Protein AF-A0A948QJD8-F1 (afdb_monomer)

Structure (mmCIF, N/CA/C/O backbone):
data_AF-A0A948QJD8-F1
#
_entry.id   AF-A0A948QJD8-F1
#
loop_
_atom_site.group_PDB
_atom_site.id
_atom_site.type_symbol
_atom_site.label_atom_id
_atom_site.label_alt_id
_atom_site.label_comp_id
_atom_site.label_asym_id
_atom_site.label_entity_id
_atom_site.label_seq_id
_atom_site.pdbx_PDB_ins_code
_atom_site.Cartn_x
_atom_site.Cartn_y
_atom_site.Cartn_z
_atom_site.occupancy
_atom_site.B_iso_or_equiv
_atom_site.auth_seq_id
_atom_site.auth_comp_id
_atom_site.auth_asym_id
_atom_site.auth_atom_id
_atom_site.pdbx_PDB_model_num
ATOM 1 N N . MET A 1 1 ? -17.390 1.518 -34.191 1.00 33.16 1 MET A N 1
ATOM 2 C CA . MET A 1 1 ? -18.457 0.686 -33.586 1.00 33.16 1 MET A CA 1
ATOM 3 C C . MET A 1 1 ? -17.904 -0.294 -32.540 1.00 33.16 1 MET A C 1
ATOM 5 O O . MET A 1 1 ? -18.284 -0.177 -31.384 1.00 33.16 1 MET A O 1
ATOM 9 N N . LEU A 1 2 ? -16.917 -1.140 -32.873 1.00 26.11 2 LEU A N 1
ATOM 10 C CA . LEU A 1 2 ? -16.257 -2.085 -31.943 1.00 26.11 2 LEU A CA 1
ATOM 11 C C . LEU A 1 2 ? -15.614 -1.447 -30.686 1.00 26.11 2 LEU A C 1
ATOM 13 O O . LEU A 1 2 ? -15.800 -1.964 -29.590 1.00 26.11 2 LEU A O 1
ATOM 17 N N . LYS A 1 3 ? -14.964 -0.273 -30.791 1.00 27.61 3 LYS A N 1
ATOM 18 C CA . LYS A 1 3 ? -14.422 0.482 -29.631 1.00 27.61 3 LYS A CA 1
ATOM 19 C C . LYS A 1 3 ? -15.488 0.894 -28.597 1.00 27.61 3 LYS A C 1
ATOM 21 O O . LYS A 1 3 ? -15.214 0.876 -27.404 1.00 27.61 3 LYS A O 1
ATOM 26 N N . ARG A 1 4 ? -16.705 1.247 -29.039 1.00 29.77 4 ARG A N 1
ATOM 27 C CA . ARG A 1 4 ? -17.818 1.635 -28.144 1.00 29.77 4 ARG A CA 1
ATOM 28 C C . ARG A 1 4 ? -18.466 0.422 -27.475 1.00 29.77 4 ARG A C 1
ATOM 30 O O . ARG A 1 4 ? -18.925 0.541 -26.347 1.00 29.77 4 ARG A O 1
ATOM 37 N N . ILE A 1 5 ? -18.472 -0.727 -28.150 1.00 34.00 5 ILE A N 1
ATOM 38 C CA . ILE A 1 5 ? -19.005 -1.985 -27.613 1.00 34.00 5 ILE A CA 1
ATOM 39 C C . ILE A 1 5 ? -18.033 -2.565 -26.575 1.00 34.00 5 ILE A C 1
ATOM 41 O O . ILE A 1 5 ? -18.465 -2.902 -25.480 1.00 34.00 5 ILE A O 1
ATOM 45 N N . PHE A 1 6 ? -16.722 -2.578 -26.848 1.00 29.08 6 PHE A N 1
ATOM 46 C CA . PHE A 1 6 ? -15.716 -3.023 -25.873 1.00 29.08 6 PHE A CA 1
ATOM 47 C C . PHE A 1 6 ? -15.634 -2.116 -24.638 1.00 29.08 6 PHE A C 1
ATOM 49 O O . PHE A 1 6 ? -15.549 -2.634 -23.529 1.00 29.08 6 PHE A O 1
ATOM 56 N N . ALA A 1 7 ? -15.737 -0.790 -24.800 1.00 32.50 7 ALA A N 1
ATOM 57 C CA . ALA A 1 7 ? -15.796 0.137 -23.668 1.00 32.50 7 ALA A CA 1
ATOM 58 C C . ALA A 1 7 ? -17.053 -0.088 -22.809 1.00 32.50 7 ALA A C 1
ATOM 60 O O . ALA A 1 7 ? -16.935 -0.212 -21.598 1.00 32.50 7 ALA A O 1
ATOM 61 N N . LYS A 1 8 ? -18.236 -0.248 -23.426 1.00 30.34 8 LYS A N 1
ATOM 62 C CA . LYS A 1 8 ? -19.483 -0.535 -22.694 1.00 30.34 8 LYS A CA 1
ATOM 63 C C . LYS A 1 8 ? -19.472 -1.899 -22.006 1.00 30.34 8 LYS A C 1
ATOM 65 O O . LYS A 1 8 ? -19.928 -1.999 -20.877 1.00 30.34 8 LYS A O 1
ATOM 70 N N . VAL A 1 9 ? -18.970 -2.954 -22.649 1.00 32.91 9 VAL A N 1
ATOM 71 C CA . VAL A 1 9 ? -18.960 -4.306 -22.059 1.00 32.91 9 VAL A CA 1
ATOM 72 C C . VAL A 1 9 ? -17.917 -4.420 -20.941 1.00 32.91 9 VAL A C 1
ATOM 74 O O . VAL A 1 9 ? -18.188 -5.071 -19.931 1.00 32.91 9 VAL A O 1
ATOM 77 N N . ALA A 1 10 ? -16.763 -3.755 -21.079 1.00 32.97 10 ALA A N 1
ATOM 78 C CA . ALA A 1 10 ? -15.772 -3.653 -20.011 1.00 32.97 10 ALA A CA 1
ATOM 79 C C . ALA A 1 10 ? -16.300 -2.816 -18.836 1.00 32.97 10 ALA A C 1
ATOM 81 O O . ALA A 1 10 ? -16.203 -3.283 -17.705 1.00 32.97 10 ALA A O 1
ATOM 82 N N . ASP A 1 11 ? -16.932 -1.662 -19.086 1.00 34.62 11 ASP A N 1
ATOM 83 C CA . ASP A 1 11 ? -17.538 -0.837 -18.030 1.00 34.62 11 ASP A CA 1
ATOM 84 C C . ASP A 1 11 ? -18.679 -1.559 -17.315 1.00 34.62 11 ASP A C 1
ATOM 86 O O . ASP A 1 11 ? -18.735 -1.516 -16.096 1.00 34.62 11 ASP A O 1
ATOM 90 N N . ILE A 1 12 ? -19.555 -2.279 -18.024 1.00 34.62 12 ILE A N 1
ATOM 91 C CA . ILE A 1 12 ? -20.696 -2.975 -17.405 1.00 34.62 12 ILE A CA 1
ATOM 92 C C . ILE A 1 12 ? -20.226 -4.181 -16.574 1.00 34.62 12 ILE A C 1
ATOM 94 O O . ILE A 1 12 ? -20.737 -4.407 -15.477 1.00 34.62 12 ILE A O 1
ATOM 98 N N . LYS A 1 13 ? -19.222 -4.946 -17.033 1.00 36.12 13 LYS A N 1
ATOM 99 C CA . LYS A 1 13 ? -18.655 -6.054 -16.239 1.00 36.12 13 LYS A CA 1
ATOM 100 C C . LYS A 1 13 ? -17.791 -5.561 -15.076 1.00 36.12 13 LYS A C 1
ATOM 102 O O . LYS A 1 13 ? -17.859 -6.157 -14.004 1.00 36.12 13 LYS A O 1
ATOM 107 N N . LEU A 1 14 ? -17.037 -4.471 -15.244 1.00 36.56 14 LEU A N 1
ATOM 108 C CA . LEU A 1 14 ? -16.288 -3.839 -14.153 1.00 36.56 14 LEU A CA 1
ATOM 109 C C . LEU A 1 14 ? -17.232 -3.194 -13.141 1.00 36.56 14 LEU A C 1
ATOM 111 O O . LEU A 1 14 ? -17.053 -3.415 -11.953 1.00 36.56 14 LEU A O 1
ATOM 115 N N . GLN A 1 15 ? -18.270 -2.473 -13.567 1.00 34.31 15 GLN A N 1
ATOM 116 C CA . GLN A 1 15 ? -19.275 -1.903 -12.667 1.00 34.31 15 GLN A CA 1
ATOM 117 C C . GLN A 1 15 ? -20.061 -2.982 -11.929 1.00 34.31 15 GLN A C 1
ATOM 119 O O . GLN A 1 15 ? -20.308 -2.794 -10.748 1.00 34.31 15 GLN A O 1
ATOM 124 N N . ASN A 1 16 ? -20.384 -4.117 -12.558 1.00 35.38 16 ASN A N 1
ATOM 125 C CA . ASN A 1 16 ? -21.030 -5.242 -11.872 1.00 35.38 16 ASN A CA 1
ATOM 126 C C . ASN A 1 16 ? -20.088 -5.990 -10.913 1.00 35.38 16 ASN A C 1
ATOM 128 O O . ASN A 1 16 ? -20.518 -6.492 -9.876 1.00 35.38 16 ASN A O 1
ATOM 132 N N . PHE A 1 17 ? -18.790 -6.044 -11.216 1.00 32.34 17 PHE A N 1
ATOM 133 C CA . PHE A 1 17 ? -17.777 -6.542 -10.285 1.00 32.34 17 PHE A CA 1
ATOM 134 C C . PHE A 1 17 ? -17.582 -5.573 -9.104 1.00 32.34 17 PHE A C 1
ATOM 136 O O . PHE A 1 17 ? -17.565 -5.989 -7.948 1.00 32.34 17 PHE A O 1
ATOM 143 N N . PHE A 1 18 ? -17.528 -4.265 -9.371 1.00 32.06 18 PHE A N 1
ATOM 144 C CA . PHE A 1 18 ? -17.427 -3.217 -8.356 1.00 32.06 18 PHE A CA 1
ATOM 145 C C . PHE A 1 18 ? -18.729 -3.007 -7.570 1.00 32.06 18 PHE A C 1
ATOM 147 O O . PHE A 1 18 ? -18.659 -2.597 -6.418 1.00 32.06 18 PHE A O 1
ATOM 154 N N . SER A 1 19 ? -19.902 -3.311 -8.132 1.00 32.12 19 SER A N 1
ATOM 155 C CA . SER A 1 19 ? -21.186 -3.267 -7.421 1.00 32.12 19 SER A CA 1
ATOM 156 C C . SER A 1 19 ? -21.347 -4.466 -6.488 1.00 32.12 19 SER A C 1
ATOM 158 O O . SER A 1 19 ? -21.809 -4.294 -5.365 1.00 32.12 19 SER A O 1
ATOM 160 N N . LYS A 1 20 ? -20.841 -5.648 -6.870 1.00 32.34 20 LYS A N 1
ATOM 161 C CA . LYS A 1 20 ? -20.663 -6.781 -5.943 1.00 32.34 20 LYS A CA 1
ATOM 162 C C . LYS A 1 20 ? -19.645 -6.488 -4.832 1.00 32.34 20 LYS A C 1
ATOM 164 O O . LYS A 1 20 ? -19.797 -6.983 -3.723 1.00 32.34 20 LYS A O 1
ATOM 169 N N . LEU A 1 21 ? -18.650 -5.635 -5.088 1.00 31.38 21 LEU A N 1
ATOM 170 C CA . LEU A 1 21 ? -17.740 -5.107 -4.058 1.00 31.38 21 LEU A CA 1
ATOM 171 C C . LEU A 1 21 ? -18.354 -3.977 -3.203 1.00 31.38 21 LEU A C 1
ATOM 173 O O . LEU A 1 21 ? -17.762 -3.620 -2.187 1.00 31.38 21 LEU A O 1
ATOM 177 N N . LYS A 1 22 ? -19.503 -3.406 -3.599 1.00 34.06 22 LYS A N 1
ATOM 178 C CA . LYS A 1 22 ? -20.203 -2.318 -2.886 1.00 34.06 22 LYS A CA 1
ATOM 179 C C . LYS A 1 22 ? -21.212 -2.798 -1.844 1.00 34.06 22 LYS A C 1
ATOM 181 O O . LYS A 1 22 ? -21.699 -1.970 -1.087 1.00 34.06 22 LYS A O 1
ATOM 186 N N . GLN A 1 23 ? -21.548 -4.087 -1.799 1.00 35.62 23 GLN A N 1
ATOM 187 C CA . GLN A 1 23 ? -22.397 -4.605 -0.728 1.00 35.62 23 GLN A CA 1
ATOM 188 C C . GLN A 1 23 ? -21.540 -4.853 0.523 1.00 35.62 23 GLN A C 1
ATOM 190 O O . GLN A 1 23 ? -20.499 -5.522 0.406 1.00 35.62 23 GLN A O 1
ATOM 195 N N . PRO A 1 24 ? -21.929 -4.314 1.693 1.00 47.44 24 PRO A N 1
ATOM 196 C CA . PRO A 1 24 ? -21.263 -4.644 2.945 1.00 47.44 24 PRO A CA 1
ATOM 197 C C . PRO A 1 24 ? -21.337 -6.157 3.155 1.00 47.44 24 PRO A C 1
ATOM 199 O O . PRO A 1 24 ? -22.359 -6.780 2.860 1.00 47.44 24 PRO A O 1
ATOM 202 N N . ASP A 1 25 ? -20.243 -6.763 3.617 1.00 56.44 25 ASP A N 1
ATOM 203 C CA . ASP A 1 25 ? -20.322 -8.152 4.072 1.00 56.44 25 ASP A CA 1
ATOM 204 C C . ASP A 1 25 ? -21.022 -8.126 5.429 1.00 56.44 25 ASP A C 1
ATOM 206 O O . ASP A 1 25 ? -20.455 -7.656 6.417 1.00 56.44 25 ASP A O 1
ATOM 210 N N . PHE A 1 26 ? -22.264 -8.593 5.458 1.00 60.12 26 PHE A N 1
ATOM 211 C CA . PHE A 1 26 ? -23.034 -8.761 6.680 1.00 60.12 26 PHE A CA 1
ATOM 212 C C . PHE A 1 26 ? -23.047 -10.241 7.044 1.00 60.12 26 PHE A C 1
ATOM 214 O O . PHE A 1 26 ? -23.434 -11.078 6.228 1.00 60.12 26 PHE A O 1
ATOM 221 N N . VAL A 1 27 ? -22.645 -10.569 8.270 1.00 65.94 27 VAL A N 1
ATOM 222 C CA . VAL A 1 27 ? -22.947 -11.879 8.856 1.00 65.94 27 VAL A CA 1
ATOM 223 C C . VAL A 1 27 ? -24.076 -11.664 9.844 1.00 65.94 27 VAL A C 1
ATOM 225 O O . VAL A 1 27 ? -23.898 -10.936 10.822 1.00 65.94 27 VAL A O 1
ATOM 228 N N . VAL A 1 28 ? -25.234 -12.244 9.538 1.00 69.06 28 VAL A N 1
ATOM 229 C CA . VAL A 1 28 ? -26.422 -12.177 10.387 1.00 69.06 28 VAL A CA 1
ATOM 230 C C . VAL A 1 28 ? -26.401 -13.360 11.338 1.00 69.06 28 VAL A C 1
ATOM 232 O O . VAL A 1 28 ? -26.319 -14.500 10.895 1.00 69.06 28 VAL A O 1
ATOM 235 N N . ILE A 1 29 ? -26.481 -13.064 12.628 1.00 73.38 29 ILE A N 1
ATOM 236 C CA . ILE A 1 29 ? -26.646 -14.034 13.701 1.00 73.38 29 ILE A CA 1
ATOM 237 C C . ILE A 1 29 ? -28.094 -13.901 14.156 1.00 73.38 29 ILE A C 1
ATOM 239 O O . ILE A 1 29 ? -28.469 -12.907 14.780 1.00 73.38 29 ILE A O 1
ATOM 243 N N . ASN A 1 30 ? -28.923 -14.864 13.777 1.00 73.31 30 ASN A N 1
ATOM 244 C CA . ASN A 1 30 ? -30.355 -14.885 14.084 1.00 73.31 30 ASN A CA 1
ATOM 245 C C . ASN A 1 30 ? -30.830 -16.241 14.622 1.00 73.31 30 ASN A C 1
ATOM 247 O O . ASN A 1 30 ? -32.017 -16.398 14.886 1.00 73.31 30 ASN A O 1
ATOM 251 N N . ASP A 1 31 ? -29.917 -17.198 14.785 1.00 74.69 31 ASP A N 1
ATOM 252 C CA . ASP A 1 31 ? -30.226 -18.546 15.243 1.00 74.69 31 ASP A CA 1
ATOM 253 C C . ASP A 1 31 ? -29.507 -18.843 16.565 1.00 74.69 31 ASP A C 1
ATOM 255 O O . ASP A 1 31 ? -28.344 -18.482 16.764 1.00 74.69 31 ASP A O 1
ATOM 259 N N . LEU A 1 32 ? -30.212 -19.508 17.476 1.00 69.69 32 LEU A N 1
ATOM 260 C CA . LEU A 1 32 ? -29.692 -19.937 18.772 1.00 69.69 32 LEU A CA 1
ATOM 261 C C . LEU A 1 32 ? -28.633 -21.037 18.621 1.00 69.69 32 LEU A C 1
ATOM 263 O O . LEU A 1 32 ? -27.692 -21.089 19.421 1.00 69.69 32 LEU A O 1
ATOM 267 N N . ASP A 1 33 ? -28.741 -21.853 17.572 1.00 68.62 33 ASP A N 1
ATOM 268 C CA . ASP A 1 33 ? -27.789 -22.929 17.277 1.00 68.62 33 ASP A CA 1
ATOM 269 C C . ASP A 1 33 ? -26.425 -22.373 16.825 1.00 68.62 33 ASP A C 1
ATOM 271 O O . ASP A 1 33 ? -25.370 -22.926 17.137 1.00 68.62 33 ASP A O 1
ATOM 275 N N . GLN A 1 34 ? -26.414 -21.198 16.184 1.00 65.00 34 GLN A N 1
ATOM 276 C CA . GLN A 1 34 ? -25.174 -20.505 15.805 1.00 65.00 34 GLN A CA 1
ATOM 277 C C . GLN A 1 34 ? -24.428 -19.931 17.013 1.00 65.00 34 GLN A C 1
ATOM 279 O O . GLN A 1 34 ? -23.214 -19.746 16.964 1.00 65.00 34 GLN A O 1
ATOM 284 N N . ILE A 1 35 ? -25.144 -19.617 18.096 1.00 67.19 35 ILE A N 1
ATOM 285 C CA . ILE A 1 35 ? -24.548 -19.059 19.313 1.00 67.19 35 ILE A CA 1
ATOM 286 C C . ILE A 1 35 ? -23.921 -20.164 20.185 1.00 67.19 35 ILE A C 1
ATOM 288 O O . ILE A 1 35 ? -23.008 -19.887 20.966 1.00 67.19 35 ILE A O 1
ATOM 292 N N . THR A 1 36 ? -24.381 -21.413 20.056 1.00 66.88 36 THR A N 1
ATOM 293 C CA . THR A 1 36 ? -23.915 -22.540 20.881 1.00 66.88 36 THR A CA 1
ATOM 294 C C . THR A 1 36 ? -22.555 -23.087 20.448 1.00 66.88 36 THR A C 1
ATOM 296 O O . THR A 1 36 ? -21.819 -23.581 21.302 1.00 66.88 36 THR A O 1
ATOM 299 N N . ASP A 1 37 ? -22.177 -22.954 19.172 1.00 72.38 37 ASP A N 1
ATOM 300 C CA . ASP A 1 37 ? -20.824 -23.252 18.685 1.00 72.38 37 ASP A CA 1
ATOM 301 C C . ASP A 1 37 ? -20.049 -21.952 18.393 1.00 72.38 37 ASP A C 1
ATOM 303 O O . ASP A 1 37 ? -20.283 -21.302 17.367 1.00 72.38 37 ASP A O 1
ATOM 307 N N . PRO A 1 38 ? -19.065 -21.577 19.234 1.00 65.62 38 PRO A N 1
ATOM 308 C CA . PRO A 1 38 ? -18.265 -20.372 19.034 1.00 65.62 38 PRO A CA 1
ATOM 309 C C . PRO A 1 38 ? -17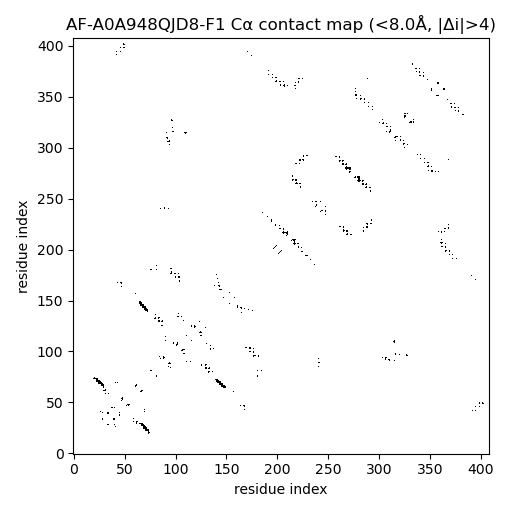.588 -20.313 17.661 1.00 65.62 38 PRO A C 1
ATOM 311 O O . PRO A 1 38 ? -17.349 -19.222 17.151 1.00 65.62 38 PRO A O 1
ATOM 314 N N . ASN A 1 39 ? -17.287 -21.456 17.034 1.00 68.56 39 ASN A N 1
ATOM 315 C CA . ASN A 1 39 ? -16.602 -21.490 15.741 1.00 68.56 39 ASN A CA 1
ATOM 316 C C . ASN A 1 39 ? -17.476 -21.008 14.576 1.00 68.56 39 ASN A C 1
ATOM 318 O O . ASN A 1 39 ? -16.934 -20.645 13.530 1.00 68.56 39 ASN A O 1
ATOM 322 N N . GLN A 1 40 ? -18.798 -20.983 14.752 1.00 70.56 40 GLN A N 1
ATOM 323 C CA . GLN A 1 40 ? -19.755 -20.538 13.737 1.00 70.56 40 GLN A CA 1
ATOM 324 C C . GLN A 1 40 ? -19.984 -19.022 13.772 1.00 70.56 40 GLN A C 1
ATOM 326 O O . GLN A 1 40 ? -20.462 -18.438 12.799 1.00 70.56 40 GLN A O 1
ATOM 331 N N . LEU A 1 41 ? -19.585 -18.361 14.862 1.00 74.94 41 LEU A N 1
ATOM 332 C CA . LEU A 1 41 ? -19.732 -16.921 15.028 1.00 74.94 41 LEU A CA 1
ATOM 333 C C . LEU A 1 41 ? -18.627 -16.141 14.294 1.00 74.94 41 LEU A C 1
ATOM 335 O O . LEU A 1 41 ? -17.492 -16.614 14.187 1.00 74.94 41 LEU A O 1
ATOM 339 N N . PRO A 1 42 ? -18.896 -14.901 13.843 1.00 76.19 42 PRO A N 1
ATOM 340 C CA . PRO A 1 42 ? -17.854 -13.975 13.413 1.00 76.19 42 PRO A CA 1
ATOM 341 C C . PRO A 1 42 ? -16.774 -13.815 14.484 1.00 76.19 42 PRO A C 1
ATOM 343 O O . PRO A 1 42 ? -17.073 -13.766 15.676 1.00 76.19 42 PRO A O 1
ATOM 346 N N . VAL A 1 43 ? -15.519 -13.662 14.060 1.00 73.94 43 VAL A N 1
ATOM 347 C CA . VAL A 1 43 ? -14.355 -13.505 14.957 1.00 73.94 43 VAL A CA 1
ATOM 348 C C . VAL A 1 43 ? -14.552 -12.347 15.943 1.00 73.94 43 VAL A C 1
ATOM 350 O O . VAL A 1 43 ? -14.150 -12.428 17.100 1.00 73.94 43 VAL A O 1
ATOM 353 N N . GLU A 1 44 ? -15.215 -11.286 15.492 1.00 77.38 44 GLU A N 1
ATOM 354 C CA . GLU A 1 44 ? -15.612 -10.141 16.303 1.00 77.38 44 GLU A CA 1
ATOM 355 C C . GLU A 1 44 ? -16.546 -10.528 17.465 1.00 77.38 44 GLU A C 1
ATOM 357 O O . GLU A 1 44 ? -16.351 -10.106 18.602 1.00 77.38 44 GLU A O 1
ATOM 362 N N . MET A 1 45 ? -17.529 -11.386 17.196 1.00 79.69 45 MET A N 1
ATOM 363 C CA . MET A 1 45 ? -18.492 -11.868 18.185 1.00 79.69 45 MET A CA 1
ATOM 364 C C . MET A 1 45 ? -17.873 -12.888 19.141 1.00 79.69 45 MET A C 1
ATOM 366 O O . MET A 1 45 ? -18.110 -12.823 20.347 1.00 79.69 45 MET A O 1
ATOM 370 N N . GLN A 1 46 ? -17.020 -13.777 18.619 1.00 79.12 46 GLN A N 1
ATOM 371 C CA . GLN A 1 46 ? -16.219 -14.690 19.439 1.00 79.12 46 GLN A CA 1
ATOM 372 C C . GLN A 1 46 ? -15.408 -13.913 20.478 1.00 79.12 46 GLN A C 1
ATOM 374 O O . GLN A 1 46 ? -15.401 -14.268 21.654 1.00 79.12 46 GLN A O 1
ATOM 379 N N . TYR A 1 47 ? -14.765 -12.821 20.053 1.00 76.69 47 TYR A N 1
ATOM 380 C CA . TYR A 1 47 ? -13.996 -11.970 20.949 1.00 76.69 47 TYR A CA 1
ATOM 381 C C . TYR A 1 47 ? -14.850 -11.384 22.073 1.00 76.69 47 TYR A C 1
ATOM 383 O O . TYR A 1 47 ? -14.521 -11.537 23.247 1.00 76.69 47 TYR A O 1
ATOM 391 N N . VAL A 1 48 ? -15.971 -10.753 21.729 1.00 81.69 48 VAL A N 1
ATOM 392 C CA . VAL A 1 48 ? -16.791 -10.041 22.714 1.00 81.69 48 VAL A CA 1
ATOM 393 C C . VAL A 1 48 ? -17.424 -10.972 23.744 1.00 81.69 48 VAL A C 1
ATOM 395 O O . VAL A 1 48 ? -17.491 -10.617 24.925 1.00 81.69 48 VAL A O 1
ATOM 398 N N . LEU A 1 49 ? -17.843 -12.163 23.312 1.00 80.56 49 LEU A N 1
ATOM 399 C CA . LEU A 1 49 ? -18.361 -13.202 24.198 1.00 80.56 49 LEU A CA 1
ATOM 400 C C . LEU A 1 49 ? -17.279 -13.776 25.114 1.00 80.56 49 LEU A C 1
ATOM 402 O O . LEU A 1 49 ? -17.570 -14.080 26.263 1.00 80.56 49 LEU A O 1
ATOM 406 N N . MET A 1 50 ? -16.035 -13.899 24.654 1.00 73.50 50 MET A N 1
ATOM 407 C CA . MET A 1 50 ? -14.952 -14.393 25.509 1.00 73.50 50 MET A CA 1
ATOM 408 C C . MET A 1 50 ? -14.472 -13.353 26.524 1.00 73.50 50 MET A C 1
ATOM 410 O O . MET A 1 50 ? -14.183 -13.718 27.658 1.00 73.50 50 MET A O 1
ATOM 414 N N . VAL A 1 51 ? -14.405 -12.067 26.156 1.00 74.06 51 VAL A N 1
ATOM 415 C CA . VAL A 1 51 ? -13.996 -11.011 27.103 1.00 74.06 51 VAL A CA 1
ATOM 416 C C . VAL A 1 51 ? -15.024 -10.837 28.217 1.00 74.06 51 VAL A C 1
ATOM 418 O O . VAL A 1 51 ? -14.659 -10.631 29.373 1.00 74.06 51 VAL A O 1
ATOM 421 N N . ARG A 1 52 ? -16.318 -10.938 27.888 1.00 81.88 52 ARG A N 1
ATOM 422 C CA . ARG A 1 52 ? -17.401 -10.916 28.879 1.00 81.88 52 ARG A CA 1
ATOM 423 C C . ARG A 1 52 ? -18.433 -12.006 28.571 1.00 81.88 52 ARG A C 1
ATOM 425 O O . ARG A 1 52 ? -19.429 -11.715 27.904 1.00 81.88 52 ARG A O 1
ATOM 432 N N . PRO A 1 53 ? -18.261 -13.227 29.117 1.00 80.25 53 PRO A N 1
ATOM 433 C CA . PRO A 1 53 ? -19.194 -14.342 28.909 1.00 80.25 53 PRO A CA 1
ATOM 434 C C . PRO A 1 53 ? -20.623 -14.041 29.360 1.00 80.25 53 PRO A C 1
ATOM 436 O O . PRO A 1 53 ? -21.581 -14.551 28.784 1.00 80.25 53 PRO A O 1
ATOM 439 N N . SER A 1 54 ? -20.791 -13.139 30.332 1.00 80.81 54 SER A N 1
ATOM 440 C CA . SER A 1 54 ? -22.101 -12.655 30.782 1.00 80.81 54 SER A CA 1
ATOM 441 C C . SER A 1 54 ? -22.934 -12.005 29.670 1.00 80.81 54 SER A C 1
ATOM 443 O O . SER A 1 54 ? -24.155 -11.969 29.775 1.00 80.81 54 SER A O 1
ATOM 445 N N . ARG A 1 55 ? -22.316 -11.543 28.574 1.00 84.94 55 ARG A N 1
ATOM 446 C CA . ARG A 1 55 ? -23.025 -10.990 27.408 1.00 84.94 55 ARG A CA 1
ATOM 447 C C . ARG A 1 55 ? -23.817 -12.048 26.638 1.00 84.94 55 ARG A C 1
ATOM 449 O O . ARG A 1 55 ? -24.766 -11.694 25.942 1.00 84.94 55 ARG A O 1
ATOM 456 N N . TYR A 1 56 ? -23.475 -13.329 26.789 1.00 83.06 56 TYR A N 1
ATOM 457 C CA . TYR A 1 56 ? -24.151 -14.446 26.127 1.00 83.06 56 TYR A CA 1
ATOM 458 C C . TYR A 1 56 ? -25.649 -14.480 26.429 1.00 83.06 56 TYR A C 1
ATOM 460 O O . TYR A 1 56 ? -26.463 -14.606 25.518 1.00 83.06 56 TYR A O 1
ATOM 468 N N . SER A 1 57 ? -26.028 -14.335 27.703 1.00 83.06 57 SER A N 1
ATOM 469 C CA . SER A 1 57 ? -27.436 -14.355 28.113 1.00 83.06 57 SER A CA 1
ATOM 470 C C . SER A 1 57 ? -28.220 -13.214 27.469 1.00 83.06 57 SER A C 1
ATOM 472 O O . SER A 1 57 ? -29.351 -13.413 27.037 1.00 83.06 57 SER A O 1
ATOM 474 N N . ARG A 1 58 ? -27.587 -12.048 27.338 1.00 84.88 58 ARG A N 1
ATOM 475 C CA . ARG A 1 58 ? -28.190 -10.853 26.755 1.00 84.88 58 ARG A CA 1
ATOM 476 C C . ARG A 1 58 ? -28.346 -10.948 25.242 1.00 84.88 58 ARG A C 1
ATOM 478 O O . ARG A 1 58 ? -29.400 -10.627 24.710 1.00 84.88 58 ARG A O 1
ATOM 485 N N . ILE A 1 59 ? -27.333 -11.471 24.554 1.00 84.88 59 ILE A N 1
ATOM 486 C CA . ILE A 1 59 ? -27.409 -11.781 23.120 1.00 84.88 59 ILE A CA 1
ATOM 487 C C . ILE A 1 59 ? -28.489 -12.833 22.863 1.00 84.88 59 ILE A C 1
ATOM 489 O O . ILE A 1 59 ? -29.299 -12.670 21.958 1.00 84.88 59 ILE A O 1
ATOM 493 N N . ARG A 1 60 ? -28.556 -13.881 23.690 1.00 84.56 60 ARG A N 1
ATOM 494 C CA . ARG A 1 60 ? -29.603 -14.903 23.600 1.00 84.56 60 ARG A CA 1
ATOM 495 C C . ARG A 1 60 ? -31.000 -14.300 23.751 1.00 84.56 60 ARG A C 1
ATOM 497 O O . ARG A 1 60 ? -31.880 -14.648 22.973 1.00 84.56 60 ARG A O 1
ATOM 504 N N . GLN A 1 61 ? -31.191 -13.403 24.717 1.00 85.25 61 GLN A N 1
ATOM 505 C CA . GLN A 1 61 ? -32.457 -12.691 24.914 1.00 85.25 61 GLN A CA 1
ATOM 506 C C . GLN A 1 61 ? -32.833 -11.842 23.695 1.00 85.25 61 GLN A C 1
ATOM 508 O O . GLN A 1 61 ? -33.982 -11.894 23.271 1.00 85.25 61 GLN A O 1
ATOM 513 N N . LEU A 1 62 ? -31.872 -11.131 23.092 1.00 82.38 62 LEU A N 1
ATOM 514 C CA . LEU A 1 62 ? -32.099 -10.371 21.858 1.00 82.38 62 LEU A CA 1
ATOM 515 C C . LEU A 1 62 ? -32.574 -11.276 20.713 1.00 82.38 62 LEU A C 1
ATOM 517 O O . LEU A 1 62 ? -33.575 -10.972 20.070 1.00 82.38 62 LEU A O 1
ATOM 521 N N . ILE A 1 63 ? -31.908 -12.414 20.494 1.00 82.94 63 ILE A N 1
ATOM 522 C CA . ILE A 1 63 ? -32.306 -13.349 19.432 1.00 82.94 63 ILE A CA 1
ATOM 523 C C . ILE A 1 63 ? -33.677 -13.972 19.713 1.00 82.94 63 ILE A C 1
ATOM 525 O O . ILE A 1 63 ? -34.510 -14.057 18.814 1.00 82.94 63 ILE A O 1
ATOM 529 N N . GLN A 1 64 ? -33.956 -14.348 20.965 1.00 82.88 64 GLN A N 1
ATOM 530 C CA . GLN A 1 64 ? -35.266 -14.874 21.373 1.00 82.88 64 GLN A CA 1
ATOM 531 C C . GLN A 1 64 ? -36.397 -13.854 21.208 1.00 82.88 64 GLN A C 1
ATOM 533 O O . GLN A 1 64 ? -37.517 -14.246 20.895 1.00 82.88 64 GLN A O 1
ATOM 538 N N . ALA A 1 65 ? -36.102 -12.566 21.381 1.00 79.25 65 ALA A N 1
ATOM 539 C CA . ALA A 1 65 ? -37.034 -11.470 21.138 1.00 79.25 65 ALA A CA 1
ATOM 540 C C . ALA A 1 65 ? -37.217 -11.142 19.640 1.00 79.25 65 ALA A C 1
ATOM 542 O O . ALA A 1 65 ? -37.909 -10.190 19.304 1.00 79.25 65 ALA A O 1
ATOM 543 N N . GLY A 1 66 ? -36.608 -11.905 18.723 1.00 72.44 66 GLY A N 1
ATOM 544 C CA . GLY A 1 66 ? -36.761 -11.694 17.280 1.00 72.44 66 GLY A CA 1
ATOM 545 C C . GLY A 1 66 ? -35.805 -10.652 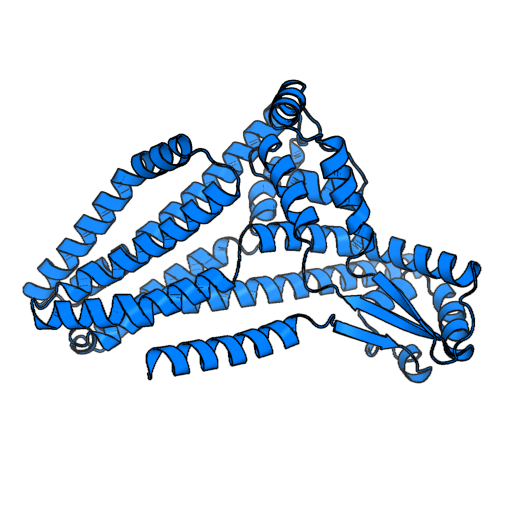16.688 1.00 72.44 66 GLY A C 1
ATOM 546 O O . GLY A 1 66 ? -36.009 -10.185 15.562 1.00 72.44 66 GLY A O 1
ATOM 547 N N . TYR A 1 67 ? -34.735 -10.289 17.398 1.00 79.62 67 TYR A N 1
ATOM 548 C CA . TYR A 1 67 ? -33.669 -9.455 16.848 1.00 79.62 67 TYR A CA 1
ATOM 549 C C . TYR A 1 67 ? -32.565 -10.309 16.218 1.00 79.62 67 TYR A C 1
ATOM 551 O O . TYR A 1 67 ? -32.045 -11.239 16.824 1.00 79.62 67 TYR A O 1
ATOM 559 N N . GLY A 1 68 ? -32.149 -9.959 15.005 1.00 79.00 68 GLY A N 1
ATOM 560 C CA . GLY A 1 68 ? -30.899 -10.435 14.422 1.00 79.00 68 GLY A CA 1
ATOM 561 C C . GLY A 1 68 ? -29.755 -9.501 14.799 1.00 79.00 68 GLY A C 1
ATOM 562 O O . GLY A 1 68 ? -29.895 -8.282 14.713 1.00 79.00 68 GLY A O 1
ATOM 563 N N . LEU A 1 69 ? -28.604 -10.047 15.179 1.00 80.75 69 LEU A N 1
ATOM 564 C CA . LEU A 1 69 ? -27.390 -9.262 15.392 1.00 80.75 69 LEU A CA 1
ATOM 565 C C . LEU A 1 69 ? -26.489 -9.376 14.166 1.00 80.75 69 LEU A C 1
ATOM 567 O O . LEU A 1 69 ? -26.235 -10.472 13.670 1.00 80.75 69 LEU A O 1
ATOM 571 N N . VAL A 1 70 ? -25.990 -8.250 13.671 1.00 81.62 70 VAL A N 1
ATOM 572 C CA . VAL A 1 70 ? -25.200 -8.208 12.442 1.00 81.62 70 VAL A CA 1
ATOM 573 C C . VAL A 1 70 ? -23.889 -7.499 12.676 1.00 81.62 70 VAL A C 1
ATOM 575 O O . VAL A 1 70 ? -23.871 -6.400 13.214 1.00 81.62 70 VAL A O 1
ATOM 578 N N . VAL A 1 71 ? -22.795 -8.098 12.210 1.00 78.62 71 VAL A N 1
ATOM 579 C CA . VAL A 1 71 ? -21.509 -7.399 12.092 1.00 78.62 71 VAL A CA 1
ATOM 580 C C . VAL A 1 71 ? -21.462 -6.714 10.732 1.00 78.62 71 VAL A C 1
ATOM 582 O O . VAL A 1 71 ? -21.356 -7.380 9.701 1.00 78.62 71 VAL A O 1
ATOM 585 N N . VAL A 1 72 ? -21.543 -5.387 10.726 1.00 75.44 72 VAL A N 1
ATOM 586 C CA . VAL A 1 72 ? -21.494 -4.556 9.523 1.00 75.44 72 VAL A CA 1
ATOM 587 C C . VAL A 1 72 ? -20.045 -4.279 9.155 1.00 75.44 72 VAL A C 1
ATOM 589 O O . VAL A 1 72 ? -19.370 -3.499 9.825 1.00 75.44 72 VAL A O 1
ATOM 592 N N . LYS A 1 73 ? -19.553 -4.892 8.073 1.00 72.50 73 LYS A N 1
ATOM 593 C CA . LYS A 1 73 ? -18.200 -4.638 7.558 1.00 72.50 73 LYS A CA 1
ATOM 594 C C . LYS A 1 73 ? -18.255 -3.679 6.381 1.00 72.50 73 LYS A C 1
ATOM 596 O O . LYS A 1 73 ? -18.430 -4.088 5.232 1.00 72.50 73 LYS A O 1
ATOM 601 N N . GLU A 1 74 ? -18.085 -2.395 6.675 1.00 70.38 74 GLU A N 1
ATOM 602 C CA . GLU A 1 74 ? -18.074 -1.349 5.656 1.00 70.38 74 GLU A CA 1
ATOM 603 C C . GLU A 1 74 ? -16.868 -1.537 4.725 1.00 70.38 74 GLU A C 1
ATOM 605 O O . GLU A 1 74 ? -15.719 -1.553 5.179 1.00 70.38 74 GLU A O 1
ATOM 610 N N . LYS A 1 75 ? -17.100 -1.707 3.416 1.00 65.25 75 LYS A N 1
ATOM 611 C CA . LYS A 1 75 ? -16.048 -2.014 2.422 1.00 65.25 75 LYS A CA 1
ATOM 612 C C . LYS A 1 75 ? -15.431 -0.773 1.784 1.00 65.25 75 LYS A C 1
ATOM 614 O O . LYS A 1 75 ? -14.298 -0.857 1.298 1.00 65.25 75 LYS A O 1
ATOM 619 N N . GLN A 1 76 ? -16.096 0.376 1.835 1.00 67.38 76 GLN A N 1
ATOM 620 C CA . GLN A 1 76 ? -15.575 1.614 1.260 1.00 67.38 76 GLN A CA 1
ATOM 621 C C . GLN A 1 76 ? -15.313 2.652 2.346 1.00 67.38 76 GLN A C 1
ATOM 623 O O . GLN A 1 76 ? -16.105 2.838 3.256 1.00 67.38 76 GLN A O 1
ATOM 628 N N . LEU A 1 77 ? -14.163 3.319 2.260 1.00 73.75 77 LEU A N 1
ATOM 629 C CA . LEU A 1 77 ? -13.878 4.458 3.125 1.00 73.75 77 LEU A CA 1
ATOM 630 C C . LEU A 1 77 ? -14.538 5.700 2.507 1.00 73.75 77 LEU A C 1
ATOM 632 O O . LEU A 1 77 ? -14.304 5.954 1.319 1.00 73.75 77 LEU A O 1
ATOM 636 N N . PRO A 1 78 ? -15.329 6.478 3.264 1.00 78.19 78 PRO A N 1
ATOM 637 C CA . PRO A 1 78 ? -15.936 7.704 2.763 1.00 78.19 78 PRO A CA 1
ATOM 638 C C . PRO A 1 78 ? -14.884 8.690 2.253 1.00 78.19 78 PRO A C 1
ATOM 640 O O . PRO A 1 78 ? -13.804 8.846 2.830 1.00 78.19 78 PRO A O 1
ATOM 643 N N . ALA A 1 79 ? -15.197 9.385 1.158 1.00 76.88 79 ALA A N 1
ATOM 644 C CA . ALA A 1 79 ? -14.274 10.343 0.549 1.00 76.88 79 ALA A CA 1
ATOM 645 C C . ALA A 1 79 ? -13.947 11.522 1.483 1.00 76.88 79 ALA A C 1
ATOM 647 O O . ALA A 1 79 ? -12.898 12.146 1.349 1.00 76.88 79 ALA A O 1
ATOM 648 N N . GLU A 1 80 ? -14.844 11.850 2.411 1.00 82.69 80 GLU A N 1
ATOM 649 C CA . GLU A 1 80 ? -14.633 12.867 3.447 1.00 82.69 80 GLU A CA 1
ATOM 650 C C . GLU A 1 80 ? -13.575 12.430 4.455 1.00 82.69 80 GLU A C 1
ATOM 652 O O . GLU A 1 80 ? -12.605 13.154 4.654 1.00 82.69 80 GLU A O 1
ATOM 657 N N . LEU A 1 81 ? -13.674 11.202 4.974 1.00 84.44 81 LEU A N 1
ATOM 658 C CA . LEU A 1 81 ? -12.652 10.616 5.840 1.00 84.44 81 LEU A CA 1
ATOM 659 C C . LEU A 1 81 ? -11.269 10.621 5.175 1.00 84.44 81 LEU A C 1
ATOM 661 O O . LEU A 1 81 ? -10.281 11.016 5.792 1.00 84.44 81 LEU A O 1
ATOM 665 N N . LEU A 1 82 ? -11.182 10.193 3.911 1.00 79.19 82 LEU A N 1
ATOM 666 C CA . LEU A 1 82 ? -9.905 10.160 3.191 1.00 79.19 82 LEU A CA 1
ATOM 667 C C . LEU A 1 82 ? -9.310 11.563 3.015 1.00 79.19 82 LEU A C 1
ATOM 669 O O . LEU A 1 82 ? -8.104 11.734 3.204 1.00 79.19 82 LEU A O 1
ATOM 673 N N . ARG A 1 83 ? -10.148 12.564 2.708 1.00 82.56 83 ARG A N 1
ATOM 674 C CA . ARG A 1 83 ? -9.740 13.975 2.613 1.00 82.56 83 ARG A CA 1
ATOM 675 C C . ARG A 1 83 ? -9.241 14.512 3.954 1.00 82.56 83 ARG A C 1
ATOM 677 O O . ARG A 1 83 ? -8.187 15.144 3.979 1.00 82.56 83 ARG A O 1
ATOM 684 N N . ALA A 1 84 ? -9.934 14.208 5.046 1.00 87.00 84 ALA A N 1
ATOM 685 C CA . ALA A 1 84 ? -9.550 14.646 6.383 1.00 87.00 84 ALA A CA 1
ATOM 686 C C . ALA A 1 84 ? -8.200 14.072 6.812 1.00 87.00 84 ALA A C 1
ATOM 688 O O . ALA A 1 84 ? -7.273 14.800 7.176 1.00 87.00 84 ALA A O 1
ATOM 689 N N . VAL A 1 85 ? -8.038 12.757 6.651 1.00 85.75 85 VAL A N 1
ATOM 690 C CA . VAL A 1 85 ? -6.773 12.067 6.922 1.00 85.75 85 VAL A CA 1
ATOM 691 C C . VAL A 1 85 ? -5.642 12.662 6.087 1.00 85.75 85 VAL A C 1
ATOM 693 O O . VAL A 1 85 ? -4.537 12.868 6.588 1.00 85.75 85 VAL A O 1
ATOM 696 N N . GLN A 1 86 ? -5.906 12.958 4.816 1.00 81.62 86 GLN A N 1
ATOM 697 C CA . GLN A 1 86 ? -4.924 13.539 3.917 1.00 81.62 86 GLN A CA 1
ATOM 698 C C . GLN A 1 86 ? -4.503 14.950 4.345 1.00 81.62 86 GLN A C 1
ATOM 700 O O . GLN A 1 86 ? -3.303 15.218 4.392 1.00 81.62 86 GLN A O 1
ATOM 705 N N . ARG A 1 87 ? -5.449 15.826 4.698 1.00 84.69 87 ARG A N 1
ATOM 706 C CA . ARG A 1 87 ? -5.170 17.194 5.168 1.00 84.69 87 ARG A CA 1
ATOM 707 C C . ARG A 1 87 ? -4.319 17.197 6.435 1.00 84.69 87 ARG A C 1
ATOM 709 O O . ARG A 1 87 ? -3.297 17.879 6.466 1.00 84.69 87 ARG A O 1
ATOM 716 N N . ILE A 1 88 ? -4.655 16.360 7.418 1.00 87.75 88 ILE A N 1
ATOM 717 C CA . ILE A 1 88 ? -3.840 16.205 8.634 1.00 87.75 88 ILE A CA 1
ATOM 718 C C . ILE A 1 88 ? -2.472 15.602 8.302 1.00 87.75 88 ILE A C 1
ATOM 720 O O . ILE A 1 88 ? -1.455 16.040 8.826 1.00 87.75 88 ILE A O 1
ATOM 724 N N . SER A 1 89 ? -2.397 14.634 7.385 1.00 83.69 89 SER A N 1
ATOM 725 C CA . SER A 1 89 ? -1.112 14.023 7.031 1.00 83.69 89 SER A CA 1
ATOM 726 C C . SER A 1 89 ? -0.097 15.035 6.494 1.00 83.69 89 SER A C 1
ATOM 728 O O . SER A 1 89 ? 1.099 14.853 6.711 1.00 83.69 89 SER A O 1
ATOM 730 N N . MET A 1 90 ? -0.541 16.116 5.841 1.00 80.50 90 MET A N 1
ATOM 731 C CA . MET A 1 90 ? 0.359 17.155 5.329 1.00 80.50 90 MET A CA 1
ATOM 732 C C . MET A 1 90 ? 1.113 17.870 6.456 1.00 80.50 90 MET A C 1
ATOM 734 O O . MET A 1 90 ? 2.304 18.129 6.298 1.00 80.50 90 MET A O 1
ATOM 738 N N . THR A 1 91 ? 0.470 18.099 7.605 1.00 84.06 91 THR A N 1
ATOM 739 C CA . THR A 1 91 ? 1.106 18.694 8.798 1.00 84.06 91 THR A CA 1
ATOM 740 C C . THR A 1 91 ? 1.974 17.686 9.557 1.00 84.06 91 THR A C 1
ATOM 742 O O . THR A 1 91 ? 2.802 18.045 10.391 1.00 84.06 91 THR A O 1
ATOM 745 N N . GLN A 1 92 ? 1.833 16.401 9.234 1.00 84.75 92 GLN A N 1
ATOM 746 C CA . GLN A 1 92 ? 2.561 15.286 9.837 1.00 84.75 92 GLN A CA 1
ATOM 747 C C . GLN A 1 92 ? 3.606 14.704 8.872 1.00 84.75 92 GLN A C 1
ATOM 749 O O . GLN A 1 92 ? 3.815 13.490 8.821 1.00 84.75 92 GLN A O 1
ATOM 754 N N . GLU A 1 93 ? 4.256 15.554 8.066 1.00 83.44 93 GLU A N 1
ATOM 755 C CA . GLU A 1 93 ? 5.301 15.161 7.103 1.00 83.44 93 GLU A CA 1
ATOM 756 C C . GLU A 1 93 ? 4.843 14.039 6.142 1.00 83.44 93 GLU A C 1
ATOM 758 O O . GLU A 1 93 ? 5.610 13.150 5.761 1.00 83.44 93 GLU A O 1
ATOM 763 N N . CYS A 1 94 ? 3.564 14.044 5.752 1.00 74.94 94 CYS A N 1
ATOM 764 C CA . CYS A 1 94 ? 2.911 13.001 4.949 1.00 74.94 94 CYS A CA 1
ATOM 765 C C . CYS A 1 94 ? 2.997 11.591 5.568 1.00 74.94 94 CYS A C 1
ATOM 767 O O . CYS A 1 94 ? 3.005 10.591 4.844 1.00 74.94 94 CYS A O 1
ATOM 769 N N . THR A 1 95 ? 3.104 11.492 6.894 1.00 77.81 95 THR A N 1
ATOM 770 C CA . THR A 1 95 ? 3.054 10.223 7.632 1.00 77.81 95 THR A CA 1
ATOM 771 C C . THR A 1 95 ? 1.675 10.036 8.263 1.00 77.81 95 THR A C 1
ATOM 773 O O . THR A 1 95 ? 1.014 11.008 8.621 1.00 77.81 95 THR A O 1
ATOM 776 N N . LEU A 1 96 ? 1.208 8.786 8.352 1.00 76.06 96 LEU A N 1
ATOM 777 C CA . LEU A 1 96 ? -0.141 8.453 8.837 1.00 76.06 96 LEU A CA 1
ATOM 778 C C . LEU A 1 96 ? -0.107 7.681 10.153 1.00 76.06 96 LEU A C 1
ATOM 780 O O . LEU A 1 96 ? -0.752 8.057 11.122 1.00 76.06 96 LEU A O 1
ATOM 784 N N . PHE A 1 97 ? 0.671 6.604 10.190 1.00 72.19 97 PHE A N 1
ATOM 785 C CA . PHE A 1 97 ? 0.622 5.623 11.269 1.00 72.19 97 PHE A CA 1
ATOM 786 C C . PHE A 1 97 ? 0.876 6.149 12.684 1.00 72.19 97 PHE A C 1
ATOM 788 O O . PHE A 1 97 ? 0.104 5.777 13.564 1.00 72.19 97 PHE A O 1
ATOM 795 N N . PRO A 1 98 ? 1.878 7.011 12.939 1.00 74.25 98 PRO A N 1
ATOM 796 C CA . PRO A 1 98 ? 2.216 7.371 14.314 1.00 74.25 98 PRO A CA 1
ATOM 797 C C . PRO A 1 98 ? 1.095 8.092 15.050 1.00 74.25 98 PRO A C 1
ATOM 799 O O . PRO A 1 98 ? 0.927 7.899 16.243 1.00 74.25 98 PRO A O 1
ATOM 802 N N . TRP A 1 99 ? 0.322 8.919 14.350 1.00 83.88 99 TRP A N 1
ATOM 803 C CA . TRP A 1 99 ? -0.732 9.712 14.971 1.00 83.88 99 TRP A CA 1
ATOM 804 C C . TRP A 1 99 ? -2.116 9.104 14.744 1.00 83.88 99 TRP A C 1
ATOM 806 O O . TRP A 1 99 ? -2.942 9.158 15.648 1.00 83.88 99 TRP A O 1
ATOM 816 N N . LEU A 1 100 ? -2.385 8.502 13.577 1.00 85.75 100 LEU A N 1
ATOM 817 C CA . LEU A 1 100 ? -3.724 8.018 13.229 1.00 85.75 100 LEU A CA 1
ATOM 818 C C . LEU A 1 100 ? -4.145 6.846 14.116 1.00 85.75 100 LEU A C 1
ATOM 820 O O . LEU A 1 100 ? -5.287 6.794 14.564 1.00 85.75 100 LEU A O 1
ATOM 824 N N . GLU A 1 101 ? -3.223 5.926 14.404 1.00 79.81 101 GLU A N 1
ATOM 825 C CA . GLU A 1 101 ? -3.496 4.803 15.300 1.00 79.81 101 GLU A CA 1
ATOM 826 C C . GLU A 1 101 ? -3.782 5.293 16.727 1.00 79.81 101 GLU A C 1
ATOM 828 O O . GLU A 1 101 ? -4.778 4.890 17.329 1.00 79.81 101 GLU A O 1
ATOM 833 N N . HIS A 1 102 ? -2.968 6.215 17.254 1.00 81.00 102 HIS A N 1
ATOM 834 C CA . HIS A 1 102 ? -3.175 6.793 18.584 1.00 81.00 102 HIS A CA 1
ATOM 835 C C . HIS A 1 102 ? -4.454 7.633 18.676 1.00 81.00 102 HIS A C 1
ATOM 837 O O . HIS A 1 102 ? -5.177 7.524 19.669 1.00 81.00 102 HIS A O 1
ATOM 843 N N . ALA A 1 103 ? -4.777 8.402 17.637 1.00 85.94 103 ALA A N 1
ATOM 844 C CA . ALA A 1 103 ? -6.018 9.159 17.553 1.00 85.94 103 ALA A CA 1
ATOM 845 C C . ALA A 1 103 ? -7.236 8.229 17.552 1.00 85.94 103 ALA A C 1
ATOM 847 O O . ALA A 1 103 ? -8.164 8.426 18.334 1.00 85.94 103 ALA A O 1
ATOM 848 N N . LEU A 1 104 ? -7.212 7.167 16.742 1.00 83.94 104 LEU A N 1
ATOM 849 C CA . LEU A 1 104 ? -8.310 6.209 16.676 1.00 83.94 104 LEU A CA 1
ATOM 850 C C . LEU A 1 104 ? -8.462 5.426 17.988 1.00 83.94 104 LEU A C 1
ATOM 852 O O . LEU A 1 104 ? -9.567 5.388 18.533 1.00 83.94 104 LEU A O 1
ATOM 856 N N . LEU A 1 105 ? -7.381 4.847 18.525 1.00 77.56 105 LEU A N 1
ATOM 857 C CA . LEU A 1 105 ? -7.404 4.027 19.745 1.00 77.56 105 LEU A CA 1
ATOM 858 C C . LEU A 1 105 ? -7.710 4.836 21.005 1.00 77.56 105 LEU A C 1
ATOM 860 O O . LEU A 1 105 ? -8.608 4.484 21.763 1.00 77.56 105 LEU A O 1
ATOM 864 N N . ARG A 1 106 ? -6.930 5.892 21.248 1.00 79.00 106 ARG A N 1
ATOM 865 C CA . ARG A 1 106 ? -6.879 6.591 22.540 1.00 79.00 106 ARG A CA 1
ATOM 866 C C . ARG A 1 106 ? -7.629 7.918 22.531 1.00 79.00 106 ARG A C 1
ATOM 868 O O . ARG A 1 106 ? -7.671 8.582 23.559 1.00 79.00 106 ARG A O 1
ATOM 875 N N . GLY A 1 107 ? -8.157 8.343 21.380 1.00 76.88 107 GLY A N 1
ATOM 876 C CA . GLY A 1 107 ? -8.690 9.698 21.219 1.00 76.88 107 GLY A CA 1
ATOM 877 C C . GLY A 1 107 ? -7.619 10.778 21.399 1.00 76.88 107 GLY A C 1
ATOM 878 O O . GLY A 1 107 ? -7.951 11.937 21.634 1.00 76.88 107 GLY A O 1
ATOM 879 N N . GLN A 1 108 ? -6.334 10.405 21.337 1.00 82.19 108 GLN A N 1
ATOM 880 C CA . GLN A 1 108 ? -5.229 11.336 21.528 1.00 82.19 108 GLN A CA 1
ATOM 881 C C . GLN A 1 108 ? -5.136 12.262 20.322 1.00 82.19 108 GLN A C 1
ATOM 883 O O . GLN A 1 108 ? -5.008 11.810 19.184 1.00 82.19 108 GLN A O 1
ATOM 888 N N . ARG A 1 109 ? -5.194 13.568 20.578 1.00 85.25 109 ARG A N 1
ATOM 889 C CA . ARG A 1 109 ? -5.026 14.567 19.525 1.00 85.25 109 ARG A CA 1
ATOM 890 C C . ARG A 1 109 ? -3.570 14.561 19.049 1.00 85.25 109 ARG A C 1
ATOM 892 O O . ARG A 1 109 ? -2.673 14.525 19.896 1.00 85.25 109 ARG A O 1
ATOM 899 N N . PRO A 1 110 ? -3.313 14.600 17.730 1.00 86.12 110 PRO A N 1
ATOM 900 C CA . PRO A 1 110 ? -1.969 14.850 17.231 1.00 86.12 110 PRO A CA 1
ATOM 901 C C . PRO A 1 110 ? -1.481 16.199 17.759 1.00 86.12 110 PRO A C 1
ATOM 903 O O . PRO A 1 110 ? -2.265 17.139 17.871 1.00 86.12 110 PRO A O 1
ATOM 906 N N . HIS A 1 111 ? -0.191 16.306 18.062 1.00 87.81 111 HIS A N 1
ATOM 907 C CA . HIS A 1 111 ? 0.384 17.597 18.411 1.00 87.81 111 HIS A CA 1
ATOM 908 C C . HIS A 1 111 ? 0.523 18.453 17.145 1.00 87.81 111 HIS A C 1
ATOM 910 O O . HIS A 1 111 ? 1.076 18.000 16.133 1.00 87.81 111 HIS A O 1
ATOM 916 N N . TRP A 1 112 ? -0.004 19.674 17.195 1.00 89.75 112 TRP A N 1
ATOM 917 C CA . TRP A 1 112 ? 0.075 20.652 16.113 1.00 89.75 112 TRP A CA 1
ATOM 918 C C . TRP A 1 112 ? 0.963 21.803 16.545 1.00 89.75 112 TRP A C 1
ATOM 920 O O . TRP A 1 112 ? 0.884 22.259 17.683 1.00 89.75 112 TRP A O 1
ATOM 93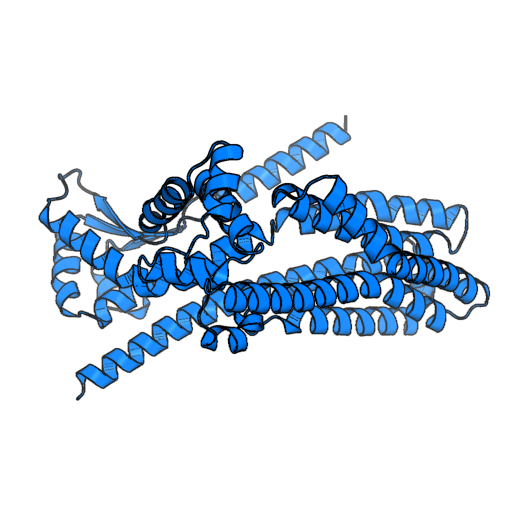0 N N . LEU A 1 113 ? 1.793 22.269 15.623 1.00 90.69 113 LEU A N 1
ATOM 931 C CA . LEU A 1 113 ? 2.518 23.518 15.788 1.00 90.69 113 LEU A CA 1
ATOM 932 C C . LEU A 1 113 ? 1.598 24.676 15.395 1.00 90.69 113 LEU A C 1
ATOM 934 O O . LEU A 1 113 ? 0.687 24.504 14.584 1.00 90.69 113 LEU A O 1
ATOM 938 N N . GLU A 1 114 ? 1.878 25.871 15.909 1.00 89.62 114 GLU A N 1
ATOM 939 C CA . GLU A 1 114 ? 1.160 27.092 15.512 1.00 89.62 114 GLU A CA 1
ATOM 940 C C . GLU A 1 114 ? 1.219 27.300 13.992 1.00 89.62 114 GLU A C 1
ATOM 942 O O . GLU A 1 114 ? 0.203 27.560 13.351 1.00 89.62 114 GLU A O 1
ATOM 947 N N . SER A 1 115 ? 2.379 27.035 13.384 1.00 90.50 115 SER A N 1
ATOM 948 C CA . SER A 1 115 ? 2.564 27.106 11.933 1.00 90.50 115 SER A CA 1
ATOM 949 C C . SER A 1 115 ? 1.695 26.119 11.143 1.00 90.50 115 SER A C 1
ATOM 951 O O . SER A 1 115 ? 1.313 26.417 10.012 1.00 90.50 115 SER A O 1
ATOM 953 N N . ASP A 1 116 ? 1.353 24.958 11.716 1.00 91.00 116 ASP A N 1
ATOM 954 C CA . ASP A 1 116 ? 0.451 24.000 11.067 1.00 91.00 116 ASP A CA 1
ATOM 955 C C . ASP A 1 116 ? -0.988 24.529 11.053 1.00 91.00 116 ASP A C 1
ATOM 957 O O . ASP A 1 116 ? -1.702 24.360 10.062 1.00 91.00 116 ASP A O 1
ATOM 961 N N . GLN A 1 117 ? -1.417 25.154 12.156 1.00 91.19 117 GLN A N 1
ATOM 962 C CA . GLN A 1 117 ? -2.742 25.764 12.265 1.00 91.19 117 GLN A CA 1
ATOM 963 C C . GLN A 1 117 ? -2.869 26.973 11.338 1.00 91.19 117 GLN A C 1
ATOM 965 O O . GLN A 1 117 ? -3.876 27.101 10.646 1.00 91.19 117 GLN A O 1
ATOM 970 N N . GLU A 1 118 ? -1.844 27.822 11.264 1.00 90.12 118 GLU A N 1
ATOM 971 C CA . GLU A 1 118 ? -1.815 28.952 10.333 1.00 90.12 118 GLU A CA 1
ATOM 972 C C . GLU A 1 118 ? -1.892 28.494 8.870 1.00 90.12 118 GLU A C 1
ATOM 974 O O . GLU A 1 118 ? -2.705 29.016 8.107 1.00 90.12 118 GLU A O 1
ATOM 979 N N . ASP A 1 119 ? -1.106 27.489 8.463 1.00 87.69 119 ASP A N 1
ATOM 980 C CA . ASP A 1 119 ? -1.151 26.950 7.094 1.00 87.69 119 ASP A CA 1
ATOM 981 C C . ASP A 1 119 ? -2.514 26.314 6.765 1.00 87.69 119 ASP A C 1
ATOM 983 O O . ASP A 1 119 ? -3.041 26.503 5.665 1.00 87.69 119 ASP A O 1
ATOM 987 N N . ALA A 1 120 ? -3.124 25.602 7.717 1.00 89.06 120 ALA A N 1
ATOM 988 C CA . ALA A 1 120 ? -4.466 25.042 7.561 1.00 89.06 120 ALA A CA 1
ATOM 989 C C . ALA A 1 120 ? -5.535 26.138 7.397 1.00 89.06 120 ALA A C 1
ATOM 991 O O . ALA A 1 120 ? -6.322 26.100 6.445 1.00 89.06 120 ALA A O 1
ATOM 992 N N . ASN A 1 121 ? -5.498 27.161 8.254 1.00 90.19 121 ASN A N 1
ATOM 993 C CA . ASN A 1 121 ? -6.414 28.300 8.206 1.00 90.19 121 ASN A CA 1
ATOM 994 C C . ASN A 1 121 ? -6.278 29.076 6.889 1.00 90.19 121 ASN A C 1
ATOM 996 O O . ASN A 1 121 ? -7.283 29.392 6.252 1.00 90.19 121 ASN A O 1
ATOM 1000 N N . ASN A 1 122 ? -5.047 29.295 6.415 1.00 89.00 122 ASN A N 1
ATOM 1001 C CA . ASN A 1 122 ? -4.774 29.930 5.122 1.00 89.00 122 ASN A CA 1
ATOM 1002 C C . ASN A 1 122 ? -5.334 29.129 3.934 1.00 89.00 122 ASN A C 1
ATOM 1004 O O . ASN A 1 122 ? -5.677 29.700 2.898 1.00 89.00 122 ASN A O 1
ATOM 1008 N N . LYS A 1 123 ? -5.448 27.805 4.075 1.00 85.31 123 LYS A N 1
ATOM 1009 C CA . LYS A 1 123 ? -6.058 26.904 3.085 1.00 85.31 123 LYS A CA 1
ATOM 1010 C C . LYS A 1 123 ? -7.564 26.698 3.291 1.00 85.31 123 LYS A C 1
ATOM 1012 O O . LYS A 1 123 ? -8.175 25.954 2.521 1.00 85.31 123 LYS A O 1
ATOM 1017 N N . GLY A 1 124 ? -8.164 27.352 4.287 1.00 88.81 124 GLY A N 1
ATOM 1018 C CA . GLY A 1 124 ? -9.605 27.354 4.536 1.00 88.81 124 GLY A CA 1
ATOM 1019 C C . GLY A 1 124 ? -10.143 26.097 5.222 1.00 88.81 124 GLY A C 1
ATOM 1020 O O . GLY A 1 124 ? -11.286 25.721 4.964 1.00 88.81 124 GLY A O 1
ATOM 1021 N N . TYR A 1 125 ? -9.346 25.418 6.053 1.00 88.75 125 TYR A N 1
ATOM 1022 C CA . TYR A 1 125 ? -9.820 24.296 6.871 1.00 88.75 125 TYR A CA 1
ATOM 1023 C C . TYR A 1 125 ? -9.224 24.316 8.284 1.00 88.75 125 TYR A C 1
ATOM 1025 O O . TYR A 1 125 ? -8.136 24.840 8.501 1.00 88.75 125 TYR A O 1
ATOM 1033 N N . SER A 1 126 ? -9.928 23.705 9.239 1.00 93.19 126 SER A N 1
ATOM 1034 C CA . SER A 1 126 ? -9.496 23.572 10.636 1.00 93.19 126 SER A CA 1
ATOM 1035 C C . SER 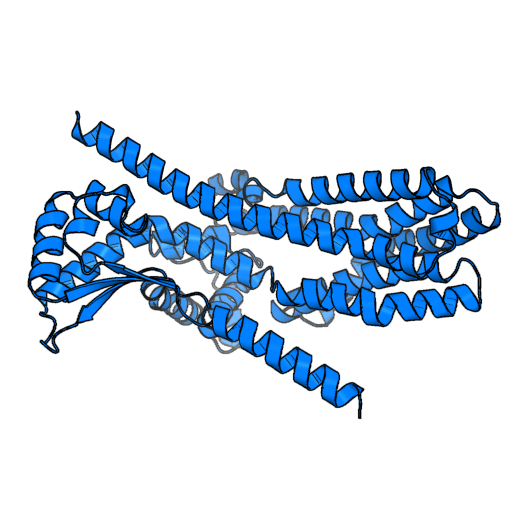A 1 126 ? -9.005 22.155 10.916 1.00 93.19 126 SER A C 1
ATOM 1037 O O . SER A 1 126 ? -9.692 21.182 10.607 1.00 93.19 126 SER A O 1
ATOM 1039 N N . LEU A 1 127 ? -7.827 22.019 11.531 1.00 92.12 127 LEU A N 1
ATOM 1040 C CA . LEU A 1 127 ? -7.271 20.709 11.895 1.00 92.12 127 LEU A CA 1
ATOM 1041 C C . LEU A 1 127 ? -8.130 19.973 12.938 1.00 92.12 127 LEU A C 1
ATOM 1043 O O . LEU A 1 127 ? -8.214 18.745 12.884 1.00 92.12 127 LEU A O 1
ATOM 1047 N N . ASP A 1 128 ? -8.792 20.705 13.842 1.00 92.38 128 ASP A N 1
ATOM 1048 C CA . ASP A 1 128 ? -9.746 20.137 14.806 1.00 92.38 128 ASP A CA 1
ATOM 1049 C C . ASP A 1 128 ? -10.958 19.536 14.096 1.00 92.38 128 ASP A C 1
ATOM 1051 O O . ASP A 1 128 ? -11.360 18.414 14.410 1.00 92.38 128 ASP A O 1
ATOM 1055 N N . ASP A 1 129 ? -11.507 20.239 13.108 1.00 92.62 129 ASP A N 1
ATOM 1056 C CA . ASP A 1 129 ? -12.686 19.773 12.378 1.00 92.62 129 ASP A CA 1
ATOM 1057 C C . ASP A 1 129 ? -12.363 18.532 11.544 1.00 92.62 129 ASP A C 1
ATOM 1059 O O . ASP A 1 129 ? -13.109 17.553 11.576 1.00 92.62 129 ASP A O 1
ATOM 1063 N N . GLU A 1 130 ? -11.206 18.511 10.874 1.00 92.00 130 GLU A N 1
ATOM 1064 C CA . GLU A 1 130 ? -10.742 17.320 10.154 1.00 92.00 130 GLU A CA 1
ATOM 1065 C C . GLU A 1 130 ? -10.542 16.128 11.103 1.00 92.00 130 GLU A C 1
ATOM 1067 O O . GLU A 1 130 ? -10.916 14.997 10.783 1.00 92.00 130 GLU A O 1
ATOM 1072 N N . LEU A 1 131 ? -9.988 16.357 12.299 1.00 91.88 131 LEU A N 1
ATOM 1073 C CA . LEU A 1 131 ? -9.828 15.294 13.290 1.00 91.88 131 LEU A CA 1
ATOM 1074 C C . LEU A 1 131 ? -11.190 14.783 13.772 1.00 91.88 131 LEU A C 1
ATOM 1076 O O . LEU A 1 131 ? -11.379 13.573 13.908 1.00 91.88 131 LEU A O 1
ATOM 1080 N N . ASN A 1 132 ? -12.151 15.680 13.983 1.00 90.88 132 ASN A N 1
ATOM 1081 C CA . ASN A 1 132 ? -13.508 15.319 14.377 1.00 90.88 132 ASN A CA 1
ATOM 1082 C C . ASN A 1 132 ? -14.202 14.472 13.307 1.00 90.88 132 ASN A C 1
ATOM 1084 O O . ASN A 1 132 ? -14.818 13.468 13.658 1.00 90.88 132 ASN A O 1
ATOM 1088 N N . ILE A 1 133 ? -14.033 14.791 12.019 1.00 89.56 133 ILE A N 1
ATOM 1089 C CA . ILE A 1 133 ? -14.540 13.961 10.913 1.00 89.56 133 ILE A CA 1
ATOM 1090 C C . ILE A 1 133 ? -13.986 12.533 11.017 1.00 89.56 133 ILE A C 1
ATOM 1092 O O . ILE A 1 133 ? -14.745 11.566 10.905 1.00 89.56 133 ILE A O 1
ATOM 1096 N N . ILE A 1 134 ? -12.683 12.377 11.284 1.00 88.25 134 ILE A N 1
ATOM 1097 C CA . ILE A 1 134 ? -12.046 11.058 11.452 1.00 88.25 134 ILE A CA 1
ATOM 1098 C C . ILE A 1 134 ? -12.634 10.310 12.656 1.00 88.25 134 ILE A C 1
ATOM 1100 O O . ILE A 1 134 ? -12.960 9.125 12.561 1.00 88.25 134 ILE A O 1
ATOM 1104 N N . LEU A 1 135 ? -12.779 10.997 13.791 1.00 87.25 135 LEU A N 1
ATOM 1105 C CA . LEU A 1 135 ? -13.285 10.415 15.034 1.00 87.25 135 LEU A CA 1
ATOM 1106 C C . LEU A 1 135 ? -14.787 10.101 14.995 1.00 87.25 135 LEU A C 1
ATOM 1108 O O . LEU A 1 135 ? -15.226 9.209 15.716 1.00 87.25 135 LEU A O 1
ATOM 1112 N N . GLN A 1 136 ? -15.575 10.791 14.172 1.00 85.69 136 GLN A N 1
ATOM 1113 C CA . GLN A 1 136 ? -16.993 10.485 13.962 1.00 85.69 136 GLN A CA 1
ATOM 1114 C C . GLN A 1 136 ? -17.154 9.201 13.147 1.00 85.69 136 GLN A C 1
ATOM 1116 O O . GLN A 1 136 ? -17.783 8.247 13.611 1.00 85.69 136 GLN A O 1
ATOM 1121 N N . HIS A 1 137 ? -16.471 9.128 12.001 1.00 79.50 137 HIS A N 1
ATOM 1122 C CA . HIS A 1 137 ? -16.491 7.957 11.122 1.00 79.50 137 HIS A CA 1
ATOM 1123 C C . HIS A 1 137 ? -15.903 6.705 11.787 1.00 79.50 137 HIS A C 1
ATOM 1125 O O . HIS A 1 137 ? -16.208 5.584 11.389 1.00 79.50 137 HIS A O 1
ATOM 1131 N N . LYS A 1 138 ? -15.108 6.867 12.852 1.00 75.81 138 LYS A N 1
ATOM 1132 C CA . LYS A 1 138 ? -14.642 5.785 13.731 1.00 75.81 138 LYS A CA 1
ATOM 1133 C C . LYS A 1 138 ? -15.744 4.775 14.087 1.00 75.81 138 LYS A C 1
ATOM 1135 O O . LYS A 1 138 ? -15.460 3.583 14.146 1.00 75.81 138 LYS A O 1
ATOM 1140 N N . LYS A 1 139 ? -16.968 5.251 14.352 1.00 73.12 139 LYS A N 1
ATOM 1141 C CA . LYS A 1 139 ? -18.102 4.424 14.808 1.00 73.12 139 LYS A CA 1
ATOM 1142 C C . LYS A 1 139 ? -18.789 3.653 13.680 1.00 73.12 139 LYS A C 1
ATOM 1144 O O . LYS A 1 139 ? -19.544 2.729 13.952 1.00 73.12 139 LYS A O 1
ATOM 1149 N N . GLU A 1 140 ? -18.529 4.024 12.433 1.00 73.44 140 GLU A N 1
ATOM 1150 C CA . GLU A 1 140 ? -19.200 3.462 11.260 1.00 73.44 140 GLU A CA 1
ATOM 1151 C C . GLU A 1 140 ? -18.485 2.203 10.744 1.00 73.44 140 GLU A C 1
ATOM 1153 O O . GLU A 1 140 ? -19.085 1.366 10.072 1.00 73.44 140 GLU A O 1
ATOM 1158 N N . PHE A 1 141 ? -17.214 2.005 11.107 1.00 72.44 141 PHE A N 1
ATOM 1159 C CA . PHE A 1 141 ? -16.419 0.868 10.645 1.00 72.44 141 PHE A CA 1
ATOM 1160 C C . PHE A 1 141 ? -16.522 -0.343 11.565 1.00 72.44 141 PHE A C 1
ATOM 1162 O O . PHE A 1 141 ? -16.152 -0.260 12.732 1.00 72.44 141 PHE A O 1
ATOM 1169 N N . ASN A 1 142 ? -16.899 -1.493 10.993 1.00 73.44 142 ASN A N 1
ATOM 1170 C CA . ASN A 1 142 ? -16.932 -2.791 11.673 1.00 73.44 142 ASN A CA 1
ATOM 1171 C C . ASN A 1 142 ? -17.651 -2.726 13.028 1.00 73.44 142 ASN A C 1
ATOM 1173 O O . ASN A 1 142 ? -17.036 -2.884 14.083 1.00 73.44 142 ASN A O 1
ATOM 1177 N N . HIS A 1 143 ? -18.956 -2.480 12.979 1.00 79.94 143 HIS A N 1
ATOM 1178 C CA . HIS A 1 143 ? -19.805 -2.351 14.156 1.00 79.94 143 HIS A CA 1
ATOM 1179 C C . HIS A 1 143 ? -20.908 -3.412 14.148 1.00 79.94 143 HIS A C 1
ATOM 1181 O O . HIS A 1 143 ? -21.315 -3.914 13.100 1.00 79.94 143 HIS A O 1
ATOM 1187 N N . PHE A 1 144 ? -21.401 -3.753 15.328 1.00 82.94 144 PHE A N 1
ATOM 1188 C CA . PHE A 1 144 ? -22.650 -4.458 15.502 1.00 82.94 144 PHE A CA 1
ATOM 1189 C C . PHE A 1 144 ? -23.834 -3.531 15.275 1.00 82.94 144 PHE A C 1
ATOM 1191 O O . PHE A 1 144 ? -23.897 -2.427 15.824 1.00 82.94 144 PHE A O 1
ATOM 1198 N N . ALA A 1 145 ? -24.798 -4.041 14.524 1.00 82.50 145 ALA A N 1
ATOM 1199 C CA . ALA A 1 145 ? -26.123 -3.478 14.370 1.00 82.50 145 ALA A CA 1
ATOM 1200 C C . ALA A 1 145 ? -27.167 -4.538 14.735 1.00 82.50 145 ALA A C 1
ATOM 1202 O O . ALA A 1 145 ? -26.959 -5.733 14.513 1.00 82.50 145 ALA A O 1
ATOM 1203 N N . ILE A 1 146 ? -28.297 -4.095 15.277 1.00 81.19 146 ILE A N 1
ATOM 1204 C CA . ILE A 1 146 ? -29.481 -4.937 15.434 1.00 81.19 146 ILE A CA 1
ATOM 1205 C C . ILE A 1 146 ? -30.341 -4.765 14.183 1.00 81.19 146 ILE A C 1
ATOM 1207 O O . ILE A 1 146 ? -30.693 -3.647 13.809 1.00 81.19 146 ILE A O 1
ATOM 1211 N N . ILE A 1 147 ? -30.690 -5.880 13.547 1.00 76.56 147 ILE A N 1
ATOM 1212 C CA . ILE A 1 147 ? -31.741 -5.940 12.540 1.00 76.56 147 ILE A CA 1
ATOM 1213 C C . ILE A 1 147 ? -32.971 -6.515 13.208 1.00 76.56 147 ILE A C 1
ATOM 1215 O O . ILE A 1 147 ? -32.989 -7.640 13.698 1.00 76.56 147 ILE A O 1
ATOM 1219 N N . ASN A 1 148 ? -34.025 -5.727 13.201 1.00 68.69 148 ASN A N 1
ATOM 1220 C CA . ASN A 1 148 ? -35.311 -6.171 13.670 1.00 68.69 148 ASN A CA 1
ATOM 1221 C C . ASN A 1 148 ? -35.985 -7.043 12.604 1.00 68.69 148 ASN A C 1
ATOM 1223 O O . ASN A 1 148 ? -36.241 -6.571 11.496 1.00 68.69 148 ASN A O 1
ATOM 1227 N N . THR A 1 149 ? -36.269 -8.304 12.934 1.00 61.03 149 THR A N 1
ATOM 1228 C CA . THR A 1 149 ? -36.964 -9.213 12.009 1.00 61.03 149 THR A CA 1
ATOM 1229 C C . THR A 1 149 ? -38.487 -9.195 12.171 1.00 61.03 149 THR A C 1
ATOM 1231 O O . THR A 1 149 ? -39.179 -9.730 11.309 1.00 61.03 149 THR A O 1
ATOM 1234 N N . GLN A 1 150 ? -39.020 -8.536 13.211 1.00 58.94 150 GLN A N 1
ATOM 1235 C CA . GLN A 1 150 ? -40.443 -8.577 13.590 1.00 58.94 150 GLN A CA 1
ATOM 1236 C C . GLN A 1 150 ? -41.122 -7.194 13.743 1.00 58.94 150 GLN A C 1
ATOM 1238 O O . GLN A 1 150 ? -42.257 -7.119 14.192 1.00 58.94 150 GLN A O 1
ATOM 1243 N N . GLN A 1 151 ? -40.481 -6.099 13.312 1.00 52.97 151 GLN A N 1
ATOM 1244 C CA . GLN A 1 151 ? -41.012 -4.717 13.342 1.00 52.97 151 GLN A CA 1
ATOM 1245 C C . GLN A 1 151 ? -41.293 -4.101 14.740 1.00 52.97 151 GLN A C 1
ATOM 1247 O O . GLN A 1 151 ? -41.938 -3.060 14.826 1.00 52.97 151 GLN A O 1
ATOM 1252 N N . GLU A 1 152 ? -40.736 -4.637 15.834 1.00 58.03 152 GLU A N 1
ATOM 1253 C CA . GLU A 1 152 ? -40.750 -3.987 17.164 1.00 58.03 152 GLU A CA 1
ATOM 1254 C C . GLU A 1 152 ? -39.710 -2.853 17.351 1.00 58.03 152 GLU A C 1
ATOM 1256 O O . GLU A 1 152 ? -38.607 -2.886 16.811 1.00 58.03 152 GLU A O 1
ATOM 1261 N N . PHE A 1 153 ? -40.015 -1.816 18.134 1.00 63.12 153 PHE A N 1
ATOM 1262 C CA . PHE A 1 153 ? -39.028 -0.763 18.421 1.00 63.12 153 PHE A CA 1
ATOM 1263 C C . PHE A 1 153 ? -37.878 -1.302 19.288 1.00 63.12 153 PHE A C 1
ATOM 1265 O O . PHE A 1 153 ? -38.113 -1.819 20.377 1.00 63.12 153 PHE A O 1
ATOM 1272 N N . VAL A 1 154 ? -36.631 -1.116 18.831 1.00 71.31 154 VAL A N 1
ATOM 1273 C CA . VAL A 1 154 ? -35.424 -1.447 19.609 1.00 71.31 154 VAL A CA 1
ATOM 1274 C C . VAL A 1 154 ? -35.413 -0.603 20.885 1.00 71.31 154 VAL A C 1
ATOM 1276 O O . VAL A 1 154 ? -35.511 0.624 20.812 1.00 71.31 154 VAL A O 1
ATOM 1279 N N . SER A 1 155 ? -35.299 -1.242 22.051 1.00 81.38 155 SER A N 1
ATOM 1280 C CA . SER A 1 155 ? -35.315 -0.522 23.325 1.00 81.38 155 SER A CA 1
ATOM 1281 C C . SER A 1 155 ? -34.028 0.290 23.534 1.00 81.38 155 SER A C 1
ATOM 1283 O O . SER A 1 155 ? -32.960 -0.063 23.028 1.00 81.38 155 SER A O 1
ATOM 1285 N N . ASN A 1 156 ? -34.091 1.355 24.343 1.00 83.12 156 ASN A N 1
ATOM 1286 C CA . ASN A 1 156 ? -32.891 2.121 24.719 1.00 83.12 156 ASN A CA 1
ATOM 1287 C C . ASN A 1 156 ? -31.834 1.236 25.393 1.00 83.12 156 ASN A C 1
ATOM 1289 O O . ASN A 1 156 ? -30.641 1.427 25.174 1.00 83.12 156 ASN A O 1
ATOM 1293 N N . HIS A 1 157 ? -32.267 0.228 26.152 1.00 83.88 157 HIS A N 1
ATOM 1294 C CA . HIS A 1 157 ? -31.354 -0.695 26.811 1.00 83.88 157 HIS A CA 1
ATOM 1295 C C . HIS A 1 157 ? -30.592 -1.572 25.797 1.00 83.88 157 HIS A C 1
ATOM 1297 O O . HIS A 1 157 ? -29.412 -1.874 25.995 1.00 83.88 157 HIS A O 1
ATOM 1303 N N . ASP A 1 158 ? -31.230 -1.957 24.692 1.00 82.19 158 ASP A N 1
ATOM 1304 C CA . ASP A 1 158 ? -30.583 -2.739 23.634 1.00 82.19 158 ASP A CA 1
ATOM 1305 C C . ASP A 1 158 ? -29.608 -1.882 22.817 1.00 82.19 158 ASP A C 1
ATOM 1307 O O . ASP A 1 158 ? -28.550 -2.362 22.403 1.00 82.19 158 ASP A O 1
ATOM 1311 N N . LEU A 1 159 ? -29.913 -0.590 22.647 1.00 82.88 159 LEU A N 1
ATOM 1312 C CA . LEU A 1 159 ? -28.995 0.385 22.054 1.00 82.88 159 LEU A CA 1
ATOM 1313 C C . LEU A 1 159 ? -27.765 0.633 22.938 1.00 82.88 159 LEU A C 1
ATOM 1315 O O . LEU A 1 159 ? -26.651 0.694 22.418 1.00 82.88 159 LEU A O 1
ATOM 1319 N N . GLU A 1 160 ? -27.937 0.740 24.257 1.00 86.06 160 GLU A N 1
ATOM 1320 C CA . GLU A 1 160 ? -26.822 0.833 25.211 1.00 86.06 160 GLU A CA 1
ATOM 1321 C C . GLU A 1 160 ? -25.941 -0.417 25.151 1.00 86.06 160 GLU A C 1
ATOM 1323 O O . GLU A 1 160 ? -24.721 -0.317 25.014 1.00 86.06 160 GLU A O 1
ATOM 1328 N N . PHE A 1 161 ? -26.556 -1.602 25.137 1.00 86.69 161 PHE A N 1
ATOM 1329 C CA . PHE A 1 161 ? -25.829 -2.858 24.991 1.00 86.69 161 PHE A CA 1
ATOM 1330 C C . PHE A 1 161 ? -25.044 -2.917 23.671 1.00 86.69 161 PHE A C 1
ATOM 1332 O O . PHE A 1 161 ? -23.862 -3.256 23.671 1.00 86.69 161 PHE A O 1
ATOM 1339 N N . LEU A 1 162 ? -25.649 -2.514 22.549 1.00 84.62 162 LEU A N 1
ATOM 1340 C CA . LEU A 1 162 ? -24.950 -2.390 21.266 1.00 84.62 162 LEU A CA 1
ATOM 1341 C C . LEU A 1 162 ? -23.749 -1.441 21.338 1.00 84.62 162 LEU A C 1
ATOM 1343 O O . LEU A 1 162 ? -22.693 -1.743 20.780 1.00 84.62 162 LEU A O 1
ATOM 1347 N N . GLN A 1 163 ? -23.887 -0.296 22.009 1.00 84.75 163 GLN A N 1
ATOM 1348 C CA . GLN A 1 163 ? -22.781 0.643 22.183 1.00 84.75 163 GLN A CA 1
ATOM 1349 C C . GLN A 1 163 ? -21.632 0.019 22.977 1.00 84.75 163 GLN A C 1
ATOM 1351 O O . GLN A 1 163 ? -20.477 0.187 22.584 1.00 84.75 163 GLN A O 1
ATOM 1356 N N . GLU A 1 164 ? -21.924 -0.740 24.035 1.00 85.75 164 GLU A N 1
ATOM 1357 C CA . GLU A 1 164 ? -20.903 -1.469 24.791 1.00 85.75 164 GLU A CA 1
ATOM 1358 C C . GLU A 1 164 ? -20.172 -2.502 23.927 1.00 85.75 164 GLU A C 1
ATOM 1360 O O . GLU A 1 164 ? -18.941 -2.566 23.953 1.00 85.75 164 GLU A O 1
ATOM 1365 N N . LEU A 1 165 ? -20.912 -3.296 23.143 1.00 85.62 165 LEU A N 1
ATOM 1366 C CA . LEU A 1 165 ? -20.322 -4.281 22.233 1.00 85.62 165 LEU A CA 1
ATOM 1367 C C . LEU A 1 165 ? -19.396 -3.599 21.211 1.00 85.62 165 LEU A C 1
ATOM 1369 O O . LEU A 1 165 ? -18.283 -4.063 20.958 1.00 85.62 165 LEU A O 1
ATOM 1373 N N . ASN A 1 166 ? -19.843 -2.472 20.652 1.00 84.81 166 ASN A N 1
ATOM 1374 C CA . ASN A 1 166 ? -19.096 -1.703 19.659 1.00 84.81 166 ASN A CA 1
ATOM 1375 C C . ASN A 1 166 ? -17.832 -1.063 20.233 1.00 84.81 166 ASN A C 1
ATOM 1377 O O . ASN A 1 166 ? -16.789 -1.075 19.579 1.00 84.81 166 ASN A O 1
ATOM 1381 N N . GLN A 1 167 ? -17.891 -0.538 21.458 1.00 82.81 167 GLN A N 1
ATOM 1382 C CA . GLN A 1 167 ? -16.712 -0.007 22.143 1.00 82.81 167 GLN A CA 1
ATOM 1383 C C . GLN A 1 167 ? -15.665 -1.095 22.402 1.00 82.81 167 GLN A C 1
ATOM 1385 O O . GLN A 1 167 ? -14.475 -0.843 22.215 1.00 82.81 167 GLN A O 1
ATOM 1390 N N . GLU A 1 168 ? -16.099 -2.302 22.778 1.00 82.81 168 GLU A N 1
ATOM 1391 C CA . GLU A 1 168 ? -15.204 -3.430 23.053 1.00 82.81 168 GLU A CA 1
ATOM 1392 C C . GLU A 1 168 ? -14.422 -3.856 21.804 1.00 82.81 168 GLU A C 1
ATOM 1394 O O . GLU A 1 168 ? -13.195 -3.949 21.824 1.00 82.81 168 GLU A O 1
ATOM 1399 N N . ILE A 1 169 ? -15.117 -4.069 20.684 1.00 79.69 169 ILE A N 1
ATOM 1400 C CA . ILE A 1 169 ? -14.458 -4.479 19.438 1.00 79.69 169 ILE A CA 1
ATOM 1401 C C . ILE A 1 169 ? -13.549 -3.376 18.914 1.00 79.69 169 ILE A C 1
ATOM 1403 O O . ILE A 1 169 ? -12.487 -3.658 18.345 1.00 79.69 169 ILE A O 1
ATOM 1407 N N . PHE A 1 170 ? -13.942 -2.115 19.094 1.00 77.12 170 PHE A N 1
ATOM 1408 C CA . PHE A 1 170 ? -13.196 -1.001 18.541 1.00 77.12 170 PHE A CA 1
ATOM 1409 C C . PHE A 1 170 ? -11.715 -1.020 18.963 1.00 77.12 170 PHE A C 1
ATOM 1411 O O . PHE A 1 170 ? -10.848 -0.722 18.139 1.00 77.12 170 PHE A O 1
ATOM 1418 N N . GLY A 1 171 ? -11.405 -1.448 20.193 1.00 72.88 171 GLY A N 1
ATOM 1419 C CA . GLY A 1 171 ? -10.025 -1.597 20.672 1.00 72.88 171 GLY A CA 1
ATOM 1420 C C . GLY A 1 171 ? -9.151 -2.495 19.785 1.00 72.88 171 GLY A C 1
ATOM 1421 O O . GLY A 1 171 ? -7.959 -2.235 19.632 1.00 72.88 171 GLY A O 1
ATOM 1422 N N . ILE A 1 172 ? -9.742 -3.496 19.131 1.00 72.06 172 ILE A N 1
ATOM 1423 C CA . ILE A 1 172 ? -9.043 -4.387 18.200 1.00 72.06 172 ILE A CA 1
ATOM 1424 C C . ILE A 1 172 ? -9.129 -3.885 16.758 1.00 72.06 172 ILE A C 1
ATOM 1426 O O . ILE A 1 172 ? -8.192 -4.062 15.981 1.00 72.06 172 ILE A O 1
ATOM 1430 N N . HIS A 1 173 ? -10.243 -3.273 16.353 1.00 75.44 173 HIS A N 1
ATOM 1431 C CA . HIS A 1 173 ? -10.393 -2.801 14.975 1.00 75.44 173 HIS A CA 1
ATOM 1432 C C . HIS A 1 173 ? -9.616 -1.523 14.675 1.00 75.44 173 HIS A C 1
ATOM 1434 O O . HIS A 1 173 ? -9.275 -1.308 13.515 1.00 75.44 173 HIS A O 1
ATOM 1440 N N . ALA A 1 174 ? -9.305 -0.685 15.664 1.00 76.31 174 ALA A N 1
ATOM 1441 C CA . ALA A 1 174 ? -8.661 0.603 15.414 1.00 76.31 174 ALA A CA 1
ATOM 1442 C C . ALA A 1 174 ? -7.299 0.503 14.698 1.00 76.31 174 ALA A C 1
ATOM 1444 O O . ALA A 1 174 ? -7.114 1.236 13.722 1.00 76.31 174 ALA A O 1
ATOM 1445 N N . PRO A 1 175 ? -6.368 -0.404 15.076 1.00 71.75 175 PRO A N 1
ATOM 1446 C CA . PRO A 1 175 ? -5.125 -0.592 14.330 1.00 71.75 175 PRO A CA 1
ATOM 1447 C C . PRO A 1 175 ? -5.405 -1.055 12.898 1.00 71.75 175 PRO A C 1
ATOM 1449 O O . PRO A 1 175 ? -4.850 -0.512 11.944 1.00 71.75 175 PRO A O 1
ATOM 1452 N N . PHE A 1 176 ? -6.333 -2.000 12.717 1.00 74.12 176 PHE A N 1
ATOM 1453 C CA . PHE A 1 176 ? -6.733 -2.475 11.392 1.00 74.12 176 PHE A CA 1
ATOM 1454 C C . PHE A 1 176 ? -7.329 -1.350 10.528 1.00 74.12 176 PHE A C 1
ATOM 1456 O O . PHE A 1 176 ? -7.003 -1.240 9.346 1.00 74.12 176 PHE A O 1
ATOM 1463 N N . LEU A 1 177 ? -8.152 -0.478 11.114 1.00 76.69 177 LEU A N 1
ATOM 1464 C CA . LEU A 1 177 ? -8.740 0.680 10.448 1.00 76.69 177 LEU A CA 1
ATOM 1465 C C . LEU A 1 177 ? -7.671 1.711 10.067 1.00 76.69 177 LEU A C 1
ATOM 1467 O O . LEU A 1 177 ? -7.646 2.143 8.917 1.00 76.69 177 LEU A O 1
ATOM 1471 N N . ALA A 1 178 ? -6.756 2.055 10.980 1.00 76.56 178 ALA A N 1
ATOM 1472 C CA . ALA A 1 178 ? -5.622 2.937 10.693 1.00 76.56 178 ALA A CA 1
ATOM 1473 C C . ALA A 1 178 ? -4.786 2.392 9.524 1.00 76.56 178 ALA A C 1
ATOM 1475 O O . ALA A 1 178 ? -4.479 3.116 8.572 1.00 76.56 178 ALA A O 1
ATOM 1476 N N . HIS A 1 179 ? -4.498 1.086 9.551 1.00 70.25 179 HIS A N 1
ATOM 1477 C CA . HIS A 1 179 ? -3.798 0.389 8.478 1.00 70.25 179 HIS A CA 1
ATOM 1478 C C . HIS A 1 179 ? -4.551 0.453 7.151 1.00 70.25 179 HIS A C 1
ATOM 1480 O O . HIS A 1 179 ? -3.956 0.744 6.113 1.00 70.25 179 HIS A O 1
ATOM 1486 N N . ARG A 1 180 ? -5.859 0.200 7.172 1.00 73.19 180 ARG A N 1
ATOM 1487 C CA . ARG A 1 180 ? -6.703 0.216 5.981 1.00 73.19 180 ARG A CA 1
ATOM 1488 C C . ARG A 1 180 ? -6.816 1.610 5.377 1.00 73.19 180 ARG A C 1
ATOM 1490 O O . ARG A 1 180 ? -6.696 1.740 4.164 1.00 73.19 180 ARG A O 1
ATOM 1497 N N . ILE A 1 181 ? -6.985 2.643 6.198 1.00 74.81 181 ILE A N 1
ATOM 1498 C CA . ILE A 1 181 ? -6.978 4.043 5.764 1.00 74.81 181 ILE A CA 1
ATOM 1499 C C . ILE A 1 181 ? -5.641 4.379 5.099 1.00 74.81 181 ILE A C 1
ATOM 1501 O O . ILE A 1 181 ? -5.622 4.904 3.985 1.00 74.81 181 ILE A O 1
ATOM 1505 N N . ALA A 1 182 ? -4.520 4.020 5.732 1.00 67.75 182 ALA A N 1
ATOM 1506 C CA . ALA A 1 182 ? -3.198 4.248 5.162 1.00 67.75 182 ALA A CA 1
ATOM 1507 C C . ALA A 1 182 ? -2.990 3.496 3.841 1.00 67.75 182 ALA A C 1
ATOM 1509 O O . ALA A 1 182 ? -2.390 4.026 2.908 1.00 67.75 182 ALA A O 1
ATOM 1510 N N . PHE A 1 183 ? -3.523 2.280 3.736 1.00 61.47 183 PHE A N 1
ATOM 1511 C CA . PHE A 1 183 ? -3.380 1.447 2.554 1.00 61.47 183 PHE A CA 1
ATOM 1512 C C . PHE A 1 183 ? -4.265 1.890 1.389 1.00 61.47 183 PHE A C 1
ATOM 1514 O O . PHE A 1 183 ? -3.776 1.965 0.268 1.00 61.47 183 PHE A O 1
ATOM 1521 N N . VAL A 1 184 ? -5.528 2.247 1.635 1.00 61.50 184 VAL A N 1
ATOM 1522 C CA . VAL A 1 184 ? -6.430 2.789 0.605 1.00 61.50 184 VAL A CA 1
ATOM 1523 C C . VAL A 1 184 ? -5.900 4.126 0.078 1.00 61.50 184 VAL A C 1
ATOM 1525 O O . VAL A 1 184 ? -5.925 4.353 -1.130 1.00 61.50 184 VAL A O 1
ATOM 1528 N N . ASN A 1 185 ? -5.324 4.963 0.950 1.00 53.00 185 ASN A N 1
ATOM 1529 C CA . ASN A 1 185 ? -4.630 6.185 0.530 1.00 53.00 185 ASN A CA 1
ATOM 1530 C C . ASN A 1 185 ? -3.336 5.905 -0.258 1.00 53.00 185 ASN A C 1
ATOM 1532 O O . ASN A 1 185 ? -2.999 6.660 -1.167 1.00 53.00 185 ASN A O 1
ATOM 1536 N N . ALA A 1 186 ? -2.601 4.833 0.053 1.00 49.28 186 ALA A N 1
ATOM 1537 C CA . ALA A 1 186 ? -1.348 4.497 -0.630 1.00 49.28 186 ALA A CA 1
ATOM 1538 C C . ALA A 1 186 ? -1.544 3.709 -1.944 1.00 49.28 186 ALA A C 1
ATOM 1540 O O . ALA A 1 186 ? -0.742 3.828 -2.878 1.00 49.28 186 ALA A O 1
ATOM 1541 N N . PHE A 1 187 ? -2.604 2.904 -2.038 1.00 51.72 187 PHE A N 1
ATOM 1542 C CA . PHE A 1 187 ? -2.847 1.947 -3.110 1.00 51.72 187 PHE A CA 1
ATOM 1543 C C . PHE A 1 187 ? -4.306 1.964 -3.554 1.00 51.72 187 PHE A C 1
ATOM 1545 O O . PHE A 1 187 ? -5.139 1.172 -3.123 1.00 51.72 187 PHE A O 1
ATOM 1552 N N . ASN A 1 188 ? -4.591 2.762 -4.575 1.00 52.84 188 ASN A N 1
ATOM 1553 C CA . ASN A 1 188 ? -5.723 2.462 -5.435 1.00 52.84 188 ASN A CA 1
ATOM 1554 C C . ASN A 1 188 ? -5.325 1.268 -6.322 1.00 52.84 188 ASN A C 1
ATOM 1556 O O . ASN A 1 188 ? -4.692 1.430 -7.364 1.00 52.84 188 ASN A O 1
ATOM 1560 N N . PHE A 1 189 ? -5.671 0.053 -5.891 1.00 54.34 189 PHE A N 1
ATOM 1561 C CA . PHE A 1 189 ? -5.507 -1.221 -6.613 1.00 54.34 189 PHE A CA 1
ATOM 1562 C C . PHE A 1 189 ? -5.954 -1.147 -8.085 1.00 54.34 189 PHE A C 1
ATOM 1564 O O . PHE A 1 189 ? -5.355 -1.746 -8.979 1.00 54.34 189 PHE A O 1
ATOM 1571 N N . GLN A 1 190 ? -6.957 -0.311 -8.354 1.00 61.03 190 GLN A N 1
ATOM 1572 C CA . GLN A 1 190 ? -7.422 0.027 -9.695 1.00 61.03 190 GLN A CA 1
ATOM 1573 C C . GLN A 1 190 ? -6.327 0.628 -10.594 1.00 61.03 190 GLN A C 1
ATOM 1575 O O . GLN A 1 190 ? -6.359 0.403 -11.799 1.00 61.03 190 GLN A O 1
ATOM 1580 N N . TYR A 1 191 ? -5.349 1.367 -10.058 1.00 66.44 191 TYR A N 1
ATOM 1581 C CA . TYR A 1 191 ? -4.257 1.924 -10.863 1.00 66.44 191 TYR A CA 1
ATOM 1582 C C . TYR A 1 191 ? -3.269 0.866 -11.327 1.00 66.44 191 TYR A C 1
ATOM 1584 O O . TYR A 1 191 ? -2.828 0.959 -12.461 1.00 66.44 191 TYR A O 1
ATOM 1592 N N . LEU A 1 192 ? -2.934 -0.145 -10.518 1.00 63.88 192 LEU A N 1
ATOM 1593 C CA . LEU A 1 192 ? -2.036 -1.215 -10.976 1.00 63.88 192 LEU A CA 1
ATOM 1594 C C . LEU A 1 192 ? -2.667 -2.017 -12.114 1.00 63.88 192 LEU A C 1
ATOM 1596 O O . LEU A 1 192 ? -1.995 -2.293 -13.102 1.00 63.88 192 LEU A O 1
ATOM 1600 N N . TRP A 1 193 ? -3.972 -2.285 -12.031 1.00 65.19 193 TRP A N 1
ATOM 1601 C CA . TRP A 1 193 ? -4.721 -2.860 -13.147 1.00 65.19 193 TRP A CA 1
ATOM 1602 C C . TRP A 1 193 ? -4.744 -1.952 -14.371 1.00 65.19 193 TRP A C 1
ATOM 1604 O O . TRP A 1 193 ? -4.494 -2.426 -15.473 1.00 65.19 193 TRP A O 1
ATOM 1614 N N . LYS A 1 194 ? -5.003 -0.650 -14.200 1.00 72.56 194 LYS A N 1
ATOM 1615 C CA . LYS A 1 194 ? -4.967 0.318 -15.307 1.00 72.56 194 LYS A CA 1
ATOM 1616 C C . LYS A 1 194 ? -3.577 0.410 -15.941 1.00 72.56 194 LYS A C 1
ATOM 1618 O O . LYS A 1 194 ? -3.496 0.524 -17.155 1.00 72.56 194 LYS A O 1
ATOM 1623 N N . LEU A 1 195 ? -2.508 0.327 -15.148 1.00 70.88 195 LEU A N 1
ATOM 1624 C CA . LEU A 1 195 ? -1.122 0.327 -15.621 1.00 70.88 195 LEU A CA 1
ATOM 1625 C C . LEU A 1 195 ? -0.804 -0.954 -16.387 1.00 70.88 195 LEU A C 1
ATOM 1627 O O . LEU A 1 195 ? -0.368 -0.863 -17.525 1.00 70.88 195 LEU A O 1
ATOM 1631 N N . LEU A 1 196 ? -1.107 -2.127 -15.822 1.00 72.00 196 LEU A N 1
ATOM 1632 C CA . LEU A 1 196 ? -0.961 -3.415 -16.506 1.00 72.00 196 LEU A CA 1
ATOM 1633 C C . LEU A 1 196 ? -1.728 -3.419 -17.835 1.00 72.00 196 LEU A C 1
ATOM 1635 O O . LEU A 1 196 ? -1.193 -3.808 -18.869 1.00 72.00 196 LEU A O 1
ATOM 1639 N N . LEU A 1 197 ? -2.971 -2.946 -17.819 1.00 73.88 197 LEU A N 1
ATOM 1640 C CA . LEU A 1 197 ? -3.835 -2.895 -18.991 1.00 73.88 197 LEU A CA 1
ATOM 1641 C C . LEU A 1 197 ? -3.332 -1.865 -20.015 1.00 73.88 197 LEU A C 1
ATOM 1643 O O . LEU A 1 197 ? -3.366 -2.142 -21.209 1.00 73.88 197 LEU A O 1
ATOM 1647 N N . ALA A 1 198 ? -2.777 -0.731 -19.580 1.00 75.81 198 ALA A N 1
ATOM 1648 C CA . ALA A 1 198 ? -2.091 0.215 -20.459 1.00 75.81 198 ALA A CA 1
ATOM 1649 C C . ALA A 1 198 ? -0.819 -0.394 -21.074 1.00 75.81 198 ALA A C 1
ATOM 1651 O O . ALA A 1 198 ? -0.584 -0.247 -22.273 1.00 75.81 198 ALA A O 1
ATOM 1652 N N . THR A 1 199 ? -0.021 -1.131 -20.301 1.00 74.00 199 THR A N 1
ATOM 1653 C CA . THR A 1 199 ? 1.166 -1.829 -20.810 1.00 74.00 199 THR A CA 1
ATOM 1654 C C . THR A 1 199 ? 0.781 -2.887 -21.844 1.00 74.00 199 THR A C 1
ATOM 1656 O O . THR A 1 199 ? 1.367 -2.924 -22.921 1.00 74.00 199 THR A O 1
ATOM 1659 N N . LEU A 1 200 ? -0.243 -3.697 -21.574 1.00 76.62 200 LEU A N 1
ATOM 1660 C CA . LEU A 1 200 ? -0.679 -4.765 -22.477 1.00 76.62 200 LEU A CA 1
ATOM 1661 C C . LEU A 1 200 ? -1.425 -4.257 -23.720 1.00 76.62 200 LEU A C 1
ATOM 1663 O O . LEU A 1 200 ? -1.273 -4.838 -24.789 1.00 76.62 200 LEU A O 1
ATOM 1667 N N . LEU A 1 201 ? -2.233 -3.196 -23.613 1.00 79.94 201 LEU A N 1
ATOM 1668 C CA . LEU A 1 201 ? -3.056 -2.713 -24.732 1.00 79.94 201 LEU A CA 1
ATOM 1669 C C . LEU A 1 201 ? -2.415 -1.588 -25.545 1.00 79.94 201 LEU A C 1
ATOM 1671 O O . LEU A 1 201 ? -2.839 -1.355 -26.674 1.00 79.94 201 LEU A O 1
ATOM 1675 N N . ILE A 1 202 ? -1.439 -0.869 -24.986 1.00 78.50 202 ILE A N 1
ATOM 1676 C CA . ILE A 1 202 ? -0.815 0.289 -25.642 1.00 78.50 202 ILE A CA 1
ATOM 1677 C C . ILE A 1 202 ? 0.674 0.036 -25.849 1.00 78.50 202 ILE A C 1
ATOM 1679 O O . ILE A 1 202 ? 1.144 0.071 -26.985 1.00 78.50 202 ILE A O 1
ATOM 1683 N N . ALA A 1 203 ? 1.414 -0.257 -24.777 1.00 78.31 203 ALA A N 1
ATOM 1684 C CA . ALA A 1 203 ? 2.868 -0.392 -24.868 1.00 78.31 203 ALA A CA 1
ATOM 1685 C C . ALA A 1 203 ? 3.281 -1.625 -25.685 1.00 78.31 203 ALA A C 1
ATOM 1687 O O . ALA A 1 203 ? 4.188 -1.537 -26.505 1.00 78.31 203 ALA A O 1
ATOM 1688 N N . ALA A 1 204 ? 2.591 -2.752 -25.508 1.00 78.19 204 ALA A N 1
ATOM 1689 C CA . ALA A 1 204 ? 2.894 -3.999 -26.200 1.00 78.19 204 ALA A CA 1
ATOM 1690 C C . ALA A 1 204 ? 2.655 -3.939 -27.724 1.00 78.19 204 ALA A C 1
ATOM 1692 O O . ALA A 1 204 ? 3.582 -4.276 -28.462 1.00 78.19 204 ALA A O 1
ATOM 1693 N N . PRO A 1 205 ? 1.501 -3.459 -28.239 1.00 81.81 205 PRO A N 1
ATOM 1694 C CA . PRO A 1 205 ? 1.327 -3.264 -29.680 1.00 81.81 205 PRO A CA 1
ATOM 1695 C C . PRO A 1 205 ? 2.306 -2.246 -30.262 1.00 81.81 205 PRO A C 1
ATOM 1697 O O . PRO A 1 205 ? 2.817 -2.452 -31.360 1.00 81.81 205 PRO A O 1
ATOM 1700 N N . LEU A 1 206 ? 2.599 -1.171 -29.520 1.00 81.81 206 LEU A N 1
ATOM 1701 C CA . LEU A 1 206 ? 3.570 -0.167 -29.943 1.00 81.81 206 LEU A CA 1
ATOM 1702 C C . LEU A 1 206 ? 4.973 -0.772 -30.057 1.00 81.81 206 LEU A C 1
ATOM 1704 O O . LEU A 1 206 ? 5.624 -0.605 -31.080 1.00 81.81 206 LEU A O 1
ATOM 1708 N N . ALA A 1 207 ? 5.426 -1.513 -29.046 1.00 80.31 207 ALA A N 1
ATOM 1709 C CA . ALA A 1 207 ? 6.723 -2.177 -29.081 1.00 80.31 207 ALA A CA 1
ATOM 1710 C C . ALA A 1 207 ? 6.795 -3.233 -30.185 1.00 80.31 207 ALA A C 1
ATOM 1712 O O . ALA A 1 207 ? 7.816 -3.320 -30.851 1.00 80.31 207 ALA A O 1
ATOM 1713 N N . TYR A 1 208 ? 5.719 -3.990 -30.425 1.00 81.12 208 TYR A N 1
ATOM 1714 C CA . TYR A 1 208 ? 5.650 -4.934 -31.541 1.00 81.12 208 TYR A CA 1
ATOM 1715 C C . TYR A 1 208 ? 5.790 -4.229 -32.898 1.00 81.12 208 TYR A C 1
ATOM 1717 O O . TYR A 1 208 ? 6.578 -4.656 -33.737 1.00 81.12 208 TYR A O 1
ATOM 1725 N N . PHE A 1 209 ? 5.073 -3.121 -33.099 1.00 82.88 209 PHE A N 1
ATOM 1726 C CA . PHE A 1 209 ? 5.183 -2.315 -34.315 1.00 82.88 209 PHE A CA 1
ATOM 1727 C C . PHE A 1 209 ? 6.591 -1.730 -34.492 1.00 82.88 209 PHE A C 1
ATOM 1729 O O . PHE A 1 209 ? 7.150 -1.764 -35.583 1.00 82.88 209 PHE A O 1
ATOM 1736 N N . LEU A 1 210 ? 7.196 -1.240 -33.411 1.00 82.12 210 LEU A N 1
ATOM 1737 C CA . LEU A 1 210 ? 8.557 -0.709 -33.430 1.00 82.12 210 LEU A CA 1
ATOM 1738 C C . LEU A 1 210 ? 9.604 -1.791 -33.695 1.00 82.12 210 LEU A C 1
ATOM 1740 O O . LEU A 1 210 ? 10.565 -1.529 -34.407 1.00 82.12 210 LEU A O 1
ATOM 1744 N N . GLU A 1 211 ? 9.393 -3.002 -33.184 1.00 81.56 211 GLU A N 1
ATOM 1745 C CA . GLU A 1 211 ? 10.239 -4.163 -33.454 1.00 81.56 211 GLU A CA 1
ATOM 1746 C C . GLU A 1 211 ? 10.171 -4.596 -34.926 1.00 81.56 211 GLU A C 1
ATOM 1748 O O . GLU A 1 211 ? 11.173 -5.046 -35.475 1.00 81.56 211 GLU A O 1
ATOM 1753 N N . PHE A 1 212 ? 9.011 -4.427 -35.574 1.00 81.75 212 PHE A N 1
ATOM 1754 C CA . PHE A 1 212 ? 8.843 -4.678 -37.007 1.00 81.75 212 PHE A CA 1
ATOM 1755 C C . PHE A 1 212 ? 9.623 -3.676 -37.871 1.00 81.75 212 PHE A C 1
ATOM 1757 O O . PHE A 1 212 ? 10.217 -4.071 -38.870 1.00 81.75 212 PHE A O 1
ATOM 1764 N N . ILE A 1 213 ? 9.638 -2.392 -37.495 1.00 84.25 213 ILE A N 1
ATOM 1765 C CA . ILE A 1 213 ? 10.349 -1.351 -38.258 1.00 84.25 213 ILE A CA 1
ATOM 1766 C C . ILE A 1 213 ? 11.857 -1.402 -37.981 1.00 84.25 213 ILE A C 1
ATOM 1768 O O . ILE A 1 213 ? 12.661 -1.358 -38.909 1.00 84.25 213 ILE A O 1
ATOM 1772 N N . PHE A 1 214 ? 12.240 -1.487 -36.706 1.00 82.81 214 PHE A N 1
ATOM 1773 C CA . PHE A 1 214 ? 13.627 -1.491 -36.252 1.00 82.81 214 PHE A CA 1
ATOM 1774 C C . PHE A 1 214 ? 13.838 -2.615 -35.228 1.00 82.81 214 PHE A C 1
ATOM 1776 O O . PHE A 1 214 ? 13.565 -2.423 -34.035 1.00 82.81 214 PHE A O 1
ATOM 1783 N N . PRO A 1 215 ? 14.355 -3.783 -35.658 1.00 78.50 215 PRO A N 1
ATOM 1784 C CA . PRO A 1 215 ? 14.632 -4.895 -34.758 1.00 78.50 215 PRO A CA 1
ATOM 1785 C C . PRO A 1 215 ? 15.503 -4.460 -33.572 1.00 78.50 215 PRO A C 1
ATOM 1787 O O . PRO A 1 215 ? 16.567 -3.863 -33.738 1.00 78.50 215 PRO A O 1
ATOM 1790 N N . GLY A 1 216 ? 15.045 -4.756 -32.358 1.00 74.19 216 GLY A N 1
ATOM 1791 C CA . GLY A 1 216 ? 15.685 -4.387 -31.098 1.00 74.19 216 GLY A CA 1
ATOM 1792 C C . GLY A 1 216 ? 15.113 -3.144 -30.412 1.00 74.19 216 GLY A C 1
ATOM 1793 O O . GLY A 1 216 ? 15.259 -3.008 -29.197 1.00 74.19 216 GLY A O 1
ATOM 1794 N N . LEU A 1 217 ? 14.426 -2.258 -31.136 1.00 81.06 217 LEU A N 1
ATOM 1795 C CA . LEU A 1 217 ? 13.930 -0.995 -30.584 1.00 81.06 217 LEU A CA 1
ATOM 1796 C C . LEU A 1 217 ? 12.719 -1.208 -29.658 1.00 81.06 217 LEU A C 1
ATOM 1798 O O . LEU A 1 217 ? 12.606 -0.555 -28.616 1.00 81.06 217 LEU A O 1
ATOM 1802 N N . GLY A 1 218 ? 11.858 -2.185 -29.966 1.00 79.38 218 GLY A N 1
ATOM 1803 C CA . GLY A 1 218 ? 10.742 -2.571 -29.100 1.00 79.38 218 GLY A CA 1
ATOM 1804 C C . GLY A 1 218 ? 11.214 -3.084 -27.736 1.00 79.38 218 GLY A C 1
ATOM 1805 O O . GLY A 1 218 ? 10.622 -2.755 -26.707 1.00 79.38 218 GLY A O 1
ATOM 1806 N N . LYS A 1 219 ? 12.338 -3.812 -27.710 1.00 82.44 219 LYS A N 1
ATOM 1807 C CA . LYS A 1 219 ? 12.971 -4.338 -26.485 1.00 82.44 219 LYS A CA 1
ATOM 1808 C C . LYS A 1 219 ? 13.488 -3.249 -25.551 1.00 82.44 219 LYS A C 1
ATOM 1810 O O . LYS A 1 219 ? 13.435 -3.418 -24.336 1.00 82.44 219 LYS A O 1
ATOM 1815 N N . ALA A 1 220 ? 13.995 -2.155 -26.114 1.00 82.94 220 ALA A N 1
ATOM 1816 C CA . ALA A 1 220 ? 14.513 -1.021 -25.358 1.00 82.94 220 ALA A CA 1
ATOM 1817 C C . ALA A 1 220 ? 13.383 -0.139 -24.809 1.00 82.94 220 ALA A C 1
ATOM 1819 O O . ALA A 1 220 ? 13.416 0.298 -23.659 1.00 82.94 220 ALA A O 1
ATOM 1820 N N . ILE A 1 221 ? 12.351 0.099 -25.620 1.00 82.56 221 ILE A N 1
ATOM 1821 C CA . ILE A 1 221 ? 11.274 1.032 -25.281 1.00 82.56 221 ILE A CA 1
ATOM 1822 C C . ILE A 1 221 ? 10.278 0.448 -24.285 1.00 82.56 221 ILE A C 1
ATOM 1824 O O . ILE A 1 221 ? 9.749 1.181 -23.450 1.00 82.56 221 ILE A O 1
ATOM 1828 N N . LEU A 1 222 ? 10.019 -0.856 -24.324 1.00 82.00 222 LEU A N 1
ATOM 1829 C CA . LEU A 1 222 ? 8.992 -1.438 -23.470 1.00 82.00 222 LEU A CA 1
ATOM 1830 C C . LEU A 1 222 ? 9.307 -1.326 -21.955 1.00 82.00 222 LEU A C 1
ATOM 1832 O O . LEU A 1 222 ? 8.434 -0.869 -21.208 1.00 82.00 222 LEU A O 1
ATOM 1836 N N . PRO A 1 223 ? 10.537 -1.615 -21.481 1.00 79.00 223 PRO A N 1
ATOM 1837 C CA . PRO A 1 223 ? 10.941 -1.339 -20.101 1.00 79.00 223 PRO A CA 1
ATOM 1838 C C . PRO A 1 223 ? 10.927 0.157 -19.744 1.00 79.00 223 PRO A C 1
ATOM 1840 O O . PRO A 1 223 ? 10.629 0.511 -18.603 1.00 79.00 223 PRO A O 1
ATOM 1843 N N . LEU A 1 224 ? 11.208 1.045 -20.708 1.00 81.62 224 LEU A N 1
ATOM 1844 C CA . LEU A 1 224 ? 11.144 2.496 -20.498 1.00 81.62 224 LEU A CA 1
ATOM 1845 C C . LEU A 1 224 ? 9.709 2.964 -20.261 1.00 81.62 224 LEU A C 1
ATOM 1847 O O . LEU A 1 224 ? 9.453 3.660 -19.280 1.00 81.62 224 LEU A O 1
ATOM 1851 N N . ILE A 1 225 ? 8.766 2.530 -21.103 1.00 81.94 225 ILE A N 1
ATOM 1852 C CA . ILE A 1 225 ? 7.342 2.839 -20.928 1.00 81.94 225 ILE A CA 1
ATOM 1853 C C . ILE A 1 225 ? 6.858 2.322 -19.570 1.00 81.94 225 ILE A C 1
ATOM 1855 O O . ILE A 1 225 ? 6.164 3.044 -18.856 1.00 81.94 225 ILE A O 1
ATOM 1859 N N . TYR A 1 226 ? 7.259 1.107 -19.184 1.00 77.94 226 TYR A N 1
ATOM 1860 C CA . TYR A 1 226 ? 6.967 0.552 -17.861 1.00 77.94 226 TYR A CA 1
ATOM 1861 C C . TYR A 1 226 ? 7.457 1.474 -16.729 1.00 77.94 226 TYR A C 1
ATOM 1863 O O . TYR A 1 226 ? 6.679 1.847 -15.844 1.00 77.94 226 TYR A O 1
ATOM 1871 N N . GLY A 1 227 ? 8.727 1.888 -16.779 1.00 76.19 227 GLY A N 1
ATOM 1872 C CA . GLY A 1 227 ? 9.318 2.779 -15.781 1.00 76.19 227 GLY A CA 1
ATOM 1873 C C . GLY A 1 227 ? 8.591 4.124 -15.694 1.00 76.19 227 GLY A C 1
ATOM 1874 O O . GLY A 1 227 ? 8.235 4.568 -14.600 1.00 76.19 227 GLY A O 1
ATOM 1875 N N . SER A 1 228 ? 8.295 4.738 -16.842 1.00 76.88 228 SER A N 1
ATOM 1876 C CA . SER A 1 228 ? 7.563 6.007 -16.916 1.00 76.88 228 SER A CA 1
ATOM 1877 C C . SER A 1 228 ? 6.145 5.898 -16.357 1.00 76.88 228 SER A C 1
ATOM 1879 O O . SER A 1 228 ? 5.708 6.776 -15.617 1.00 76.88 228 SER A O 1
ATOM 1881 N N . LEU A 1 229 ? 5.427 4.815 -16.660 1.00 77.44 229 LEU A N 1
ATOM 1882 C CA . LEU A 1 229 ? 4.072 4.576 -16.162 1.00 77.44 229 LEU A CA 1
ATOM 1883 C C . LEU A 1 229 ? 4.036 4.428 -14.632 1.00 77.44 229 LEU A C 1
ATOM 1885 O O . LEU A 1 229 ? 3.162 4.998 -13.970 1.00 77.44 229 LEU A O 1
ATOM 1889 N N . LEU A 1 230 ? 5.003 3.708 -14.053 1.00 74.12 230 LEU A N 1
ATOM 1890 C CA . LEU A 1 230 ? 5.125 3.575 -12.599 1.00 74.12 230 LEU A CA 1
ATOM 1891 C C . LEU A 1 230 ? 5.394 4.928 -11.928 1.00 74.12 230 LEU A C 1
ATOM 1893 O O . LEU A 1 230 ? 4.868 5.224 -10.854 1.00 74.12 230 LEU A O 1
ATOM 1897 N N . GLU A 1 231 ? 6.193 5.773 -12.565 1.00 75.19 231 GLU A N 1
ATOM 1898 C CA . GLU A 1 231 ? 6.445 7.105 -12.047 1.00 75.19 231 GLU A CA 1
ATOM 1899 C C . GLU A 1 231 ? 5.273 8.054 -12.185 1.00 75.19 231 GLU A C 1
ATOM 1901 O O . GLU A 1 231 ? 4.977 8.768 -11.230 1.00 75.19 231 GLU A O 1
ATOM 1906 N N . ILE A 1 232 ? 4.576 8.040 -13.319 1.00 75.88 232 ILE A N 1
ATOM 1907 C CA . ILE A 1 232 ? 3.345 8.807 -13.503 1.00 75.88 232 ILE A CA 1
ATOM 1908 C C . ILE A 1 232 ? 2.368 8.484 -12.368 1.00 75.88 232 ILE A C 1
ATOM 1910 O O . ILE A 1 232 ? 1.818 9.401 -11.764 1.00 75.88 232 ILE A O 1
ATOM 1914 N N . LYS A 1 233 ? 2.230 7.206 -11.985 1.00 75.81 233 LYS A N 1
ATOM 1915 C CA . LYS A 1 233 ? 1.457 6.813 -10.796 1.00 75.81 233 LYS A CA 1
ATOM 1916 C C . LYS A 1 233 ? 1.977 7.490 -9.524 1.00 75.81 233 LYS A C 1
ATOM 1918 O O . LYS A 1 233 ? 1.187 8.055 -8.774 1.00 75.81 233 LYS A O 1
ATOM 1923 N N . ASN A 1 234 ? 3.283 7.454 -9.266 1.00 72.06 234 ASN A N 1
ATOM 1924 C CA . ASN A 1 234 ? 3.858 8.093 -8.079 1.00 72.06 234 ASN A CA 1
ATOM 1925 C C . ASN A 1 234 ? 3.660 9.619 -8.076 1.00 72.06 234 ASN A C 1
ATOM 1927 O O . ASN A 1 234 ? 3.449 10.199 -7.011 1.00 72.06 234 ASN A O 1
ATOM 1931 N N . TYR A 1 235 ? 3.696 10.272 -9.239 1.00 73.56 235 TYR A N 1
ATOM 1932 C CA . TYR A 1 235 ? 3.409 11.700 -9.377 1.00 73.56 235 TYR A CA 1
ATOM 1933 C C . TYR A 1 235 ? 1.936 12.016 -9.166 1.00 73.56 235 TYR A C 1
ATOM 1935 O O . TYR A 1 235 ? 1.642 12.960 -8.441 1.00 73.56 235 TYR A O 1
ATOM 1943 N N . ILE A 1 236 ? 1.022 11.213 -9.719 1.00 69.19 236 ILE A N 1
ATOM 1944 C CA . ILE A 1 236 ? -0.416 11.350 -9.465 1.00 69.19 236 ILE A CA 1
ATOM 1945 C C . ILE A 1 236 ? -0.695 11.192 -7.972 1.00 69.19 236 ILE A C 1
ATOM 1947 O O . ILE A 1 236 ? -1.381 12.032 -7.402 1.00 69.19 236 ILE A O 1
ATOM 1951 N N . ASN A 1 237 ? -0.105 10.190 -7.316 1.00 68.44 237 ASN A N 1
ATOM 1952 C CA . ASN A 1 237 ? -0.257 10.002 -5.875 1.00 68.44 237 ASN A CA 1
ATOM 1953 C C . ASN A 1 237 ? 0.274 11.212 -5.090 1.00 68.44 237 ASN A C 1
ATOM 1955 O O . ASN A 1 237 ? -0.402 11.702 -4.194 1.00 68.44 237 ASN A O 1
ATOM 1959 N N . LYS A 1 238 ? 1.455 11.744 -5.431 1.00 67.69 238 LYS A N 1
ATOM 1960 C CA . LYS A 1 238 ? 2.006 12.947 -4.775 1.00 67.69 238 LYS A CA 1
ATOM 1961 C C . LYS A 1 238 ? 1.153 14.191 -5.025 1.00 67.69 238 LYS A C 1
ATOM 1963 O O . LYS A 1 238 ? 0.941 14.969 -4.104 1.00 67.69 238 LYS A O 1
ATOM 1968 N N . TYR A 1 239 ? 0.651 14.369 -6.242 1.00 66.06 239 TYR A N 1
ATOM 1969 C CA . TYR A 1 239 ? -0.252 15.465 -6.580 1.00 66.06 239 TYR A CA 1
ATOM 1970 C C . TYR A 1 239 ? -1.565 15.360 -5.800 1.00 66.06 239 TYR A C 1
ATOM 1972 O O . TYR A 1 239 ? -2.009 16.342 -5.217 1.00 66.06 239 TYR A O 1
ATOM 1980 N N . GLN A 1 240 ? -2.137 14.154 -5.706 1.00 61.66 240 GLN A N 1
ATOM 1981 C CA . GLN A 1 240 ? -3.297 13.890 -4.858 1.00 61.66 240 GLN A CA 1
ATOM 1982 C C . GLN A 1 240 ? -2.992 14.230 -3.401 1.00 61.66 240 GLN A C 1
ATOM 1984 O O . GLN A 1 240 ? -3.808 14.890 -2.777 1.00 61.66 240 GLN A O 1
ATOM 1989 N N . LEU A 1 241 ? -1.806 13.874 -2.893 1.00 59.12 241 LEU A N 1
ATOM 1990 C CA . LEU A 1 241 ? -1.291 14.247 -1.565 1.00 59.12 241 LEU A CA 1
ATOM 1991 C C . LEU A 1 241 ? -0.966 15.747 -1.406 1.00 59.12 241 LEU A C 1
ATOM 1993 O O . LEU A 1 241 ? -0.346 16.118 -0.414 1.00 59.12 241 LEU A O 1
ATOM 1997 N N . GLY A 1 242 ? -1.362 16.609 -2.346 1.00 58.81 242 GLY A N 1
ATOM 1998 C CA . GLY A 1 242 ? -1.257 18.065 -2.223 1.00 58.81 242 GLY A CA 1
ATOM 1999 C C . GLY A 1 242 ? 0.105 18.656 -2.586 1.00 58.81 242 GLY A C 1
ATOM 2000 O O . GLY A 1 242 ? 0.361 19.819 -2.281 1.00 58.81 242 GLY A O 1
ATOM 2001 N N . TYR A 1 243 ? 0.994 17.895 -3.232 1.00 63.97 243 TYR A N 1
ATOM 2002 C CA . TYR A 1 243 ? 2.288 18.429 -3.666 1.00 63.97 243 TYR A CA 1
ATOM 2003 C C . TYR A 1 243 ? 2.094 19.484 -4.761 1.00 63.97 243 TYR A C 1
ATOM 2005 O O . TYR A 1 243 ? 1.391 19.252 -5.748 1.00 63.97 243 TYR A O 1
ATOM 2013 N N . SER A 1 244 ? 2.786 20.619 -4.639 1.00 72.94 244 SER A N 1
ATOM 2014 C CA . SER A 1 244 ? 2.736 21.672 -5.657 1.00 72.94 244 SER A CA 1
ATOM 2015 C C . SER A 1 244 ? 3.431 21.240 -6.954 1.00 72.94 244 SER A C 1
ATOM 2017 O O . SER A 1 244 ? 4.358 20.423 -6.949 1.00 72.94 244 SER A O 1
ATOM 2019 N N . ALA A 1 245 ? 3.039 21.829 -8.089 1.00 74.31 245 ALA A N 1
ATOM 2020 C CA . ALA A 1 245 ? 3.665 21.548 -9.386 1.00 74.31 245 ALA A CA 1
ATOM 2021 C C . ALA A 1 245 ? 5.193 21.757 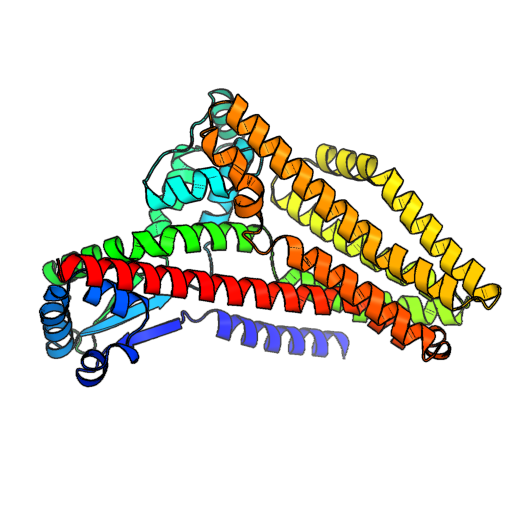-9.359 1.00 74.31 245 ALA A C 1
ATOM 2023 O O . ALA A 1 245 ? 5.949 20.996 -9.967 1.00 74.31 245 ALA A O 1
ATOM 2024 N N . TRP A 1 246 ? 5.662 22.744 -8.590 1.00 75.00 246 TRP A N 1
ATOM 2025 C CA . TRP A 1 246 ? 7.087 23.003 -8.398 1.00 75.00 246 TRP A CA 1
ATOM 2026 C C . TRP A 1 246 ? 7.782 21.895 -7.593 1.00 75.00 246 TRP A C 1
ATOM 2028 O O . TRP A 1 246 ? 8.855 21.432 -7.981 1.00 75.00 246 TRP A O 1
ATOM 2038 N N . GLN A 1 247 ? 7.156 21.393 -6.522 1.00 75.12 247 GLN A N 1
ATOM 2039 C CA . GLN A 1 247 ? 7.677 20.254 -5.755 1.00 75.12 247 GLN A CA 1
ATOM 2040 C C . GLN A 1 247 ? 7.740 18.974 -6.603 1.00 75.12 247 GLN A C 1
ATOM 2042 O O . GLN A 1 247 ? 8.702 18.208 -6.492 1.00 75.12 247 GLN A O 1
ATOM 2047 N N . LEU A 1 248 ? 6.756 18.754 -7.482 1.00 76.88 248 LEU A N 1
ATOM 2048 C CA . LEU A 1 248 ? 6.747 17.628 -8.421 1.00 76.88 248 LEU A CA 1
ATOM 2049 C C . LEU A 1 248 ? 7.878 17.751 -9.449 1.00 76.88 248 LEU A C 1
ATOM 2051 O O . LEU A 1 248 ? 8.637 16.798 -9.629 1.00 76.88 248 LEU A O 1
ATOM 2055 N N . ARG A 1 249 ? 8.067 18.934 -10.051 1.00 82.50 249 ARG A N 1
ATOM 2056 C CA . ARG A 1 249 ? 9.178 19.203 -10.981 1.00 82.50 249 ARG A CA 1
ATOM 2057 C C . ARG A 1 249 ? 10.538 18.976 -10.324 1.00 82.50 249 ARG A C 1
ATOM 2059 O O . ARG A 1 249 ? 11.385 18.284 -10.884 1.00 82.50 249 ARG A O 1
ATOM 2066 N N . SER A 1 250 ? 10.736 19.502 -9.120 1.00 81.12 250 SER A N 1
ATOM 2067 C CA . SER A 1 250 ? 11.969 19.303 -8.351 1.00 81.12 250 SER A CA 1
ATOM 2068 C C . SER A 1 250 ? 12.220 17.825 -8.030 1.00 81.12 250 SER A C 1
ATOM 2070 O O . SER A 1 250 ? 13.368 17.380 -8.010 1.00 81.12 250 SER A O 1
ATOM 2072 N N . ALA A 1 251 ? 11.162 17.032 -7.830 1.00 74.81 251 ALA A N 1
ATOM 2073 C CA . ALA A 1 251 ? 11.285 15.588 -7.663 1.00 74.81 251 ALA A CA 1
ATOM 2074 C C . ALA A 1 251 ? 11.703 14.871 -8.963 1.00 74.81 251 ALA A C 1
ATOM 2076 O O . ALA A 1 251 ? 12.541 13.976 -8.885 1.00 74.81 251 ALA A O 1
ATOM 2077 N N . ILE A 1 252 ? 11.185 15.276 -10.134 1.00 79.06 252 ILE A N 1
ATOM 2078 C CA . ILE A 1 252 ? 11.631 14.769 -11.454 1.00 79.06 252 ILE A CA 1
ATOM 2079 C C . ILE A 1 252 ? 13.124 15.047 -11.649 1.00 79.06 252 ILE A C 1
ATOM 2081 O O . ILE A 1 252 ? 13.901 14.138 -11.931 1.00 79.06 252 ILE A O 1
ATOM 2085 N N . ILE A 1 253 ? 13.557 16.287 -11.417 1.00 84.38 253 ILE A N 1
ATOM 2086 C CA . ILE A 1 253 ? 14.964 16.682 -11.585 1.00 84.38 253 ILE A CA 1
ATOM 2087 C C . ILE A 1 253 ? 15.877 15.911 -10.618 1.00 84.38 253 ILE A C 1
ATOM 2089 O O . ILE A 1 253 ? 16.977 15.514 -10.978 1.00 84.38 253 ILE A O 1
ATOM 2093 N N . ARG A 1 254 ? 15.425 15.607 -9.400 1.00 82.50 254 ARG A N 1
ATOM 2094 C CA . ARG A 1 254 ? 16.203 14.784 -8.456 1.00 82.50 254 ARG A CA 1
ATOM 2095 C C . ARG A 1 254 ? 16.321 13.315 -8.885 1.00 82.50 254 ARG A C 1
ATOM 2097 O O . ARG A 1 254 ? 17.215 12.600 -8.427 1.00 82.50 254 ARG A O 1
ATOM 2104 N N . ASN A 1 255 ? 15.408 12.842 -9.729 1.00 81.00 255 ASN A N 1
ATOM 2105 C CA . ASN A 1 255 ? 15.409 11.485 -10.265 1.00 81.00 255 ASN A CA 1
ATOM 2106 C C . ASN A 1 255 ? 16.125 11.366 -11.623 1.00 81.00 255 ASN A C 1
ATOM 2108 O O . ASN A 1 255 ? 16.410 10.242 -12.029 1.00 81.00 255 ASN A O 1
ATOM 2112 N N . MET A 1 256 ? 16.516 12.484 -12.253 1.00 83.31 256 MET A N 1
ATOM 2113 C CA . MET A 1 256 ? 17.218 12.531 -13.550 1.00 83.31 256 MET A CA 1
ATOM 2114 C C . MET A 1 256 ? 18.379 11.540 -13.703 1.00 83.31 256 MET A C 1
ATOM 2116 O O . MET A 1 256 ? 18.391 10.818 -14.700 1.00 83.31 256 MET A O 1
ATOM 2120 N N . PRO A 1 257 ? 19.307 11.415 -12.729 1.00 87.50 257 PRO A N 1
ATOM 2121 C CA . PRO A 1 257 ? 20.416 10.468 -12.849 1.00 87.50 257 PRO A CA 1
ATOM 2122 C C . PRO A 1 257 ? 19.944 9.024 -13.050 1.00 87.50 257 PRO A C 1
ATOM 2124 O O . PRO A 1 257 ? 20.547 8.259 -13.795 1.00 87.50 257 PRO A O 1
ATOM 2127 N N . TRP A 1 258 ? 18.822 8.657 -12.432 1.00 84.06 258 TRP A N 1
ATOM 2128 C CA . TRP A 1 258 ? 18.260 7.317 -12.548 1.00 84.06 258 TRP A CA 1
ATOM 2129 C C . TRP A 1 258 ? 17.573 7.108 -13.893 1.00 84.06 258 TRP A C 1
ATOM 2131 O O . TRP A 1 258 ? 17.749 6.045 -14.477 1.00 84.06 258 TRP A O 1
ATOM 2141 N N . TYR A 1 259 ? 16.876 8.113 -14.439 1.00 82.88 259 TYR A N 1
ATOM 2142 C CA . TYR A 1 259 ? 16.372 8.010 -15.815 1.00 82.88 259 TYR A CA 1
ATOM 2143 C C . TYR A 1 259 ? 17.507 7.860 -16.811 1.00 82.88 259 TYR A C 1
ATOM 2145 O O . TYR A 1 259 ? 17.392 7.056 -17.726 1.00 82.88 259 TYR A O 1
ATOM 2153 N N . PHE A 1 260 ? 18.609 8.588 -16.620 1.00 86.81 260 PHE A N 1
ATOM 2154 C CA . PHE A 1 260 ? 19.767 8.464 -17.492 1.00 86.81 260 PHE A CA 1
ATOM 2155 C C . PHE A 1 260 ? 20.338 7.041 -17.472 1.00 86.81 260 PHE A C 1
ATOM 2157 O O . PHE A 1 260 ? 20.609 6.481 -18.532 1.00 86.81 260 PHE A O 1
ATOM 2164 N N . ILE A 1 261 ? 20.448 6.419 -16.291 1.00 87.25 261 ILE A N 1
ATOM 2165 C CA . ILE A 1 261 ? 20.893 5.022 -16.169 1.00 87.25 261 ILE A CA 1
ATOM 2166 C C . ILE A 1 261 ? 19.905 4.067 -16.851 1.00 87.25 261 ILE A C 1
ATOM 2168 O O . ILE A 1 261 ? 20.332 3.162 -17.566 1.00 87.25 261 ILE A O 1
ATOM 2172 N N . VAL A 1 262 ? 18.596 4.264 -16.674 1.00 86.38 262 VAL A N 1
ATOM 2173 C CA . VAL A 1 262 ? 17.559 3.418 -17.292 1.00 86.38 262 VAL A CA 1
ATOM 2174 C C . VAL A 1 262 ? 17.576 3.564 -18.819 1.00 86.38 262 VAL A C 1
ATOM 2176 O O . VAL A 1 262 ? 17.589 2.561 -19.523 1.00 86.38 262 VAL A O 1
ATOM 2179 N N . ILE A 1 263 ? 17.659 4.786 -19.349 1.00 86.50 263 ILE A N 1
ATOM 2180 C CA . ILE A 1 263 ? 17.767 5.054 -20.793 1.00 86.50 263 ILE A CA 1
ATOM 2181 C C . ILE A 1 263 ? 19.058 4.458 -21.361 1.00 86.50 263 ILE A C 1
ATOM 2183 O O . ILE A 1 263 ? 19.019 3.785 -22.388 1.00 86.50 263 ILE A O 1
ATOM 2187 N N . SER A 1 264 ? 20.190 4.634 -20.677 1.00 87.38 264 SER A N 1
ATOM 2188 C CA . SER A 1 264 ? 21.466 4.040 -21.094 1.00 87.38 264 SER A CA 1
ATOM 2189 C C . SER A 1 264 ? 21.388 2.513 -21.105 1.00 87.38 264 SER A C 1
ATOM 2191 O O . SER A 1 264 ? 21.843 1.875 -22.050 1.00 87.38 264 SER A O 1
ATOM 2193 N N . SER A 1 265 ? 20.749 1.922 -20.092 1.00 87.75 265 SER A N 1
ATOM 2194 C CA . SER A 1 265 ? 20.522 0.476 -20.021 1.00 87.75 265 SER A CA 1
ATOM 2195 C C . SER A 1 265 ? 19.639 -0.002 -21.172 1.00 87.75 265 SER A C 1
ATOM 2197 O O . SER A 1 265 ? 19.948 -1.019 -21.785 1.00 87.75 265 SER A O 1
ATOM 2199 N N . ALA A 1 266 ? 18.608 0.765 -21.538 1.00 87.44 266 ALA A N 1
ATOM 2200 C CA . ALA A 1 266 ? 17.748 0.464 -22.675 1.00 87.44 266 ALA A CA 1
ATOM 2201 C C . ALA A 1 266 ? 18.514 0.465 -24.009 1.00 87.44 266 ALA A C 1
ATOM 2203 O O . ALA A 1 266 ? 18.328 -0.436 -24.824 1.00 87.44 266 ALA A O 1
ATOM 2204 N N . VAL A 1 267 ? 19.426 1.420 -24.212 1.00 88.69 267 VAL A N 1
ATOM 2205 C CA . VAL A 1 267 ? 20.312 1.447 -25.390 1.00 88.69 267 VAL A CA 1
ATOM 2206 C C . VAL A 1 267 ? 21.221 0.212 -25.421 1.00 88.69 267 VAL A C 1
ATOM 2208 O O . VAL A 1 267 ? 21.383 -0.413 -26.470 1.00 88.69 267 VAL A O 1
ATOM 2211 N N . MET A 1 268 ? 21.754 -0.204 -24.268 1.00 91.69 268 MET A N 1
ATOM 2212 C CA . MET A 1 268 ? 22.600 -1.401 -24.168 1.00 91.69 268 MET A CA 1
ATOM 2213 C C . MET A 1 268 ? 21.859 -2.686 -24.558 1.00 91.69 268 MET A C 1
ATOM 2215 O O . MET A 1 268 ? 22.470 -3.569 -25.159 1.00 91.69 268 MET A O 1
ATOM 2219 N N . ILE A 1 269 ? 20.546 -2.788 -24.302 1.00 89.31 269 ILE A N 1
ATOM 2220 C CA . ILE A 1 269 ? 19.725 -3.930 -24.751 1.00 89.31 269 ILE A CA 1
ATOM 2221 C C . ILE A 1 269 ? 19.865 -4.118 -26.261 1.00 89.31 269 ILE A C 1
ATOM 2223 O O . ILE A 1 269 ? 20.121 -5.236 -26.714 1.00 89.31 269 ILE A O 1
ATOM 2227 N N . GLN A 1 270 ? 19.719 -3.031 -27.024 1.00 86.25 270 GLN A N 1
ATOM 2228 C CA . GLN A 1 270 ? 19.790 -3.055 -28.481 1.00 86.25 270 GLN A CA 1
ATOM 2229 C C . GLN A 1 270 ? 21.203 -3.389 -28.968 1.00 86.25 270 GLN A C 1
ATOM 2231 O O . GLN A 1 270 ? 21.349 -4.227 -29.855 1.00 86.25 270 GLN A O 1
ATOM 2236 N N . ILE A 1 271 ? 22.233 -2.796 -28.356 1.00 89.00 271 ILE A N 1
ATOM 2237 C CA . ILE A 1 271 ? 23.639 -3.065 -28.689 1.00 89.00 271 ILE A CA 1
ATOM 2238 C C . ILE A 1 271 ? 23.951 -4.555 -28.513 1.00 89.00 271 ILE A C 1
ATOM 2240 O O . ILE A 1 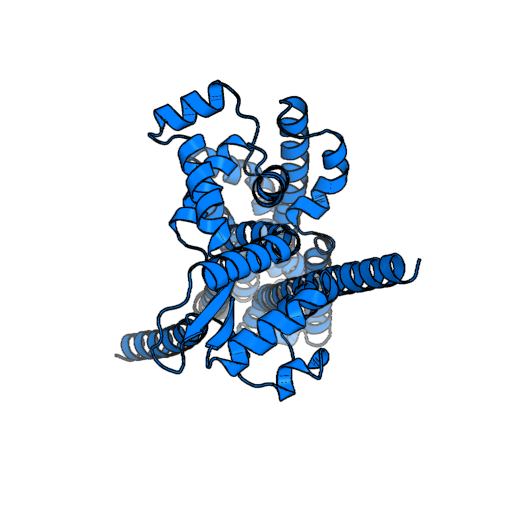271 ? 24.374 -5.217 -29.459 1.00 89.00 271 ILE A O 1
ATOM 2244 N N . PHE A 1 272 ? 23.697 -5.119 -27.330 1.00 90.75 272 PHE A N 1
ATOM 2245 C CA . PHE A 1 272 ? 24.011 -6.525 -27.063 1.00 90.75 272 PHE A CA 1
ATOM 2246 C C . PHE A 1 272 ? 23.152 -7.491 -27.874 1.00 90.75 272 PHE A C 1
ATOM 2248 O O . PHE A 1 272 ? 23.642 -8.547 -28.266 1.00 90.75 272 PHE A O 1
ATOM 2255 N N . TYR A 1 273 ? 21.903 -7.124 -28.168 1.00 86.38 273 TYR A N 1
ATOM 2256 C CA . TYR A 1 273 ? 21.053 -7.904 -29.061 1.00 86.38 273 TYR A CA 1
ATOM 2257 C C . TYR A 1 273 ? 21.620 -7.945 -30.486 1.00 86.38 273 TYR A C 1
ATOM 2259 O O . TYR A 1 273 ? 21.714 -9.022 -31.068 1.00 86.38 273 TYR A O 1
ATOM 2267 N N . TYR A 1 274 ? 22.048 -6.799 -31.024 1.00 87.25 274 TYR A N 1
ATOM 2268 C CA . TYR A 1 274 ? 22.638 -6.707 -32.361 1.00 87.25 274 TYR A CA 1
ATOM 2269 C C . TYR A 1 274 ? 23.917 -7.547 -32.488 1.00 87.25 274 TYR A C 1
ATOM 2271 O O . TYR A 1 274 ? 24.107 -8.239 -33.483 1.00 87.25 274 TYR A O 1
ATOM 2279 N N . TYR A 1 275 ? 24.753 -7.566 -31.445 1.00 90.69 275 TYR A N 1
ATOM 2280 C CA . TYR A 1 275 ? 25.955 -8.408 -31.381 1.00 90.69 275 TYR A CA 1
ATOM 2281 C C . TYR A 1 275 ? 25.680 -9.883 -31.022 1.00 90.69 275 TYR A C 1
ATOM 2283 O O . TYR A 1 275 ? 26.617 -10.641 -30.783 1.00 90.69 275 TYR A O 1
ATOM 2291 N N . GLY A 1 276 ? 24.415 -10.313 -30.955 1.00 86.62 276 GLY A N 1
ATOM 2292 C CA . GLY A 1 276 ? 24.037 -11.706 -30.685 1.00 86.62 276 GLY A CA 1
ATOM 2293 C C . GLY A 1 276 ? 24.215 -12.160 -29.231 1.00 86.62 276 GLY A C 1
ATOM 2294 O O . GLY A 1 276 ? 24.031 -13.337 -28.925 1.00 86.62 276 GLY A O 1
ATOM 2295 N N . SER A 1 277 ? 24.532 -11.250 -28.307 1.00 90.25 277 SER A N 1
ATOM 2296 C CA . SER A 1 277 ? 24.660 -11.552 -26.879 1.00 90.25 277 SER A CA 1
ATOM 2297 C C . SER A 1 277 ? 23.309 -11.438 -26.168 1.00 90.25 277 SER A C 1
ATOM 2299 O O . SER A 1 277 ? 23.017 -10.483 -25.440 1.00 90.25 277 SER A O 1
ATOM 2301 N N . TYR A 1 278 ? 22.457 -12.443 -26.378 1.00 86.25 278 TYR A N 1
ATOM 2302 C CA . TYR A 1 278 ? 21.100 -12.475 -25.822 1.00 86.25 278 TYR A CA 1
ATOM 2303 C C . TYR A 1 278 ? 21.076 -12.447 -24.287 1.00 86.25 278 TYR A C 1
ATOM 2305 O O . TYR A 1 278 ? 20.200 -11.808 -23.712 1.00 86.25 278 TYR A O 1
ATOM 2313 N N . HIS A 1 279 ? 22.048 -13.070 -23.611 1.00 86.31 279 HIS A N 1
ATOM 2314 C CA . HIS A 1 279 ? 22.117 -13.069 -22.144 1.00 86.31 279 HIS A CA 1
ATOM 2315 C C . HIS A 1 279 ? 22.433 -11.681 -21.573 1.00 86.31 279 HIS A C 1
ATOM 2317 O O . HIS A 1 279 ? 21.798 -11.258 -20.608 1.00 86.31 279 HIS A O 1
ATOM 2323 N N . LEU A 1 280 ? 23.369 -10.942 -22.182 1.00 90.00 280 LEU A N 1
ATOM 2324 C CA . LEU A 1 280 ? 23.655 -9.567 -21.765 1.00 90.00 280 LEU A CA 1
ATOM 2325 C C . LEU A 1 280 ? 22.470 -8.654 -22.080 1.00 90.00 280 LEU A C 1
ATOM 2327 O O . LEU A 1 280 ? 22.065 -7.862 -21.234 1.00 90.00 280 LEU A O 1
ATOM 2331 N N . SER A 1 281 ? 21.849 -8.820 -23.249 1.00 88.12 281 SER A N 1
ATOM 2332 C CA . SER A 1 281 ? 20.632 -8.087 -23.606 1.00 88.12 281 SER A CA 1
ATOM 2333 C C . SER A 1 281 ? 19.494 -8.338 -22.600 1.00 88.12 281 SER A C 1
ATOM 2335 O O . SER A 1 281 ? 18.859 -7.393 -22.132 1.00 88.12 281 SER A O 1
ATOM 2337 N N . ALA A 1 282 ? 19.301 -9.590 -22.170 1.00 87.19 282 ALA A N 1
ATOM 2338 C CA . ALA A 1 282 ? 18.342 -9.977 -21.133 1.00 87.19 282 ALA A CA 1
ATOM 2339 C C . ALA A 1 282 ? 18.657 -9.360 -19.762 1.00 87.19 282 ALA A C 1
ATOM 2341 O O . ALA A 1 282 ? 17.750 -8.924 -19.048 1.00 87.19 282 ALA A O 1
ATOM 2342 N N . LEU A 1 283 ? 19.938 -9.300 -19.396 1.00 90.50 283 LEU A N 1
ATOM 2343 C CA . LEU A 1 283 ? 20.400 -8.670 -18.163 1.00 90.50 283 LEU A CA 1
ATOM 2344 C C . LEU A 1 283 ? 20.099 -7.173 -18.159 1.00 90.50 283 LEU A C 1
ATOM 2346 O O . LEU A 1 283 ? 19.474 -6.683 -17.218 1.00 90.50 283 LEU A O 1
ATOM 2350 N N . PHE A 1 284 ? 20.445 -6.460 -19.230 1.00 90.50 284 PHE A N 1
ATOM 2351 C CA . PHE A 1 284 ? 20.130 -5.037 -19.353 1.00 90.50 284 PHE A CA 1
ATOM 2352 C C . PHE A 1 284 ? 18.624 -4.780 -19.441 1.00 90.50 284 PHE A C 1
ATOM 2354 O O . PHE A 1 284 ? 18.144 -3.807 -18.863 1.00 90.50 284 PHE A O 1
ATOM 2361 N N . PHE A 1 285 ? 17.851 -5.670 -20.066 1.00 88.62 285 PHE A N 1
ATOM 2362 C CA . PHE A 1 285 ? 16.389 -5.597 -20.079 1.00 88.62 285 PHE A CA 1
ATOM 2363 C C . PHE A 1 285 ? 15.806 -5.696 -18.672 1.00 88.62 285 PHE A C 1
ATOM 2365 O O . PHE A 1 285 ? 15.019 -4.845 -18.256 1.00 88.62 285 PHE A O 1
ATOM 2372 N N . THR A 1 286 ? 16.256 -6.690 -17.912 1.00 87.81 286 THR A N 1
ATOM 2373 C CA . THR A 1 286 ? 15.825 -6.925 -16.532 1.00 87.81 286 THR A CA 1
ATOM 2374 C C . THR A 1 286 ? 16.209 -5.758 -15.620 1.00 87.81 286 THR A C 1
ATOM 2376 O O . THR A 1 286 ? 15.382 -5.281 -14.843 1.00 87.81 286 THR A O 1
ATOM 2379 N N . LEU A 1 287 ? 17.435 -5.241 -15.755 1.00 88.19 287 LEU A N 1
ATOM 2380 C CA . LEU A 1 287 ? 17.890 -4.055 -15.027 1.00 88.19 287 LEU A CA 1
ATOM 2381 C C . LEU A 1 287 ? 17.042 -2.830 -15.368 1.00 88.19 287 LEU A C 1
ATOM 2383 O O . LEU A 1 287 ? 16.562 -2.158 -14.462 1.00 88.19 287 LEU A O 1
ATOM 2387 N N . THR A 1 288 ? 16.799 -2.565 -16.651 1.00 87.19 288 THR A N 1
ATOM 2388 C CA . THR A 1 288 ? 15.984 -1.420 -17.092 1.00 87.19 288 THR A CA 1
ATOM 2389 C C . THR A 1 288 ? 14.573 -1.486 -16.501 1.00 87.19 288 THR A C 1
ATOM 2391 O O . THR A 1 288 ? 14.037 -0.475 -16.050 1.00 87.19 288 THR A O 1
ATOM 2394 N N . LEU A 1 289 ? 13.995 -2.688 -16.444 1.00 84.75 289 LEU A N 1
ATOM 2395 C CA . LEU A 1 289 ? 12.658 -2.935 -15.913 1.00 84.75 289 LEU A CA 1
ATOM 2396 C C . LEU A 1 289 ? 12.570 -2.714 -14.393 1.00 84.75 289 LEU A C 1
ATOM 2398 O O . LEU A 1 289 ? 11.581 -2.174 -13.902 1.00 84.75 289 LEU A O 1
ATOM 2402 N N . LEU A 1 290 ? 13.584 -3.138 -13.634 1.00 86.50 290 LEU A N 1
ATOM 2403 C CA . LEU A 1 290 ? 13.488 -3.256 -12.173 1.00 86.50 290 LEU A CA 1
ATOM 2404 C C . LEU A 1 290 ? 14.261 -2.184 -11.400 1.00 86.50 290 LEU A C 1
ATOM 2406 O O . LEU A 1 290 ? 13.907 -1.890 -10.257 1.00 86.50 290 LEU A O 1
ATOM 2410 N N . LEU A 1 291 ? 15.253 -1.538 -12.018 1.00 85.44 291 LEU A N 1
ATOM 2411 C CA . LEU A 1 291 ? 16.096 -0.540 -11.360 1.00 85.44 291 LEU A CA 1
ATOM 2412 C C . LEU A 1 291 ? 15.278 0.644 -10.836 1.00 85.44 291 LEU A C 1
ATOM 2414 O O . LEU A 1 291 ? 15.397 1.007 -9.667 1.00 85.44 291 LEU A O 1
ATOM 2418 N N . LEU A 1 292 ? 14.419 1.231 -11.672 1.00 80.44 292 LEU A N 1
ATOM 2419 C CA . LEU A 1 292 ? 13.613 2.387 -11.278 1.00 80.44 292 LEU A CA 1
ATOM 2420 C C . LEU A 1 292 ? 12.617 2.055 -10.144 1.00 80.44 292 LEU A C 1
ATOM 2422 O O . LEU A 1 292 ? 12.625 2.781 -9.148 1.00 80.44 292 LEU A O 1
ATOM 2426 N N . PRO A 1 293 ? 11.824 0.961 -10.202 1.00 79.31 293 PRO A N 1
ATOM 2427 C CA . PRO A 1 293 ? 10.999 0.527 -9.071 1.00 79.31 293 PRO A CA 1
ATOM 2428 C C . PRO A 1 293 ? 11.778 0.356 -7.761 1.00 79.31 293 PRO A C 1
ATOM 2430 O O . PRO A 1 293 ? 11.344 0.856 -6.720 1.00 79.31 293 PRO A O 1
ATOM 2433 N N . ILE A 1 294 ? 12.936 -0.312 -7.810 1.00 84.25 294 ILE A N 1
ATOM 2434 C CA . ILE A 1 294 ? 13.788 -0.562 -6.639 1.00 84.25 294 ILE A CA 1
ATOM 2435 C C . ILE A 1 294 ? 14.291 0.761 -6.056 1.00 84.25 294 ILE A C 1
ATOM 2437 O O . ILE A 1 294 ? 14.163 0.998 -4.855 1.00 84.25 294 ILE A O 1
ATOM 2441 N N . VAL A 1 295 ? 14.817 1.655 -6.897 1.00 85.06 295 VAL A N 1
ATOM 2442 C CA . VAL A 1 295 ? 15.331 2.966 -6.475 1.00 85.06 295 VAL A CA 1
ATOM 2443 C C . VAL A 1 295 ? 14.231 3.814 -5.849 1.00 85.06 295 VAL A C 1
ATOM 2445 O O . VAL A 1 295 ? 14.446 4.418 -4.796 1.00 85.06 295 VAL A O 1
ATOM 2448 N N . LEU A 1 296 ? 13.052 3.863 -6.473 1.00 78.75 296 LEU A N 1
ATOM 2449 C CA . LEU A 1 296 ? 11.916 4.627 -5.965 1.00 78.75 296 LEU A CA 1
ATOM 2450 C C . LEU A 1 296 ? 11.459 4.092 -4.607 1.00 78.75 296 LEU A C 1
ATOM 2452 O O . LEU A 1 296 ? 11.287 4.883 -3.681 1.00 78.75 296 LEU A O 1
ATOM 2456 N N . LYS A 1 297 ? 11.360 2.766 -4.446 1.00 80.19 297 LYS A N 1
ATOM 2457 C CA . LYS A 1 297 ? 11.006 2.145 -3.163 1.00 80.19 297 LYS A CA 1
ATOM 2458 C C . LYS A 1 297 ? 12.031 2.461 -2.073 1.00 80.19 297 LYS A C 1
ATOM 2460 O O . LYS A 1 297 ? 11.652 2.857 -0.970 1.00 80.19 297 LYS A O 1
ATOM 2465 N N . THR A 1 298 ? 13.320 2.351 -2.386 1.00 83.12 298 THR A N 1
ATOM 2466 C CA . THR A 1 298 ? 14.405 2.640 -1.439 1.00 83.12 298 THR A CA 1
ATOM 2467 C C . THR A 1 298 ? 14.400 4.109 -1.024 1.00 83.12 298 THR A C 1
ATOM 2469 O O . THR A 1 298 ? 14.473 4.416 0.166 1.00 83.12 298 THR A O 1
ATOM 2472 N N . LYS A 1 299 ? 14.239 5.033 -1.980 1.00 83.44 299 LYS A N 1
ATOM 2473 C CA . LYS A 1 299 ? 14.098 6.469 -1.695 1.00 83.44 299 LYS A CA 1
ATOM 2474 C C . LYS A 1 299 ? 12.888 6.756 -0.817 1.00 83.44 299 LYS A C 1
ATOM 2476 O O . LYS A 1 299 ? 12.990 7.547 0.116 1.00 83.44 299 LYS A O 1
ATOM 2481 N N . ASP A 1 300 ? 11.767 6.103 -1.087 1.00 78.31 300 ASP A N 1
ATOM 2482 C CA . ASP A 1 300 ? 10.555 6.250 -0.296 1.00 78.31 300 ASP A CA 1
ATOM 2483 C C . ASP A 1 300 ? 10.755 5.741 1.140 1.00 78.31 300 ASP A C 1
ATOM 2485 O O . ASP A 1 300 ? 10.270 6.377 2.075 1.00 78.31 300 ASP A O 1
ATOM 2489 N N . LEU A 1 301 ? 11.467 4.628 1.350 1.00 80.31 301 LEU A N 1
ATOM 2490 C CA . LEU A 1 301 ? 11.815 4.135 2.691 1.00 80.31 301 LEU A CA 1
ATOM 2491 C C . LEU A 1 301 ? 12.732 5.111 3.439 1.00 80.31 301 LEU A C 1
ATOM 2493 O O . LEU A 1 301 ? 12.433 5.482 4.574 1.00 80.31 301 LEU A O 1
ATOM 2497 N N . ILE A 1 302 ? 13.797 5.589 2.789 1.00 84.88 302 ILE A N 1
ATOM 2498 C CA . ILE A 1 302 ? 14.719 6.580 3.368 1.00 84.88 302 ILE A CA 1
ATOM 2499 C C . ILE A 1 302 ? 13.968 7.865 3.730 1.00 84.88 302 ILE A C 1
ATOM 2501 O O . ILE A 1 302 ? 14.152 8.405 4.822 1.00 84.88 302 ILE A O 1
ATOM 2505 N N . LYS A 1 303 ? 13.087 8.340 2.842 1.00 83.50 303 LYS A N 1
ATOM 2506 C CA . LYS A 1 303 ? 12.265 9.525 3.089 1.00 83.50 303 LYS A CA 1
ATOM 2507 C C . LYS A 1 303 ? 11.347 9.319 4.288 1.00 83.50 303 LYS A C 1
ATOM 2509 O O . LYS A 1 303 ? 11.288 10.190 5.143 1.00 83.50 303 LYS A O 1
ATOM 2514 N N . THR A 1 304 ? 10.684 8.168 4.401 1.00 80.69 304 THR A N 1
ATOM 2515 C CA . THR A 1 304 ? 9.851 7.875 5.574 1.00 80.69 304 THR A CA 1
ATOM 2516 C C . THR A 1 304 ? 10.670 7.893 6.858 1.00 80.69 304 THR A C 1
ATOM 2518 O O . THR A 1 304 ? 10.264 8.558 7.804 1.00 80.69 304 THR A O 1
ATOM 2521 N N . LYS A 1 305 ? 11.855 7.273 6.883 1.00 85.56 305 LYS A N 1
ATOM 2522 C CA . LYS A 1 305 ? 12.752 7.353 8.044 1.00 85.56 305 LYS A CA 1
ATOM 2523 C C . LYS A 1 305 ? 13.110 8.805 8.389 1.00 85.56 305 LYS A C 1
ATOM 2525 O O . LYS A 1 305 ? 13.027 9.196 9.548 1.00 85.56 305 LYS A O 1
ATOM 2530 N N . SER A 1 306 ? 13.468 9.613 7.391 1.00 88.19 306 SER A N 1
ATOM 2531 C CA . SER A 1 306 ? 13.769 11.038 7.585 1.00 88.19 306 SER A CA 1
ATOM 2532 C C . SER A 1 306 ? 12.573 11.822 8.129 1.00 88.19 306 SER A C 1
ATOM 2534 O O . SER A 1 306 ? 12.760 12.686 8.980 1.00 88.19 306 SER A O 1
ATOM 2536 N N . ASN A 1 307 ? 11.361 11.540 7.651 1.00 86.31 307 ASN A N 1
ATOM 2537 C CA . ASN A 1 307 ? 10.142 12.197 8.116 1.00 86.31 307 ASN A CA 1
ATOM 2538 C C . ASN A 1 307 ? 9.851 11.835 9.579 1.00 86.31 307 ASN A C 1
ATOM 2540 O O . ASN A 1 307 ? 9.535 12.716 10.366 1.00 86.31 307 ASN A O 1
ATOM 2544 N N . PHE A 1 308 ? 10.057 10.574 9.975 1.00 86.56 308 PHE A N 1
ATOM 2545 C CA . PHE A 1 308 ? 9.963 10.157 11.380 1.00 86.56 308 PHE A CA 1
ATOM 2546 C C . PHE A 1 308 ? 10.959 10.901 12.273 1.00 86.56 308 PHE A C 1
ATOM 2548 O O . PHE A 1 308 ? 10.570 11.410 13.319 1.00 86.56 308 PHE A O 1
ATOM 2555 N N . ILE A 1 309 ? 12.224 11.013 11.851 1.00 88.88 309 ILE A N 1
ATOM 2556 C CA . ILE A 1 309 ? 13.245 11.764 12.602 1.00 88.88 309 ILE A CA 1
ATOM 2557 C C . ILE A 1 309 ? 12.811 13.225 12.790 1.00 88.88 309 ILE A C 1
ATOM 2559 O O . ILE A 1 309 ? 12.925 13.759 13.890 1.00 88.88 309 ILE A O 1
ATOM 2563 N N . ARG A 1 310 ? 12.271 13.858 11.740 1.00 89.38 310 ARG A N 1
ATOM 2564 C CA . ARG A 1 310 ? 11.767 15.238 11.809 1.00 89.38 310 ARG A CA 1
ATOM 2565 C C . ARG A 1 310 ? 10.606 15.382 12.782 1.00 89.38 310 ARG A C 1
ATOM 2567 O O . ARG A 1 310 ? 10.639 16.268 13.627 1.00 89.38 310 ARG A O 1
ATOM 2574 N N . LEU A 1 311 ? 9.624 14.492 12.715 1.00 89.00 311 LEU A N 1
ATOM 2575 C CA . LEU A 1 311 ? 8.466 14.531 13.607 1.00 89.00 311 LEU A CA 1
ATOM 2576 C C . LEU A 1 311 ? 8.855 14.334 15.076 1.00 89.00 311 LEU A C 1
ATOM 2578 O O . LEU A 1 311 ? 8.316 15.021 15.939 1.00 89.00 311 LEU A O 1
ATOM 2582 N N . VAL A 1 312 ? 9.829 13.461 15.353 1.00 89.62 312 VAL A N 1
ATOM 2583 C CA . VAL A 1 312 ? 10.409 13.313 16.697 1.00 89.62 312 VAL A CA 1
ATOM 2584 C C . VAL A 1 312 ? 11.122 14.599 17.122 1.00 89.62 312 VAL A C 1
ATOM 2586 O O . VAL A 1 312 ? 10.901 15.075 18.230 1.00 89.62 312 VAL A O 1
ATOM 2589 N N . SER A 1 313 ? 11.918 15.215 16.240 1.00 89.75 313 SER A N 1
ATOM 2590 C CA . SER A 1 313 ? 12.600 16.483 16.554 1.00 89.75 313 SER A CA 1
ATOM 2591 C C . SER A 1 313 ? 11.642 17.657 16.788 1.00 89.75 313 SER A C 1
ATOM 2593 O O . SER A 1 313 ? 11.965 18.561 17.547 1.00 89.75 313 SER A O 1
ATOM 2595 N N . MET A 1 314 ? 10.456 17.623 16.174 1.00 89.12 314 MET A N 1
ATOM 2596 C CA . MET A 1 314 ? 9.382 18.601 16.377 1.00 89.12 314 MET A CA 1
ATOM 2597 C C . MET A 1 314 ? 8.543 18.315 17.634 1.00 89.12 314 MET A C 1
ATOM 2599 O O . MET A 1 314 ? 7.592 19.042 17.896 1.00 89.12 314 MET A O 1
ATOM 2603 N N . GLY A 1 315 ? 8.819 17.233 18.372 1.00 86.88 315 GLY A N 1
ATOM 2604 C CA . GLY A 1 315 ? 8.016 16.824 19.529 1.00 86.88 315 GLY A CA 1
ATOM 2605 C C . GLY A 1 315 ? 6.624 16.284 19.177 1.00 86.88 315 GLY A C 1
ATOM 2606 O O . GLY A 1 315 ? 5.794 16.110 20.063 1.00 86.88 315 GLY A O 1
ATOM 2607 N N . LYS A 1 316 ? 6.349 15.992 17.897 1.00 87.56 316 LYS A N 1
ATOM 2608 C CA . LYS A 1 316 ? 5.044 15.486 17.434 1.00 87.56 316 LYS A CA 1
ATOM 2609 C C . LYS A 1 316 ? 4.844 13.991 17.693 1.00 87.56 316 LYS A C 1
ATOM 2611 O O . LYS A 1 316 ? 3.710 13.518 17.706 1.00 87.56 316 LYS A O 1
ATOM 2616 N N . ILE A 1 317 ? 5.934 13.239 17.860 1.00 85.25 317 ILE A N 1
ATOM 2617 C CA . ILE A 1 317 ? 5.934 11.784 18.070 1.00 85.25 317 ILE A CA 1
ATOM 2618 C C . ILE A 1 317 ? 6.938 11.433 19.172 1.00 85.25 317 ILE A C 1
ATOM 2620 O O . ILE A 1 317 ? 8.028 12.001 19.223 1.00 85.25 317 ILE A O 1
ATOM 2624 N N . ASP A 1 318 ? 6.595 10.449 20.007 1.00 83.44 318 ASP A N 1
ATOM 2625 C CA . ASP A 1 318 ? 7.505 9.854 20.989 1.00 83.44 318 ASP A CA 1
ATOM 2626 C C . ASP A 1 318 ? 8.752 9.230 20.307 1.00 83.44 318 ASP A C 1
ATOM 2628 O O . ASP A 1 318 ? 8.608 8.406 19.392 1.00 83.44 318 ASP A O 1
ATOM 2632 N N . PRO A 1 319 ? 9.982 9.559 20.756 1.00 84.88 319 PRO A N 1
ATOM 2633 C CA . PRO A 1 319 ? 11.220 8.929 20.296 1.00 84.88 319 PRO A CA 1
ATOM 2634 C C . PRO A 1 319 ? 11.202 7.393 20.272 1.00 84.88 319 PRO A C 1
ATOM 2636 O O . PRO A 1 319 ? 11.839 6.788 19.405 1.00 84.88 319 PRO A O 1
ATOM 2639 N N . SER A 1 320 ? 10.463 6.741 21.178 1.00 83.12 320 SER A N 1
ATOM 2640 C CA . SER A 1 320 ? 10.360 5.275 21.248 1.00 83.12 320 SER A CA 1
ATOM 2641 C C . SER A 1 320 ? 9.814 4.653 19.950 1.00 83.12 320 SER A C 1
ATOM 2643 O O . SER A 1 320 ? 10.226 3.558 19.538 1.00 83.12 320 SER A O 1
ATOM 2645 N N . LEU A 1 321 ? 8.955 5.392 19.239 1.00 77.38 321 LEU A N 1
ATOM 2646 C CA . LEU A 1 321 ? 8.330 4.982 17.982 1.00 77.38 321 LEU A CA 1
ATOM 2647 C C . LEU A 1 321 ? 9.278 5.073 16.781 1.00 77.38 321 LEU A C 1
ATOM 2649 O O . LEU A 1 321 ? 8.991 4.480 15.739 1.00 77.38 321 LEU A O 1
ATOM 2653 N N . LEU A 1 322 ? 10.437 5.731 16.916 1.00 78.44 322 LEU A N 1
ATOM 2654 C CA . LEU A 1 322 ? 11.430 5.819 15.845 1.00 78.44 322 LEU A CA 1
ATOM 2655 C C . LEU A 1 322 ? 11.902 4.428 15.414 1.00 78.44 322 LEU A C 1
ATOM 2657 O O . LEU A 1 322 ? 12.037 4.172 14.226 1.00 78.44 322 LEU A O 1
ATOM 2661 N N . SER A 1 323 ? 12.087 3.498 16.354 1.00 75.44 323 SER A N 1
ATOM 2662 C CA . SER A 1 323 ? 12.483 2.110 16.062 1.00 75.44 323 SER A CA 1
ATOM 2663 C C . SER A 1 323 ? 11.449 1.342 15.220 1.00 75.44 323 SER A C 1
ATOM 2665 O O . SER A 1 323 ? 11.794 0.392 14.518 1.00 75.44 323 SER A O 1
ATOM 2667 N N . ARG A 1 324 ? 10.186 1.788 15.235 1.00 70.75 324 ARG A N 1
ATOM 2668 C CA . ARG A 1 324 ? 9.044 1.146 14.569 1.00 70.75 324 ARG A CA 1
ATOM 2669 C C . ARG A 1 324 ? 8.713 1.757 13.205 1.00 70.75 324 ARG A C 1
ATOM 2671 O O . ARG A 1 324 ? 7.749 1.331 12.574 1.00 70.75 324 ARG A O 1
ATOM 2678 N N . TRP A 1 325 ? 9.517 2.697 12.700 1.00 71.56 325 TRP A N 1
ATOM 2679 C CA . TRP A 1 325 ? 9.276 3.350 11.405 1.00 71.56 325 TRP A CA 1
ATOM 2680 C C . TRP A 1 325 ? 9.066 2.389 10.209 1.00 71.56 325 TRP A C 1
ATOM 2682 O O . TRP A 1 325 ? 8.227 2.708 9.362 1.00 71.56 325 TRP A O 1
ATOM 2692 N N . PRO A 1 326 ? 9.740 1.216 10.095 1.00 63.69 326 PRO A N 1
ATOM 2693 C CA . PRO A 1 326 ? 9.507 0.301 8.973 1.00 63.69 326 PRO A CA 1
ATOM 2694 C C . PRO A 1 326 ? 8.134 -0.377 9.080 1.00 63.69 326 PRO A C 1
ATOM 2696 O O . PRO A 1 326 ? 7.414 -0.516 8.087 1.00 63.69 326 PRO A O 1
ATOM 2699 N N . LEU A 1 327 ? 7.755 -0.741 10.312 1.00 61.56 327 LEU A N 1
ATOM 2700 C CA . LEU A 1 327 ? 6.462 -1.338 10.646 1.00 61.56 327 LEU A CA 1
ATOM 2701 C C . LEU A 1 327 ? 5.324 -0.357 10.354 1.00 61.56 327 LEU A C 1
ATOM 2703 O O . LEU A 1 327 ? 4.302 -0.733 9.789 1.00 61.56 327 LEU A O 1
ATOM 2707 N N . ALA A 1 328 ? 5.558 0.920 10.639 1.00 59.53 328 ALA A N 1
ATOM 2708 C CA . ALA A 1 328 ? 4.625 2.012 10.421 1.00 59.53 328 ALA A CA 1
ATOM 2709 C C . ALA A 1 328 ? 4.478 2.442 8.948 1.00 59.53 328 ALA A C 1
ATOM 2711 O O . ALA A 1 328 ? 3.804 3.427 8.675 1.00 59.53 328 ALA A O 1
ATOM 2712 N N . LYS A 1 329 ? 5.109 1.771 7.977 1.00 62.88 329 LYS A N 1
ATOM 2713 C CA . LYS A 1 329 ? 4.863 2.031 6.546 1.00 62.88 329 LYS A CA 1
ATOM 2714 C C . LYS A 1 329 ? 4.289 0.819 5.832 1.00 62.88 329 LYS A C 1
ATOM 2716 O O . LYS A 1 329 ? 3.268 0.925 5.163 1.00 62.88 329 LYS A O 1
ATOM 2721 N N . ASP A 1 330 ? 4.951 -0.323 5.981 1.00 58.84 330 ASP A N 1
ATOM 2722 C CA . ASP A 1 330 ? 4.626 -1.554 5.256 1.00 58.84 330 ASP A CA 1
ATOM 2723 C C . ASP A 1 330 ? 4.469 -2.771 6.193 1.00 58.84 330 ASP A C 1
ATOM 2725 O O . ASP A 1 330 ? 4.252 -3.894 5.723 1.00 58.84 330 ASP A O 1
ATOM 2729 N N . GLY A 1 331 ? 4.535 -2.578 7.515 1.00 65.31 331 GLY A N 1
ATOM 2730 C CA . GLY A 1 331 ? 4.529 -3.665 8.497 1.00 65.31 331 GLY A CA 1
ATOM 2731 C C . GLY A 1 331 ? 5.764 -4.565 8.383 1.00 65.31 331 GLY A C 1
ATOM 2732 O O . GLY A 1 331 ? 6.791 -4.189 7.812 1.00 65.31 331 GLY A O 1
ATOM 2733 N N . ASN A 1 332 ? 5.635 -5.811 8.843 1.00 64.69 332 ASN A N 1
ATOM 2734 C CA . ASN A 1 332 ? 6.648 -6.865 8.676 1.00 64.69 332 ASN A CA 1
ATOM 2735 C C . ASN A 1 332 ? 6.862 -7.298 7.213 1.00 64.69 332 ASN A C 1
ATOM 2737 O O . ASN A 1 332 ? 7.698 -8.151 6.931 1.00 64.69 332 ASN A O 1
ATOM 2741 N N . THR A 1 333 ? 6.119 -6.716 6.268 1.00 71.69 333 THR A N 1
ATOM 2742 C CA . THR A 1 333 ? 6.047 -7.173 4.874 1.00 71.69 333 THR A CA 1
ATOM 2743 C C . THR A 1 333 ? 6.771 -6.262 3.881 1.00 71.69 333 THR A C 1
ATOM 2745 O O . THR A 1 333 ? 6.643 -6.433 2.667 1.00 71.69 333 THR A O 1
ATOM 2748 N N . TRP A 1 334 ? 7.541 -5.282 4.362 1.00 72.06 334 TRP A N 1
ATOM 2749 C CA . TRP A 1 334 ? 8.258 -4.326 3.508 1.00 72.06 334 TRP A CA 1
ATOM 2750 C C . TRP A 1 334 ? 9.214 -5.009 2.510 1.00 72.06 334 TRP A C 1
ATOM 2752 O O . TRP A 1 334 ? 9.345 -4.555 1.373 1.00 72.06 334 TRP A O 1
ATOM 2762 N N . TRP A 1 335 ? 9.822 -6.132 2.905 1.00 79.44 335 TRP A N 1
ATOM 2763 C CA . TRP A 1 335 ? 10.778 -6.898 2.102 1.00 79.44 335 TRP A CA 1
ATOM 2764 C C . TRP A 1 335 ? 10.125 -7.723 0.981 1.00 79.44 335 TRP A C 1
ATOM 2766 O O . TRP A 1 335 ? 10.804 -8.050 0.009 1.00 79.44 335 TRP A O 1
ATOM 2776 N N . LEU A 1 336 ? 8.817 -8.019 1.059 1.00 82.06 336 LEU A N 1
ATOM 2777 C CA . LEU A 1 336 ? 8.127 -8.858 0.064 1.00 82.06 336 LEU A CA 1
ATOM 2778 C C . LEU A 1 336 ? 8.185 -8.269 -1.349 1.00 82.06 336 LEU A C 1
ATOM 2780 O O . LEU A 1 336 ? 8.252 -9.015 -2.319 1.00 82.06 336 LEU A O 1
ATOM 2784 N N . GLU A 1 337 ? 8.183 -6.941 -1.483 1.00 80.62 337 GLU A N 1
ATOM 2785 C CA . GLU A 1 337 ? 8.291 -6.287 -2.795 1.00 80.62 337 GLU A CA 1
ATOM 2786 C C . GLU A 1 337 ? 9.693 -6.446 -3.395 1.00 80.62 337 GLU A C 1
ATOM 2788 O O . GLU A 1 337 ? 9.819 -6.759 -4.575 1.00 80.62 337 GLU A O 1
ATOM 2793 N N . TYR A 1 338 ? 10.747 -6.306 -2.583 1.00 84.81 338 TYR A N 1
ATOM 2794 C CA . TYR A 1 338 ? 12.124 -6.561 -3.021 1.00 84.81 338 TYR A CA 1
ATOM 2795 C C . TYR A 1 338 ? 12.330 -8.025 -3.406 1.00 84.81 338 TYR A C 1
ATOM 2797 O O . TYR A 1 338 ? 12.949 -8.314 -4.429 1.00 84.81 338 TYR A O 1
ATOM 2805 N N . PHE A 1 339 ? 11.762 -8.941 -2.621 1.00 86.25 339 PHE A N 1
ATOM 2806 C CA . PHE A 1 339 ? 11.777 -10.366 -2.922 1.00 86.25 339 PHE A CA 1
ATOM 2807 C C . PHE A 1 339 ? 11.045 -10.678 -4.235 1.00 86.25 339 PHE A C 1
ATOM 2809 O O . PHE A 1 339 ? 11.565 -11.410 -5.073 1.00 86.25 339 PHE A O 1
ATOM 2816 N N . ALA A 1 340 ? 9.892 -10.050 -4.474 1.00 86.00 340 ALA A N 1
ATOM 2817 C CA . ALA A 1 340 ? 9.188 -10.133 -5.749 1.00 86.00 340 ALA A CA 1
ATOM 2818 C C . ALA A 1 340 ? 10.028 -9.636 -6.928 1.00 86.00 340 ALA A C 1
ATOM 2820 O O . ALA A 1 340 ? 10.071 -10.302 -7.964 1.00 86.00 340 ALA A O 1
ATOM 2821 N N . TYR A 1 341 ? 10.719 -8.502 -6.789 1.00 85.44 341 TYR A N 1
ATOM 2822 C CA . TYR A 1 341 ? 11.620 -8.019 -7.835 1.00 85.44 341 TYR A CA 1
ATOM 2823 C C . TYR A 1 341 ? 12.765 -9.005 -8.092 1.00 85.44 341 TYR A C 1
ATOM 2825 O O . TYR A 1 341 ? 13.061 -9.281 -9.249 1.00 85.44 341 TYR A O 1
ATOM 2833 N N . ALA A 1 342 ? 13.344 -9.608 -7.049 1.00 87.38 342 ALA A N 1
ATOM 2834 C CA . ALA A 1 342 ? 14.380 -10.630 -7.197 1.00 87.38 342 ALA A CA 1
ATOM 2835 C C . ALA A 1 342 ? 13.869 -11.885 -7.928 1.00 87.38 342 ALA A C 1
ATOM 2837 O O . ALA A 1 342 ? 14.518 -12.353 -8.863 1.00 87.38 342 ALA A O 1
ATOM 2838 N N . ILE A 1 343 ? 12.680 -12.390 -7.575 1.00 87.94 343 ILE A N 1
ATOM 2839 C CA . ILE A 1 343 ? 12.035 -13.500 -8.297 1.00 87.94 343 ILE A CA 1
ATOM 2840 C C . ILE A 1 343 ? 11.801 -13.123 -9.758 1.00 87.94 343 ILE A C 1
ATOM 2842 O O . ILE A 1 343 ? 12.087 -13.918 -10.649 1.00 87.94 343 ILE A O 1
ATOM 2846 N N . THR A 1 344 ? 11.318 -11.905 -10.011 1.00 87.38 344 THR A N 1
ATOM 2847 C CA . THR A 1 344 ? 11.078 -11.405 -11.370 1.00 87.38 344 THR A CA 1
ATOM 2848 C C . THR A 1 344 ? 12.376 -11.371 -12.177 1.00 87.38 344 THR A C 1
ATOM 2850 O O . THR A 1 344 ? 12.383 -11.816 -13.322 1.00 87.38 344 THR A O 1
ATOM 2853 N N . CYS A 1 345 ? 13.486 -10.915 -11.576 1.00 88.06 345 CYS A N 1
ATOM 2854 C CA . CYS A 1 345 ? 14.805 -10.948 -12.210 1.00 88.06 345 CYS A CA 1
ATOM 2855 C C . CYS A 1 345 ? 15.178 -12.364 -12.644 1.00 88.06 345 CYS A C 1
ATOM 2857 O O . CYS A 1 345 ? 15.492 -12.592 -13.810 1.00 88.06 345 CYS A O 1
ATOM 2859 N N . VAL A 1 346 ? 15.149 -13.307 -11.698 1.00 89.00 346 VAL A N 1
ATOM 2860 C CA . VAL A 1 346 ? 15.549 -14.696 -11.944 1.00 89.00 346 VAL A CA 1
ATOM 2861 C C . VAL A 1 346 ? 14.654 -15.310 -13.014 1.00 89.00 346 VAL A C 1
ATOM 2863 O O . VAL A 1 346 ? 15.160 -15.858 -13.985 1.00 89.00 346 VAL A O 1
ATOM 2866 N N . PHE A 1 347 ? 13.337 -15.135 -12.899 1.00 89.06 347 PHE A N 1
ATOM 2867 C CA . PHE A 1 347 ? 12.369 -15.650 -13.860 1.00 89.06 347 PHE A CA 1
ATOM 2868 C C . PHE A 1 347 ? 12.636 -15.154 -15.287 1.00 89.06 347 PHE A C 1
ATOM 2870 O O . PHE A 1 347 ? 12.738 -15.969 -16.203 1.00 89.06 347 PHE A O 1
ATOM 2877 N N . ILE A 1 348 ? 12.799 -13.840 -15.481 1.00 88.06 348 ILE A N 1
ATOM 2878 C CA . ILE A 1 348 ? 13.052 -13.256 -16.805 1.00 88.06 348 ILE A CA 1
ATOM 2879 C C . ILE A 1 348 ? 14.382 -13.771 -17.375 1.00 88.06 348 ILE A C 1
ATOM 2881 O O . ILE A 1 348 ? 14.428 -14.218 -18.523 1.00 88.06 348 ILE A O 1
ATOM 2885 N N . LEU A 1 349 ? 15.452 -13.764 -16.573 1.00 88.56 349 LEU A N 1
ATOM 2886 C CA . LEU A 1 349 ? 16.778 -14.213 -17.001 1.00 88.56 349 LEU A CA 1
ATOM 2887 C C . LEU A 1 349 ? 16.796 -15.697 -17.374 1.00 88.56 349 LEU A C 1
ATOM 2889 O O . LEU A 1 349 ? 17.341 -16.055 -18.420 1.00 88.56 349 LEU A O 1
ATOM 2893 N N . THR A 1 350 ? 16.188 -16.560 -16.559 1.00 88.19 350 THR A N 1
ATOM 2894 C CA . THR A 1 350 ? 16.105 -18.000 -16.828 1.00 88.19 350 THR A CA 1
ATOM 2895 C C . THR A 1 350 ? 15.299 -18.270 -18.093 1.00 88.19 350 THR A C 1
ATOM 2897 O O . THR A 1 350 ? 15.736 -19.038 -18.946 1.00 88.19 350 THR A O 1
ATOM 2900 N N . LEU A 1 351 ? 14.157 -17.604 -18.261 1.00 87.94 351 LEU A N 1
ATOM 2901 C CA . LEU A 1 351 ? 13.256 -17.836 -19.386 1.00 87.94 351 LEU A CA 1
ATOM 2902 C C . LEU A 1 351 ? 13.873 -17.390 -20.722 1.00 87.94 351 LEU A C 1
ATOM 2904 O O . LEU A 1 351 ? 13.765 -18.109 -21.716 1.00 87.94 351 LEU A O 1
ATOM 2908 N N . ILE A 1 352 ? 14.598 -16.266 -20.739 1.00 84.94 352 ILE A N 1
ATOM 2909 C CA . ILE A 1 352 ? 15.341 -15.828 -21.932 1.00 84.94 352 ILE A CA 1
ATOM 2910 C C . ILE A 1 352 ? 16.554 -16.730 -22.191 1.00 84.94 352 ILE A C 1
ATOM 2912 O O . ILE A 1 352 ? 16.852 -17.032 -23.345 1.00 84.94 352 ILE A O 1
ATOM 2916 N N . SER A 1 353 ? 17.227 -17.208 -21.141 1.00 84.56 353 SER A N 1
ATOM 2917 C CA . SER A 1 353 ? 18.375 -18.111 -21.289 1.00 84.56 353 SER A CA 1
ATOM 2918 C C . SER A 1 353 ? 17.976 -19.477 -21.852 1.00 84.56 353 SER A C 1
ATOM 2920 O O . SER A 1 353 ? 18.703 -20.032 -22.670 1.00 84.56 353 SER A O 1
ATOM 2922 N N . LEU A 1 354 ? 16.811 -20.003 -21.459 1.00 87.75 354 LEU A N 1
ATOM 2923 C CA . LEU A 1 354 ? 16.278 -21.268 -21.972 1.00 87.75 354 LEU A CA 1
ATOM 2924 C C . LEU A 1 354 ? 15.746 -21.149 -23.405 1.00 87.75 354 LEU A C 1
ATOM 2926 O O . LEU A 1 354 ? 15.757 -22.128 -24.148 1.00 87.75 354 LEU A O 1
ATOM 2930 N N . SER A 1 355 ? 15.265 -19.970 -23.807 1.00 87.81 355 SER A N 1
ATOM 2931 C CA . SER A 1 355 ? 14.751 -19.755 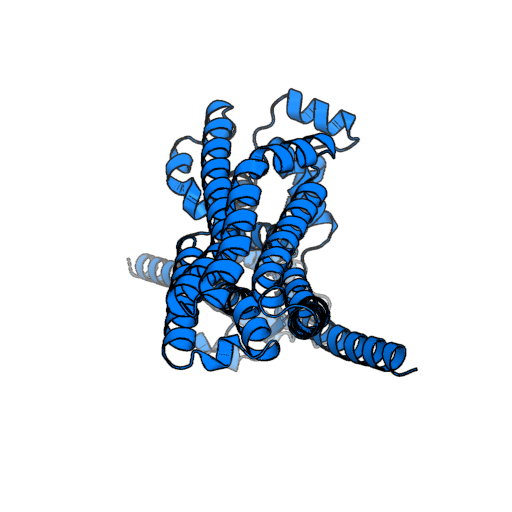-25.159 1.00 87.81 355 SER A CA 1
ATOM 2932 C C . SER A 1 355 ? 15.028 -18.332 -25.655 1.00 87.81 355 SER A C 1
ATOM 2934 O O . SER A 1 355 ? 14.148 -17.466 -25.609 1.00 87.81 355 SER A O 1
ATOM 2936 N N . PRO A 1 356 ? 16.224 -18.087 -26.227 1.00 83.56 356 PRO A N 1
ATOM 2937 C CA . PRO A 1 356 ? 16.587 -16.788 -26.797 1.00 83.56 356 PRO A CA 1
ATOM 2938 C C . PRO A 1 356 ? 15.622 -16.324 -27.895 1.00 83.56 356 PRO A C 1
ATOM 2940 O O . PRO A 1 356 ? 15.405 -15.130 -28.082 1.00 83.56 356 PRO A O 1
ATOM 2943 N N . LYS A 1 357 ? 14.966 -17.271 -28.583 1.00 82.88 357 LYS A N 1
ATOM 2944 C CA . LYS A 1 357 ? 13.940 -16.996 -29.601 1.00 82.88 357 LYS A CA 1
ATOM 2945 C C . LYS A 1 357 ? 12.740 -16.223 -29.048 1.00 82.88 357 LYS A C 1
ATOM 2947 O O . LYS A 1 357 ? 12.083 -15.519 -29.810 1.00 82.88 357 LYS A O 1
ATOM 2952 N N . LEU A 1 358 ? 12.462 -16.302 -27.744 1.00 79.88 358 LEU A N 1
ATOM 2953 C CA . LEU A 1 358 ? 11.410 -15.500 -27.110 1.00 79.88 358 LEU A CA 1
ATOM 2954 C C . LEU A 1 358 ? 11.726 -14.008 -27.161 1.00 79.88 358 LEU A C 1
ATOM 2956 O O . LEU A 1 358 ? 10.814 -13.197 -27.288 1.00 79.88 358 LEU A O 1
ATOM 2960 N N . PHE A 1 359 ? 13.007 -13.642 -27.175 1.00 77.25 359 PHE A N 1
ATOM 2961 C CA . PHE A 1 359 ? 13.426 -12.263 -27.384 1.00 77.25 359 PHE A CA 1
ATOM 2962 C C . PHE A 1 359 ? 13.123 -11.771 -28.807 1.00 77.25 359 PHE A C 1
ATOM 2964 O O . PHE A 1 359 ? 13.119 -10.577 -29.054 1.00 77.25 359 PHE A O 1
ATOM 2971 N N . ASN A 1 360 ? 12.778 -12.639 -29.754 1.00 77.25 360 ASN A N 1
ATOM 2972 C CA . ASN A 1 360 ? 12.392 -12.209 -31.100 1.00 77.25 360 ASN A CA 1
ATOM 2973 C C . ASN A 1 360 ? 10.874 -12.003 -31.229 1.00 77.25 360 ASN A C 1
ATOM 2975 O O . ASN A 1 360 ? 10.400 -11.518 -32.252 1.00 77.25 360 ASN A O 1
ATOM 2979 N N . SER A 1 361 ? 10.101 -12.345 -30.193 1.00 80.50 361 SER A N 1
ATOM 2980 C CA . SER A 1 361 ? 8.651 -12.172 -30.166 1.00 80.50 361 SER A CA 1
ATOM 2981 C C . SER A 1 361 ? 8.275 -10.934 -29.359 1.00 80.50 361 SER A C 1
ATOM 2983 O O . SER A 1 361 ? 8.381 -10.921 -28.132 1.00 80.50 361 SER A O 1
ATOM 2985 N N . GLY A 1 362 ? 7.758 -9.902 -30.034 1.00 72.25 362 GLY A N 1
ATOM 2986 C CA . GLY A 1 362 ? 7.262 -8.697 -29.358 1.00 72.25 362 GLY A CA 1
ATOM 2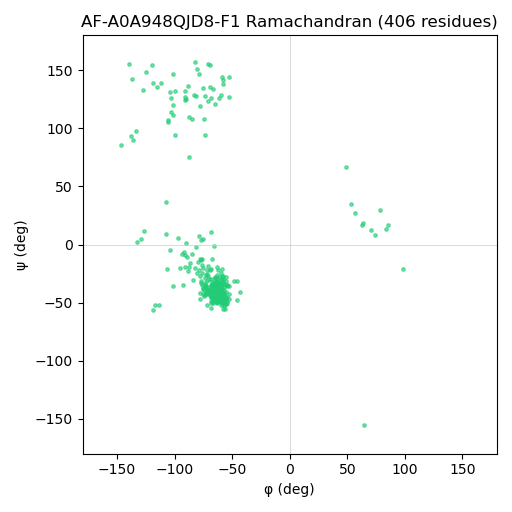987 C C . GLY A 1 362 ? 6.157 -8.992 -28.333 1.00 72.25 362 GLY A C 1
ATOM 2988 O O . GLY A 1 362 ? 6.084 -8.325 -27.305 1.00 72.25 362 GLY A O 1
ATOM 2989 N N . VAL A 1 363 ? 5.358 -10.046 -28.543 1.00 75.19 363 VAL A N 1
ATOM 2990 C CA . VAL A 1 363 ? 4.344 -10.505 -27.575 1.00 75.19 363 VAL A CA 1
ATOM 2991 C C . VAL A 1 363 ? 4.988 -11.136 -26.337 1.00 75.19 363 VAL A C 1
ATOM 2993 O O . VAL A 1 363 ? 4.545 -10.888 -25.218 1.00 75.19 363 VAL A O 1
ATOM 2996 N N . ALA A 1 364 ? 6.050 -11.927 -26.501 1.00 81.75 364 ALA A N 1
ATOM 2997 C CA . ALA A 1 364 ? 6.755 -12.506 -25.358 1.00 81.75 364 ALA A CA 1
ATOM 2998 C C . ALA A 1 364 ? 7.460 -11.419 -24.532 1.00 81.75 364 ALA A C 1
ATOM 3000 O O . ALA A 1 364 ? 7.359 -11.419 -23.308 1.00 81.75 364 ALA A O 1
ATOM 3001 N N . ILE A 1 365 ? 8.091 -10.442 -25.191 1.00 79.06 365 ILE A N 1
ATOM 3002 C CA . ILE A 1 365 ? 8.698 -9.278 -24.527 1.00 79.06 365 ILE A CA 1
ATOM 3003 C C . ILE A 1 365 ? 7.634 -8.460 -23.784 1.00 79.06 365 ILE A C 1
ATOM 3005 O O . ILE A 1 365 ? 7.848 -8.071 -22.636 1.00 79.06 365 ILE A O 1
ATOM 3009 N N . ALA A 1 366 ? 6.461 -8.271 -24.397 1.00 78.31 366 ALA A N 1
ATOM 3010 C CA . ALA A 1 366 ? 5.303 -7.645 -23.767 1.00 78.31 366 ALA A CA 1
ATOM 3011 C C . ALA A 1 366 ? 4.888 -8.313 -22.456 1.00 78.31 366 ALA A C 1
ATOM 3013 O O . ALA A 1 366 ? 4.743 -7.644 -21.430 1.00 78.31 366 ALA A O 1
ATOM 3014 N N . LEU A 1 367 ? 4.733 -9.635 -22.483 1.00 81.31 367 LEU A N 1
ATOM 3015 C CA . LEU A 1 367 ? 4.396 -10.418 -21.299 1.00 81.31 367 LEU A CA 1
ATOM 3016 C C . LEU A 1 367 ? 5.506 -10.353 -20.244 1.00 81.31 367 LEU A C 1
ATOM 3018 O O . LEU A 1 367 ? 5.210 -10.206 -19.058 1.00 81.31 367 LEU A O 1
ATOM 3022 N N . LEU A 1 368 ? 6.775 -10.383 -20.659 1.00 84.44 368 LEU A N 1
ATOM 3023 C CA . LEU A 1 368 ? 7.913 -10.283 -19.745 1.00 84.44 368 LEU A CA 1
ATOM 3024 C C . LEU A 1 368 ? 7.970 -8.922 -19.044 1.00 84.44 368 LEU A C 1
ATOM 3026 O O . LEU A 1 368 ? 8.152 -8.883 -17.828 1.00 84.44 368 LEU A O 1
ATOM 3030 N N . SER A 1 369 ? 7.723 -7.816 -19.747 1.00 80.12 369 SER A N 1
ATOM 3031 C CA . SER A 1 369 ? 7.643 -6.489 -19.116 1.00 80.12 369 SER A CA 1
ATOM 3032 C C . SER A 1 369 ? 6.383 -6.280 -18.279 1.00 80.12 369 SER A C 1
ATOM 3034 O O . SER A 1 369 ? 6.383 -5.423 -17.400 1.00 80.12 369 SER A O 1
ATOM 3036 N N . ALA A 1 370 ? 5.313 -7.041 -18.519 1.00 80.69 370 ALA A N 1
ATOM 3037 C CA . ALA A 1 370 ? 4.116 -7.017 -17.679 1.00 80.69 370 ALA A CA 1
ATOM 3038 C C . ALA A 1 370 ? 4.253 -7.896 -16.421 1.00 80.69 370 ALA A C 1
ATOM 3040 O O . ALA A 1 370 ? 3.540 -7.679 -15.439 1.00 80.69 370 ALA A O 1
ATOM 3041 N N . SER A 1 371 ? 5.182 -8.858 -16.415 1.00 83.19 371 SER A N 1
ATOM 3042 C CA . SER A 1 371 ? 5.369 -9.801 -15.307 1.00 83.19 371 SER A CA 1
ATOM 3043 C C . SER A 1 371 ? 5.648 -9.156 -13.933 1.00 83.19 371 SER A C 1
ATOM 3045 O O . SER A 1 371 ? 5.056 -9.631 -12.959 1.00 83.19 371 SER A O 1
ATOM 3047 N N . PRO A 1 372 ? 6.398 -8.034 -13.798 1.00 81.31 372 PRO A N 1
ATOM 3048 C CA . PRO A 1 372 ? 6.554 -7.363 -12.508 1.00 81.31 372 PRO A CA 1
ATOM 3049 C C . PRO A 1 372 ? 5.227 -6.873 -11.926 1.00 81.31 372 PRO A C 1
ATOM 3051 O O . PRO A 1 372 ? 5.046 -6.921 -10.713 1.00 81.31 372 PRO A O 1
ATOM 3054 N N . TYR A 1 373 ? 4.277 -6.423 -12.758 1.00 76.94 373 TYR A N 1
ATOM 3055 C CA . TYR A 1 373 ? 2.966 -5.984 -12.273 1.00 76.94 373 TYR A CA 1
ATOM 3056 C C . TYR A 1 373 ? 2.149 -7.151 -11.729 1.00 76.94 373 TYR A C 1
ATOM 3058 O O . TYR A 1 373 ? 1.508 -6.996 -10.694 1.00 76.94 373 TYR A O 1
ATOM 3066 N N . LEU A 1 374 ? 2.183 -8.309 -12.397 1.00 78.50 374 LEU A N 1
ATOM 3067 C CA . LEU A 1 374 ? 1.494 -9.516 -11.934 1.00 78.50 374 LEU A CA 1
ATOM 3068 C C . LEU A 1 374 ? 2.087 -10.025 -10.620 1.00 78.50 374 LEU A C 1
ATOM 3070 O O . LEU A 1 374 ? 1.356 -10.364 -9.695 1.00 78.50 374 LEU A O 1
ATOM 3074 N N . ILE A 1 375 ? 3.413 -10.023 -10.505 1.00 82.25 375 ILE A N 1
ATOM 3075 C CA . ILE A 1 375 ? 4.088 -10.457 -9.282 1.00 82.25 375 ILE A CA 1
ATOM 3076 C C . ILE A 1 375 ? 3.811 -9.465 -8.144 1.00 82.25 375 ILE A C 1
ATOM 3078 O O . ILE A 1 375 ? 3.444 -9.880 -7.045 1.00 82.25 375 ILE A O 1
ATOM 3082 N N . LEU A 1 376 ? 3.902 -8.156 -8.401 1.00 78.75 376 LEU A N 1
ATOM 3083 C CA . LEU A 1 376 ? 3.573 -7.126 -7.413 1.00 78.75 376 LEU A CA 1
ATOM 3084 C C . LEU A 1 376 ? 2.102 -7.207 -6.983 1.00 78.75 376 LEU A C 1
ATOM 3086 O O . LEU A 1 376 ? 1.790 -7.042 -5.808 1.00 78.75 376 LEU A O 1
ATOM 3090 N N . PHE A 1 377 ? 1.204 -7.504 -7.920 1.00 77.31 377 PHE A N 1
ATOM 3091 C CA . PHE A 1 377 ? -0.206 -7.748 -7.650 1.00 77.31 377 PHE A CA 1
ATOM 3092 C C . PHE A 1 377 ? -0.411 -8.924 -6.689 1.00 77.31 377 PHE A C 1
ATOM 3094 O O . PHE A 1 377 ? -1.117 -8.784 -5.690 1.00 77.31 377 PHE A O 1
ATOM 3101 N N . CYS A 1 378 ? 0.245 -10.057 -6.945 1.00 80.62 378 CYS A N 1
ATOM 3102 C CA . CYS A 1 378 ? 0.205 -11.210 -6.050 1.00 80.62 378 CYS A CA 1
ATOM 3103 C C . CYS A 1 378 ? 0.775 -10.866 -4.670 1.00 80.62 378 CYS A C 1
ATOM 3105 O O . CYS A 1 378 ? 0.167 -11.209 -3.661 1.00 80.62 378 CYS A O 1
ATOM 3107 N N . VAL A 1 379 ? 1.892 -10.130 -4.603 1.00 81.62 379 VAL A N 1
ATOM 3108 C CA . VAL A 1 379 ? 2.463 -9.668 -3.327 1.00 81.62 379 VAL A CA 1
ATOM 3109 C C . VAL A 1 379 ? 1.481 -8.803 -2.553 1.00 81.62 379 VAL A C 1
ATOM 3111 O O . VAL A 1 379 ? 1.363 -8.961 -1.345 1.00 81.62 379 VAL A O 1
ATOM 3114 N N . ILE A 1 380 ? 0.758 -7.911 -3.223 1.00 74.50 380 ILE A N 1
ATOM 3115 C CA . ILE A 1 380 ? -0.256 -7.063 -2.592 1.00 74.50 380 ILE A CA 1
ATOM 3116 C C . ILE A 1 380 ? -1.386 -7.913 -2.000 1.00 74.50 380 ILE A C 1
ATOM 3118 O O . ILE A 1 380 ? -1.732 -7.733 -0.838 1.00 74.50 380 ILE A O 1
ATOM 3122 N N . GLN A 1 381 ? -1.898 -8.887 -2.754 1.00 76.81 381 GLN A N 1
ATOM 3123 C CA . GLN A 1 381 ? -2.920 -9.817 -2.261 1.00 76.81 381 GLN A CA 1
ATOM 3124 C C . GLN A 1 381 ? -2.419 -10.645 -1.069 1.00 76.81 381 GLN A C 1
ATOM 3126 O O . GLN A 1 381 ? -3.134 -10.815 -0.084 1.00 76.81 381 GLN A O 1
ATOM 3131 N N . ILE A 1 382 ? -1.167 -11.108 -1.122 1.00 79.69 382 ILE A N 1
ATOM 3132 C CA . ILE A 1 382 ? -0.525 -11.822 -0.013 1.00 79.69 382 ILE A CA 1
ATOM 3133 C C . ILE A 1 382 ? -0.379 -10.905 1.204 1.00 79.69 382 ILE A C 1
ATOM 3135 O O . ILE A 1 382 ? -0.675 -11.336 2.312 1.00 79.69 382 ILE A O 1
ATOM 3139 N N . LYS A 1 383 ? 0.032 -9.643 1.028 1.00 77.19 383 LYS A N 1
ATOM 3140 C CA . LYS A 1 383 ? 0.124 -8.661 2.119 1.00 77.19 383 LYS A CA 1
ATOM 3141 C C . LYS A 1 383 ? -1.229 -8.439 2.786 1.00 77.19 383 LYS A C 1
ATOM 3143 O O . LYS A 1 383 ? -1.297 -8.446 4.012 1.00 77.19 383 LYS A O 1
ATOM 3148 N N . ASP A 1 384 ? -2.290 -8.279 2.002 1.00 70.88 384 ASP A N 1
ATOM 3149 C CA . ASP A 1 384 ? -3.643 -8.103 2.532 1.00 70.88 384 ASP A CA 1
ATOM 3150 C C . ASP A 1 384 ? -4.109 -9.356 3.287 1.00 70.88 384 ASP A C 1
ATOM 3152 O O . ASP A 1 384 ? -4.591 -9.254 4.417 1.00 70.88 384 ASP A O 1
ATOM 3156 N N . ALA A 1 385 ? -3.880 -10.548 2.729 1.00 72.88 385 ALA A N 1
ATOM 3157 C CA . ALA A 1 385 ? -4.206 -11.813 3.382 1.00 72.88 385 ALA A CA 1
ATOM 3158 C C . ALA A 1 385 ? -3.414 -12.029 4.684 1.00 72.88 385 ALA A C 1
ATOM 3160 O O . ALA A 1 385 ? -4.001 -12.397 5.703 1.00 72.88 385 ALA A O 1
ATOM 3161 N N . LEU A 1 386 ? -2.102 -11.762 4.676 1.00 73.75 386 LEU A N 1
ATOM 3162 C CA . LEU A 1 386 ? -1.237 -11.850 5.854 1.00 73.75 386 LEU A CA 1
ATOM 3163 C C . LEU A 1 386 ? -1.686 -10.882 6.943 1.00 73.75 386 LEU A C 1
ATOM 3165 O O . LEU A 1 386 ? -1.723 -11.269 8.101 1.00 73.75 386 LEU A O 1
ATOM 3169 N N . ARG A 1 387 ? -2.097 -9.662 6.593 1.00 68.12 387 ARG A N 1
ATOM 3170 C CA . ARG A 1 387 ? -2.602 -8.683 7.567 1.00 68.12 387 ARG A CA 1
ATOM 3171 C C . ARG A 1 387 ? -3.942 -9.086 8.161 1.00 68.12 387 ARG A C 1
ATOM 3173 O O . ARG A 1 387 ? -4.137 -8.957 9.364 1.00 68.12 387 ARG A O 1
ATOM 3180 N N . ILE A 1 388 ? -4.861 -9.611 7.348 1.00 67.62 388 ILE A N 1
ATOM 3181 C CA . ILE A 1 388 ? -6.116 -10.188 7.853 1.00 67.62 388 ILE A CA 1
ATOM 3182 C C . ILE A 1 388 ? -5.807 -11.356 8.796 1.00 67.62 388 ILE A C 1
ATOM 3184 O O . ILE A 1 388 ? -6.468 -11.519 9.821 1.00 67.62 388 ILE A O 1
ATOM 3188 N N . HIS A 1 389 ? -4.798 -12.164 8.469 1.00 73.12 389 HIS A N 1
ATOM 3189 C CA . HIS A 1 389 ? -4.358 -13.257 9.321 1.00 73.12 389 HIS A CA 1
ATOM 3190 C C . HIS A 1 389 ? -3.704 -12.765 10.620 1.00 73.12 389 HIS A C 1
ATOM 3192 O O . HIS A 1 389 ? -4.066 -13.263 11.680 1.00 73.12 389 HIS A O 1
ATOM 3198 N N . GLU A 1 390 ? -2.811 -11.774 10.569 1.00 68.75 390 GLU A N 1
ATOM 3199 C CA . GLU A 1 390 ? -2.202 -11.130 11.741 1.00 68.75 390 GLU A CA 1
ATOM 3200 C C . GLU A 1 390 ? -3.279 -10.535 12.646 1.00 68.75 390 GLU A C 1
ATOM 3202 O O . GLU A 1 390 ? -3.266 -10.800 13.842 1.00 68.75 390 GLU A O 1
ATOM 3207 N N . PHE A 1 391 ? -4.265 -9.834 12.078 1.00 65.50 391 PHE A N 1
ATOM 3208 C CA . PHE A 1 391 ? -5.428 -9.337 12.810 1.00 65.50 391 PHE A CA 1
ATOM 3209 C C . PHE A 1 391 ? -6.176 -10.482 13.507 1.00 65.50 391 PHE A C 1
ATOM 3211 O O . PHE A 1 391 ? -6.348 -10.464 14.723 1.00 65.50 391 PHE A O 1
ATOM 3218 N N . LYS A 1 392 ? -6.551 -11.538 12.772 1.00 66.06 392 LYS A N 1
ATOM 3219 C CA . LYS A 1 392 ? -7.214 -12.717 13.359 1.00 66.06 392 LYS A CA 1
ATOM 3220 C C . LYS A 1 392 ? -6.352 -13.396 14.428 1.00 66.06 392 LYS A C 1
ATOM 3222 O O . LYS A 1 392 ? -6.888 -13.896 15.411 1.00 66.06 392 LYS A O 1
ATOM 3227 N N . SER A 1 393 ? -5.035 -13.433 14.248 1.00 69.50 393 SER A N 1
ATOM 3228 C CA . SER A 1 393 ? -4.091 -14.016 15.200 1.00 69.50 393 SER A CA 1
ATOM 3229 C C . SER A 1 393 ? -3.962 -13.165 16.458 1.00 69.50 393 SER A C 1
ATOM 3231 O O . SER A 1 393 ? -3.953 -13.723 17.547 1.00 69.50 393 SER A O 1
ATOM 3233 N N . GLN A 1 394 ? -3.906 -11.838 16.335 1.00 64.44 394 GLN A N 1
ATOM 3234 C CA . GLN A 1 394 ? -3.911 -10.913 17.469 1.00 64.44 394 GLN A CA 1
ATOM 3235 C C . GLN A 1 394 ? -5.212 -11.034 18.256 1.00 64.44 394 GLN A C 1
ATOM 3237 O O . GLN A 1 394 ? -5.162 -11.143 19.477 1.00 64.44 394 GLN A O 1
ATOM 3242 N N . VAL A 1 395 ? -6.355 -11.138 17.567 1.00 60.31 395 VAL A N 1
ATOM 3243 C CA . VAL A 1 395 ? -7.633 -11.455 18.217 1.00 60.31 395 VAL A CA 1
ATOM 3244 C C . VAL A 1 395 ? -7.525 -12.788 18.957 1.00 60.31 395 VAL A 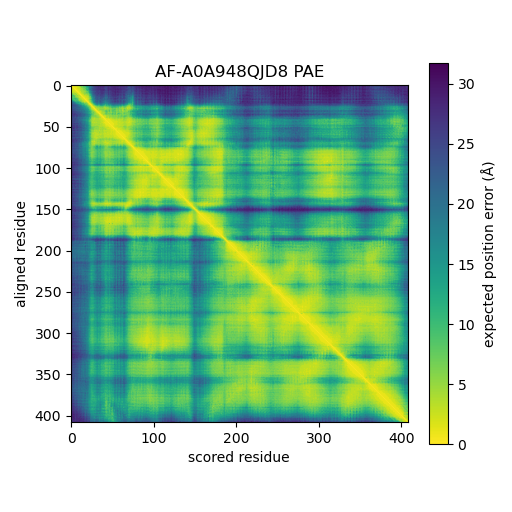C 1
ATOM 3246 O O . VAL A 1 395 ? -7.793 -12.838 20.148 1.00 60.31 395 VAL A O 1
ATOM 3249 N N . LYS A 1 396 ? -7.046 -13.860 18.313 1.00 65.25 396 LYS A N 1
ATOM 3250 C CA . LYS A 1 396 ? -6.862 -15.175 18.959 1.00 65.25 396 LYS A CA 1
ATOM 3251 C C . LYS A 1 396 ? -5.869 -15.168 20.126 1.00 65.25 396 LYS A C 1
ATOM 3253 O O . LYS A 1 396 ? -6.038 -15.934 21.070 1.00 65.25 396 LYS A O 1
ATOM 3258 N N . GLN A 1 397 ? -4.821 -14.355 20.075 1.00 66.25 397 GLN A N 1
ATOM 3259 C CA . GLN A 1 397 ? -3.853 -14.221 21.163 1.00 66.25 397 GLN A CA 1
ATOM 3260 C C . GLN A 1 397 ? -4.443 -13.442 22.333 1.00 66.25 397 GLN A C 1
ATOM 3262 O O . GLN A 1 397 ? -4.307 -13.895 23.466 1.00 66.25 397 GLN A O 1
ATOM 3267 N N . ALA A 1 398 ? -5.152 -12.344 22.062 1.00 59.22 398 ALA A N 1
ATOM 3268 C CA . ALA A 1 398 ? -5.932 -11.639 23.070 1.00 59.22 398 ALA A CA 1
ATOM 3269 C C . ALA A 1 398 ? -6.950 -12.594 23.711 1.00 59.22 398 ALA A C 1
ATOM 3271 O O . ALA A 1 398 ? -7.022 -12.672 24.933 1.00 59.22 398 ALA A O 1
ATOM 3272 N N . LEU A 1 399 ? -7.634 -13.423 22.912 1.00 56.31 399 LEU A N 1
ATOM 3273 C CA . LEU A 1 399 ? -8.520 -14.480 23.408 1.00 56.31 399 LEU A CA 1
ATOM 3274 C C . LEU A 1 399 ? -7.795 -15.437 24.365 1.00 56.31 399 LEU A C 1
ATOM 3276 O O . LEU A 1 399 ? -8.246 -15.630 25.490 1.00 56.31 399 LEU A O 1
ATOM 3280 N N . LYS A 1 400 ? -6.635 -15.981 23.974 1.00 63.53 400 LYS A N 1
ATOM 3281 C CA . LYS A 1 400 ? -5.842 -16.874 24.841 1.00 63.53 400 LYS A CA 1
ATOM 3282 C C . LYS A 1 400 ? -5.394 -16.204 26.140 1.00 63.53 400 LYS A C 1
ATOM 3284 O O . LYS A 1 400 ? -5.455 -16.830 27.190 1.00 63.53 400 LYS A O 1
ATOM 3289 N N . GLN A 1 401 ? -4.937 -14.955 26.079 1.00 63.44 401 GLN A N 1
ATOM 3290 C CA . GLN A 1 401 ? -4.493 -14.217 27.264 1.00 63.44 401 GLN A CA 1
ATOM 3291 C C . GLN A 1 401 ? -5.648 -13.951 28.230 1.00 63.44 401 GLN A C 1
ATOM 3293 O O . GLN A 1 401 ? -5.463 -14.079 29.437 1.00 63.44 401 GLN A O 1
ATOM 3298 N N . THR A 1 402 ? -6.836 -13.661 27.698 1.00 56.81 402 THR A N 1
ATOM 3299 C CA . THR A 1 402 ? -8.040 -13.435 28.506 1.00 56.81 402 THR A CA 1
ATOM 3300 C C . THR A 1 402 ? -8.478 -14.726 29.209 1.00 56.81 402 THR A C 1
ATOM 3302 O O . THR A 1 402 ? -8.765 -14.704 30.401 1.00 56.81 402 THR A O 1
ATOM 3305 N N . ILE A 1 403 ? -8.437 -15.873 28.518 1.00 54.75 403 ILE A N 1
ATOM 3306 C CA . ILE A 1 403 ? -8.744 -17.191 29.110 1.00 54.75 403 ILE A CA 1
ATOM 3307 C C . ILE A 1 403 ? -7.784 -17.514 30.267 1.00 54.75 403 ILE A C 1
ATOM 3309 O O . ILE A 1 403 ? -8.228 -17.847 31.360 1.00 54.75 403 ILE A O 1
ATOM 3313 N N . VAL A 1 404 ? -6.473 -17.326 30.070 1.00 54.28 404 VAL A N 1
ATOM 3314 C CA . VAL A 1 404 ? -5.460 -17.595 31.112 1.00 54.28 404 VAL A CA 1
ATOM 3315 C C . VAL A 1 404 ? -5.612 -16.668 32.325 1.00 54.28 404 VAL A C 1
ATOM 3317 O O . VAL A 1 404 ? -5.291 -17.070 33.440 1.00 54.28 404 VAL A O 1
ATOM 3320 N N . SER A 1 405 ? -6.099 -15.437 32.139 1.00 50.47 405 SER A N 1
ATOM 3321 C CA . SER A 1 405 ? -6.396 -14.529 33.256 1.00 50.47 405 SER A CA 1
ATOM 3322 C C . SER A 1 405 ? -7.689 -14.853 34.009 1.00 50.47 405 SER A C 1
ATOM 3324 O O . SER A 1 405 ? -7.849 -14.357 35.113 1.00 50.47 405 SER A O 1
ATOM 3326 N N . PHE A 1 406 ? -8.594 -15.650 33.429 1.00 46.88 406 PHE A N 1
ATOM 3327 C CA . PHE A 1 406 ? -9.811 -16.133 34.096 1.00 46.88 406 PHE A CA 1
ATOM 3328 C C . PHE A 1 406 ? -9.588 -17.446 34.865 1.00 46.88 406 PHE A C 1
ATOM 3330 O O . PHE A 1 406 ? -10.352 -17.754 35.774 1.00 46.88 406 PHE A O 1
ATOM 3337 N N . GLU A 1 407 ? -8.570 -18.230 34.497 1.00 46.22 407 GLU A N 1
ATOM 3338 C CA . GLU A 1 407 ? -8.188 -19.475 35.187 1.00 46.22 407 GLU A CA 1
ATOM 3339 C C . GLU A 1 407 ? -7.262 -19.250 36.399 1.00 46.22 407 GLU A C 1
ATOM 3341 O O . GLU A 1 407 ? -6.986 -20.191 37.145 1.00 46.22 407 GLU A O 1
ATOM 3346 N N . ARG A 1 408 ? -6.774 -18.021 36.594 1.00 42.88 408 ARG A N 1
ATOM 3347 C CA . ARG A 1 408 ? -6.050 -17.576 37.793 1.00 42.88 408 ARG A CA 1
ATOM 3348 C C . ARG A 1 408 ? -6.966 -16.743 38.666 1.00 42.88 408 ARG A C 1
ATOM 3350 O O . ARG A 1 408 ? -6.826 -16.868 39.901 1.00 42.88 408 ARG A O 1
#

Sequence (408 aa):
MLKRIFAKVADIKLQNFFSKLKQPDFVVINDLDQITDPNQLPVEMQYVLMVRPSRYSRIRQLIQAGYGLVVVKEKQLPAELLRAVQRISMTQECTLFPWLEHALLRGQRPHWLESDQEDANNKGYSLDDELNIILQHKKEFNHFAIINTQQEFVSNHDLEFLQELNQEIFGIHAPFLAHRIAFVNAFNFQYLWKLLLATLLIAAPLAYFLEFIFPGLGKAILPLIYGSLLEIKNYINKYQLGYSAWQLRSAIIRNMPWYFIVISSAVMIQIFYYYGSYHLSALFFTLTLLLLPIVLKTKDLIKTKSNFIRLVSMGKIDPSLLSRWPLAKDGNTWWLEYFAYAITCVFILTLISLSPKLFNSGVAIALLSASPYLILFCVIQIKDALRIHEFKSQVKQALKQTIVSFER

Solvent-accessible surface area (backbone atoms only — not comparable to full-atom values): 22036 Å² total; per-residue (Å²): 112,68,70,62,51,53,52,50,54,50,50,53,53,48,49,53,53,50,50,66,58,63,55,57,58,67,54,75,49,63,52,73,72,47,68,73,41,62,87,71,40,56,71,70,54,42,48,54,38,68,78,38,57,76,50,48,64,55,52,51,49,41,36,74,72,42,29,25,43,26,47,40,35,63,74,72,81,55,71,63,46,55,49,27,55,50,59,54,16,58,74,46,68,70,46,55,48,85,47,46,31,43,28,63,65,70,66,44,77,71,68,76,53,71,70,46,53,51,54,33,50,78,72,73,46,56,71,67,58,33,50,48,50,46,61,58,54,56,68,64,52,65,26,63,45,79,45,67,75,74,82,67,83,82,49,71,69,56,52,51,50,41,49,52,57,36,58,60,49,42,73,66,44,26,56,55,47,38,51,48,53,51,42,55,73,73,48,60,67,66,52,59,52,51,48,48,49,43,43,62,71,48,44,23,56,50,22,33,53,38,29,71,77,38,78,44,49,17,67,24,46,42,27,48,54,50,45,52,54,57,46,52,51,54,50,52,52,41,45,73,71,66,48,49,74,66,58,51,51,54,51,52,64,72,42,42,72,58,53,51,52,35,52,51,28,21,53,45,19,32,54,29,44,74,74,66,37,52,67,59,14,44,50,29,40,44,45,26,48,44,48,57,60,52,52,53,51,50,52,51,51,53,48,51,51,53,36,50,54,49,36,34,76,70,67,52,40,66,70,81,54,59,84,42,48,61,49,58,73,51,37,97,52,58,60,54,59,58,51,42,52,51,51,45,44,52,51,54,45,51,53,41,68,77,35,57,70,46,76,73,33,44,66,51,48,36,51,59,66,44,43,57,55,56,47,51,50,51,48,50,55,48,51,54,52,51,49,55,46,51,51,54,46,50,52,51,47,52,50,52,55,53,52,59,62,70,78,105

Mean predicted aligned error: 11.45 Å

Nearest PDB structures (foldseek):
  2efl-assembly1_A-2  TM=2.314E-01  e=5.765E+00  Homo sapiens
  7u1e-assembly1_E  TM=1.662E-01  e=5.765E+00  Cricetus cricetus
  7k5b-assembly1_C  TM=1.741E-01  e=9.394E+00  Tetrahymena thermophila
  6h2f-assembly1_A  TM=1.105E-01  e=6.674E+00  Aeromonas hydrophila subsp. hydrophila AL09-71

pLDDT: mean 75.6, std 14.09, range [26.11, 93.19]

Radius of gyration: 25.99 Å; Cα contacts (8 Å, |Δi|>4): 392; chains: 1; bounding box: 67×53×76 Å

Foldseek 3Di:
DVVVVVVVVVCVVVVVVVVVLQDWDKDKDQDPVCLVDLVSDDLLVNLLCLLPVVCSVVVVVCSVVQKIKIFTAGRDDDPLLLVLQLLVCVQLLVFQQQQQLCCQQVVDDFDGDPVSQVVQVVVPHGNVVSSVSNNVCSQVHGFMDIDHPPPDDDDPVNVVVRVVSSNSSSNLCSSVVSVVSLPVLVDPVVLLVVLLCCLQVPLLVVLQVVCVVPNLLSLLVSLVSLLVSVVVVVLVSVVVSVDDPVNSVVVVVVCVVVNVLLNVLSVQLSVCVVVVNLLSNLLSSLCSNQVSVVVVLVVVLVSLLVSLVVCVVVVRGDPVCSVCSVCSNQRPLSCQLVVLSVVLSVVSSVVCVVPVVLSSDSVSSSVSSSSSSVSVSVSVVVSVVVVVVVSSVVSVVSSVVSVVVVVD

Secondary structure (DSSP, 8-state):
-HHHHHHHHHHHHHHHHHHHTTS-EEEEE--HHHHHSGGGS-HHHHHHHHH-TTHHHHHHHHHHTTEEEEEEE--S--HHHHHHHHHHHHHTTT--HHHHHHHHHH-PPPP--HHHHHHHHHTT--HHHHHHHHHHHTTTSSEEEEEESS-PPPPHHHHHHHHHHHHHHHHHHHHHHHHHHHHHHH--HHHHHHHHHHIIIIIHHHHHHHHHHSTTHHHHHHHHHHHHHHHHHHHHHHHHTT--HHHHHHHHHHHHHHHHHHHHHHHHHHHHHHTT-HHHHHHHHHHHHHHHHHHHHHHHHHHHHHHHHHHHHTTSS-GGGGGGTTHHHHGGGTHHHHHHHHHHHHHHHHHHHH-GGGGG-HHHHHHHHHHHHHHHHHHHHHHHHHHHHHHHHHHHHHHHHHHHHH--